Protein AF-A0AAD7R246-F1 (afdb_monomer)

Nearest PDB structures (foldseek):
  5olm-assembly1_B  TM=5.309E-01  e=3.491E-09  Homo sapiens
  7xt2-assembly1_A  TM=4.578E-01  e=5.198E-09  Homo sapiens
  8a58-assembly1_D  TM=8.734E-01  e=3.301E-05  Homo sapiens
  8a58-assembly1_C  TM=8.558E-01  e=3.301E-05  Homo sapiens
  7xt2-assembly1_B  TM=4.002E-01  e=3.029E-08  Homo sapiens

Radius of gyration: 47.91 Å; Cα contacts (8 Å, |Δi|>4): 533; chains: 1; bounding box: 106×88×148 Å

Foldseek 3Di:
DVVVVVVVQQVQAAPQPRGGADQWWAFPVRHIHRPVSQVVVCVVVVAQADPPPRHGGDPDIDGPVVSNVVSVVSVVVVVVVVVVDDPCADPVPRAHFFKAFPVVRGTDHPVVCPDPVCVPTDIDTPVVVVVVVVVVVVVVVVVVVVVVVVVVVVVVVVVVVVVVVVVVVVLVVVLVVVVVVVVVVLVVVLVVVLVVVVVVLVVVLVVVVVVVVVVVVVVVVVVVVLVVVLVVLVPDDPVSNVVCVVVNVVSVPDPDDDDDDDPRDDDDPCVRPPCSVVVSVVVVVVVDDDDQKFWDPVQFDPQWDADSRRPDIDGHDDDDDDDDDDDDDDDDDDDDWGFIWMQGHDPPDDRFTWGQTFDDPDPPDRDRPDDDTDTDDDDPPVVVVQVVNCPVLLDWPKFKFKDLPFKDKDFDWDDDPDTDGDWDDQPPFTWTKIKIFPTKIKMKTWDLSHDPVSVVVNVVVVVCVVVPHDDDPDDDPDDDDDGDDFFDDDPDDPVNQVPDDDPDGDDDGGDTPMDIDMDTDIWMFIHHPPDPDDPVNVSVVSNVLGRDPDVVVSVVVCVVVPPRRHGTGD

Secondary structure (DSSP, 8-state):
-HHHHHHHHHHTB-TTT-SB-SSEEE-TTS-EEEHHHHHHHHHHHSS-B-TTT--B--S---B-HHHHHHHHHHHHHHHHHHTT----B-TTT--B--EEETTTTEEE-HHHHTSGGGTT--EEEHHHHHHHHHHHHHHHHHHHHHHHHHHHHHHHHHHHHHHHHHHHHHHHHHHHHHHHHHHHHHHHHHHHHHHHHHHHHHHHHHHHHHHHHHHHHHHHHHHHHHHHHHHHHHTS-HHHHHHHHHHHHHHH---PPPPP---PPPP-HHHHHTTHHHHHHHHHHHHS---SEEE-GGG--TTEEE-TTSS-EEEPP----PPPPPPPPPS---S------EEE--TTT----B-------BTTB--------------S-HHHHHHHHHHHHHS-EEEEEEE-TT-EEEE-EE-SSS-EE-EEEETTEEEEEEEEEEEEEEEEEE-TT--HHHHHHHHHHHHHHHTT-----------PPPPPPPPPPP---HHHHHTSPTT-PPP-SS---EEEEEEEEEEEEEE-TTSS--HHHHHHHHHHHTT-S-HHHHHHHHHHHSPTT--EE-

pLDDT: mean 72.43, std 19.83, range [24.97, 97.56]

Organism: NCBI:txid143900

Solvent-accessible surface area (backbone atoms only — not comparable to full-atom values): 34362 Å² total; per-residue (Å²): 117,71,77,64,51,57,57,52,50,60,74,44,32,14,88,83,78,72,40,69,41,53,66,22,26,42,46,96,84,72,52,59,32,22,46,69,58,52,52,52,51,28,66,76,67,76,45,57,47,40,94,85,79,58,51,78,56,73,91,80,65,57,70,34,62,69,62,32,52,52,41,52,52,51,54,52,55,53,51,57,50,65,76,72,61,77,82,64,48,28,92,90,72,73,33,62,50,50,29,26,33,69,78,81,72,43,75,32,21,73,70,48,62,77,29,82,91,37,60,91,54,60,67,40,50,36,69,61,52,49,50,55,53,50,51,54,49,54,61,60,42,53,59,52,56,52,49,53,52,52,53,52,54,52,48,52,53,52,55,53,49,53,54,47,52,52,52,50,51,56,51,51,52,51,53,53,51,53,56,53,48,52,54,51,50,50,52,52,50,54,50,51,53,52,53,51,57,50,52,53,49,50,51,57,48,49,52,58,50,50,55,52,50,53,53,51,51,50,53,50,50,56,50,51,52,53,50,51,54,49,56,53,48,72,71,44,60,71,70,62,31,65,71,46,42,73,60,51,54,58,64,67,64,69,82,78,76,81,85,77,87,77,84,75,79,73,79,65,60,58,80,68,57,56,62,41,72,56,54,54,50,56,55,47,53,78,72,54,85,84,67,59,46,38,50,43,74,93,46,47,43,96,54,51,43,68,43,96,84,25,70,49,79,43,78,53,80,87,73,97,68,83,88,79,91,75,81,87,72,82,92,82,81,81,91,89,76,68,49,44,40,35,38,42,62,59,82,92,83,59,98,51,64,45,46,51,64,56,62,74,85,53,103,87,49,89,54,91,65,76,78,70,81,64,79,79,87,77,85,61,66,63,64,64,59,48,51,55,48,49,54,64,52,45,46,74,50,74,49,56,41,49,48,68,92,57,57,46,76,42,80,32,68,41,66,96,87,58,77,41,78,32,66,48,74,41,72,95,39,70,16,46,30,27,36,40,40,55,38,32,40,42,33,39,34,40,45,62,75,44,53,74,67,33,52,51,50,54,50,50,54,52,52,39,60,75,68,70,55,79,83,74,89,68,89,70,80,85,77,79,79,80,80,78,81,78,62,77,83,80,83,76,50,73,67,63,47,75,71,38,56,92,95,53,64,72,85,88,70,68,72,82,42,68,50,75,48,78,46,81,49,80,35,42,38,40,48,33,93,92,42,103,67,56,74,73,58,49,54,57,51,50,59,75,49,20,70,57,92,41,70,68,59,43,53,49,48,53,64,73,74,41,63,94,57,60,45,69,53,115

Sequence (570 aa):
MADRFSLLEEELSCPVCTEIFRDPVVLKCSHSFCKACLQKCWEQKGSRECPVCRRKSSMDIPLNLSLRNTCEAYLKERSQRATAGSEDLCSLHSEKLKLFCLVDQIPVCYVCQTSKQHENHKLRPVQEAAEEYKDKLRTALAPLQKKLKAFNEVKLVCDQTAEHIKSQAQRTERQIKMEFEKLQQFLKGEEAARIAALREEEEQKSQMMKEKIEKMTEEISSLSEQIRAIEQELGAEDVSFLQSYKDTVKRAQCTLQDPEKVSGPLFDVAKHLGNLKYRVWEKMLGTVQYTPVTLDPNTAHPNLSLSEDLTSVKRTARKRSRREPYETRPKGNAPFSFLVRISAFASVKTRSAVRVLLRAVTPADWRAERCEVLVFVREESEVETEEEVDILMSSDIYSATLSTKSISFSRTQSGWLFREDKTERVGSFLADCFAVNGLVLESRKRREHLSEEDILRNKAVMETWSKGGNMAEHSYEPVRRQSLTSPSPNTLSWEEYITAEHGRAPHLGRELLCKESKKNFKATVAMSQDFPLGIESLLNVLEVIAPFKHFNKLREFVQMKLPPGFPVKL

Mean predicted aligned error: 22.4 Å

InterPro domains:
  IPR000315 B-box-type zinc finger [PF00643] (87-126)
  IPR000315 B-box-type zinc finger [PS50119] (85-126)
  IPR000315 B-box-type zinc finger [SM00336] (85-126)
  IPR001841 Zinc finger, RING-type [PS50089] (14-54)
  IPR001841 Zinc finger, RING-type [SM00184] (14-53)
  IPR003879 Butyrophylin-like, SPRY domain [PR01407] (289-306)
  IPR003879 Butyrophylin-like, SPRY domain [PR01407] (306-323)
  IPR006574 SPRY-associated [PF13765] (293-321)
  IPR013083 Zinc finger, RING/FYVE/PHD-type [G3DSA:3.30.40.10] (3-77)
  IPR013320 Concanavalin A-like lectin/glucanase domain superfamily [SSF49899] (289-321)
  IPR017907 Zinc finger, RING-type, conserved site [PS00518] (29-38)
  IPR027370 Zinc finger, RING-type, eukaryotic [PF13445] (14-51)
  IPR043136 B30.2/SPRY domain superfamily [G3DSA:2.60.120.920] (276-345)
  IPR050143 Tripartite motif-containing [PTHR24103] (9-354)
  IPR055285 Ankyrin repeat domain-containing protein 13, C-terminal [PF11904] (379-570)

Structure (mmCIF, N/CA/C/O backbone):
data_AF-A0AAD7R246-F1
#
_entry.id   AF-A0AAD7R246-F1
#
loop_
_atom_site.group_PDB
_atom_site.id
_atom_site.type_symbol
_atom_site.label_atom_id
_atom_site.label_alt_id
_atom_site.label_comp_id
_atom_site.label_asym_id
_atom_site.label_entity_id
_atom_site.label_seq_id
_atom_site.pdbx_PDB_ins_code
_atom_site.Cartn_x
_atom_site.Cartn_y
_atom_site.Cartn_z
_atom_site.occupancy
_atom_site.B_iso_or_equiv
_atom_site.auth_seq_id
_atom_site.auth_comp_id
_atom_site.auth_asym_id
_atom_site.auth_atom_id
_atom_site.pdbx_PDB_model_num
ATOM 1 N N . MET A 1 1 ? 50.036 27.128 -31.396 1.00 44.88 1 MET A N 1
ATOM 2 C CA . MET A 1 1 ? 49.174 28.257 -31.827 1.00 44.88 1 MET A CA 1
ATOM 3 C C . MET A 1 1 ? 47.756 27.814 -32.193 1.00 44.88 1 MET A C 1
ATOM 5 O O . MET A 1 1 ? 46.843 28.513 -31.786 1.00 44.88 1 MET A O 1
ATOM 9 N N . ALA A 1 2 ? 47.547 26.679 -32.879 1.00 45.34 2 ALA A N 1
ATOM 10 C CA . ALA A 1 2 ? 46.202 26.142 -33.162 1.00 45.34 2 ALA A CA 1
ATOM 11 C C . ALA A 1 2 ? 45.383 25.824 -31.889 1.00 45.34 2 ALA A C 1
ATOM 13 O O . ALA A 1 2 ? 44.224 26.203 -31.795 1.00 45.34 2 ALA A O 1
ATOM 14 N N . ASP A 1 3 ? 46.036 25.253 -30.874 1.00 45.81 3 ASP A N 1
ATOM 15 C CA . ASP A 1 3 ? 45.419 24.814 -29.607 1.00 45.81 3 ASP A CA 1
ATOM 16 C C . ASP A 1 3 ? 44.904 25.958 -28.706 1.00 45.81 3 ASP A C 1
ATOM 18 O O . ASP A 1 3 ? 44.054 25.787 -27.843 1.00 45.81 3 ASP A O 1
ATOM 22 N N . ARG A 1 4 ? 45.400 27.181 -28.927 1.00 55.28 4 ARG A N 1
ATOM 23 C CA . ARG A 1 4 ? 44.967 28.375 -28.186 1.00 55.28 4 ARG A CA 1
ATOM 24 C C . ARG A 1 4 ? 43.721 29.018 -28.815 1.00 55.28 4 ARG A C 1
ATOM 26 O O . ARG A 1 4 ? 43.042 29.792 -28.154 1.00 55.28 4 ARG A O 1
ATOM 33 N N . PHE A 1 5 ? 43.434 28.707 -30.084 1.00 57.81 5 PHE A N 1
ATOM 34 C CA . PHE A 1 5 ? 42.300 29.247 -30.844 1.00 57.81 5 PHE A CA 1
ATOM 35 C C . PHE A 1 5 ? 41.028 28.403 -30.699 1.00 57.81 5 PHE A C 1
ATOM 37 O O . PHE A 1 5 ? 39.943 28.977 -30.727 1.00 57.81 5 PHE A O 1
ATOM 44 N N . SER A 1 6 ? 41.156 27.087 -30.499 1.00 62.19 6 SER A N 1
ATOM 45 C CA . SER A 1 6 ? 40.046 26.187 -30.146 1.00 62.19 6 SER A CA 1
ATOM 46 C C . SER A 1 6 ? 39.429 26.552 -28.793 1.00 62.19 6 SER A C 1
ATOM 48 O O . SER A 1 6 ? 38.213 26.655 -28.683 1.00 62.19 6 SER A O 1
ATOM 50 N N . LEU A 1 7 ? 40.264 26.863 -27.796 1.00 66.69 7 LEU A N 1
ATOM 51 C CA . LEU A 1 7 ? 39.813 27.313 -26.471 1.00 66.69 7 LEU A CA 1
ATOM 52 C C . LEU A 1 7 ? 39.044 28.646 -26.530 1.00 66.69 7 LEU A C 1
ATOM 54 O O . LEU A 1 7 ? 38.011 28.803 -25.888 1.00 66.69 7 LEU A O 1
ATOM 58 N N . LEU A 1 8 ? 39.506 29.593 -27.354 1.00 74.50 8 LEU A N 1
ATOM 59 C CA . LEU A 1 8 ? 38.822 30.877 -27.564 1.00 74.50 8 LEU A CA 1
ATOM 60 C C . LEU A 1 8 ? 37.487 30.721 -28.314 1.00 74.50 8 LEU A C 1
ATOM 62 O O . LEU A 1 8 ? 36.560 31.494 -28.083 1.00 74.50 8 LEU A O 1
ATOM 66 N N . GLU A 1 9 ? 37.373 29.743 -29.216 1.00 81.06 9 GLU A N 1
ATOM 67 C CA . GLU A 1 9 ? 36.127 29.459 -29.939 1.00 81.06 9 GLU A CA 1
ATOM 68 C C . GLU A 1 9 ? 35.060 28.878 -28.999 1.00 81.06 9 GLU A C 1
ATOM 70 O O . GLU A 1 9 ? 33.901 29.287 -29.070 1.00 81.06 9 GLU A O 1
ATOM 75 N N . GLU A 1 10 ? 35.450 28.013 -28.058 1.00 80.69 10 GLU A N 1
ATOM 76 C CA . GLU A 1 10 ? 34.558 27.505 -27.007 1.00 80.69 10 GLU A CA 1
ATOM 77 C C . GLU A 1 10 ? 34.070 28.622 -26.068 1.00 80.69 10 GLU A C 1
ATOM 79 O O . GLU A 1 10 ? 32.877 28.696 -25.767 1.00 80.69 10 GLU A O 1
ATOM 84 N N . GLU A 1 11 ? 34.951 29.544 -25.667 1.00 85.00 11 GLU A N 1
ATOM 85 C CA . GLU A 1 11 ? 34.604 30.682 -24.799 1.00 85.00 11 GLU A CA 1
ATOM 86 C C . GLU A 1 11 ? 33.671 31.706 -25.473 1.00 85.00 11 GLU A C 1
ATOM 88 O O . GLU A 1 11 ? 32.875 32.372 -24.803 1.00 85.00 11 GLU A O 1
ATOM 93 N N . LEU A 1 12 ? 33.733 31.825 -26.803 1.00 91.19 12 LEU A N 1
ATOM 94 C CA . LEU A 1 12 ? 32.909 32.744 -27.598 1.00 91.19 12 LEU A CA 1
ATOM 95 C C . LEU A 1 12 ? 31.654 32.083 -28.189 1.00 91.19 12 LEU A C 1
ATOM 97 O O . LEU A 1 12 ? 30.940 32.714 -28.977 1.00 91.19 12 LEU A O 1
ATOM 101 N N . SER A 1 13 ? 31.358 30.841 -27.804 1.00 93.19 13 SER A N 1
ATOM 102 C CA . SER A 1 13 ? 30.236 30.070 -28.338 1.00 93.19 13 SER A CA 1
ATOM 103 C C . SER A 1 13 ? 28.986 30.133 -27.466 1.00 93.19 13 SER A C 1
ATOM 105 O O . SER A 1 13 ? 29.012 30.055 -26.237 1.00 93.19 13 SER A O 1
ATOM 107 N N . CYS A 1 14 ? 27.832 30.221 -28.123 1.00 93.81 14 CYS A N 1
ATOM 108 C CA . CYS A 1 14 ? 26.549 30.184 -27.449 1.00 93.81 14 CYS A CA 1
ATOM 109 C C . CYS A 1 14 ? 26.217 28.763 -26.971 1.00 93.81 14 CYS A C 1
ATOM 111 O O . CYS A 1 14 ? 26.150 27.855 -27.794 1.00 93.81 14 CYS A O 1
ATOM 113 N N . PRO A 1 15 ? 25.850 28.555 -25.694 1.00 91.00 15 PRO A N 1
ATOM 114 C CA . PRO A 1 15 ? 25.549 27.219 -25.162 1.00 91.00 15 PRO A CA 1
ATOM 115 C C . PRO A 1 15 ? 24.251 26.598 -25.709 1.00 91.00 15 PRO A C 1
ATOM 117 O O . PRO A 1 15 ? 23.924 25.465 -25.373 1.00 91.00 15 PRO A O 1
ATOM 120 N N . VAL A 1 16 ? 23.473 27.338 -26.510 1.00 92.19 16 VAL A N 1
ATOM 121 C CA . VAL A 1 16 ? 22.217 26.851 -27.107 1.00 92.19 16 VAL A CA 1
ATOM 122 C C . VAL A 1 16 ? 22.415 26.409 -28.553 1.00 92.19 16 VAL A C 1
ATOM 124 O O . VAL A 1 16 ? 21.939 25.341 -28.922 1.00 92.19 16 VAL A O 1
ATOM 127 N N . CYS A 1 17 ? 23.076 27.223 -29.380 1.00 91.00 17 CYS A N 1
ATOM 128 C CA . CYS A 1 17 ? 23.303 26.894 -30.790 1.00 91.00 17 CYS A CA 1
ATOM 129 C C . CYS A 1 17 ? 24.717 26.403 -31.095 1.00 91.00 17 CYS A C 1
ATOM 131 O O . CYS A 1 17 ? 24.949 26.039 -32.237 1.00 91.00 17 CYS A O 1
ATOM 133 N N . THR A 1 18 ? 25.627 26.426 -30.113 1.00 88.88 18 THR A N 1
ATOM 134 C CA . THR A 1 18 ? 27.045 26.030 -30.223 1.00 88.88 18 THR A CA 1
ATOM 135 C C . THR A 1 18 ? 27.825 26.762 -31.316 1.00 88.88 18 THR A C 1
ATOM 137 O O . THR A 1 18 ? 28.844 26.280 -31.783 1.00 88.88 18 THR A O 1
ATOM 140 N N . GLU A 1 19 ? 27.343 27.943 -31.705 1.00 91.31 19 GLU A N 1
ATOM 141 C CA . GLU A 1 19 ? 27.979 28.841 -32.672 1.00 91.31 19 GLU A CA 1
ATOM 142 C C . GLU A 1 19 ? 28.463 30.103 -31.955 1.00 91.31 19 GLU A C 1
ATOM 144 O O . GLU A 1 19 ? 27.899 30.471 -30.917 1.00 91.31 19 GLU A O 1
ATOM 149 N N . ILE A 1 20 ? 29.425 30.817 -32.552 1.00 92.19 20 ILE A N 1
ATOM 150 C CA . ILE A 1 20 ? 29.867 32.136 -32.077 1.00 92.19 20 ILE A CA 1
ATOM 151 C C . ILE A 1 20 ? 28.660 33.061 -31.858 1.00 92.19 20 ILE A C 1
ATOM 153 O O . ILE A 1 20 ? 27.761 33.140 -32.706 1.00 92.19 20 ILE A O 1
ATOM 157 N N . PHE A 1 21 ? 28.629 33.765 -30.721 1.00 93.56 21 PHE A N 1
ATOM 158 C CA . PHE A 1 21 ? 27.484 34.595 -30.346 1.00 93.56 21 PHE A CA 1
ATOM 159 C C . PHE A 1 21 ? 27.096 35.614 -31.432 1.00 93.56 21 PHE A C 1
ATOM 161 O O . PHE A 1 21 ? 27.916 36.399 -31.903 1.00 93.56 21 PHE A O 1
ATOM 168 N N . ARG A 1 22 ? 25.797 35.672 -31.754 1.00 90.62 22 ARG A N 1
ATOM 169 C CA . ARG A 1 22 ? 25.179 36.740 -32.557 1.00 90.62 22 ARG A CA 1
ATOM 170 C C . ARG A 1 22 ? 24.183 37.505 -31.706 1.00 90.62 22 ARG A C 1
ATOM 172 O O . ARG A 1 22 ? 23.264 36.899 -31.149 1.00 90.62 22 ARG A O 1
ATOM 179 N N . ASP A 1 23 ? 24.390 38.815 -31.605 1.00 92.81 23 ASP A N 1
ATOM 180 C CA . ASP A 1 23 ? 23.652 39.698 -30.697 1.00 92.81 23 ASP A CA 1
ATOM 181 C C . ASP A 1 23 ? 23.485 39.076 -29.298 1.00 92.81 23 ASP A C 1
ATOM 183 O O . ASP A 1 23 ? 22.362 38.767 -28.878 1.00 92.81 23 ASP A O 1
ATOM 187 N N . PRO A 1 24 ? 24.598 38.805 -28.588 1.00 95.12 24 PRO A N 1
ATOM 188 C CA . PRO A 1 24 ? 24.539 38.206 -27.268 1.00 95.12 24 PRO A CA 1
ATOM 189 C C . PRO A 1 24 ? 23.751 39.089 -26.302 1.00 95.12 24 PRO A C 1
ATOM 191 O O . PRO A 1 24 ? 23.959 40.297 -26.230 1.00 95.12 24 PRO A O 1
ATOM 194 N N . VAL A 1 25 ? 22.876 38.474 -25.520 1.00 93.88 25 VAL A N 1
ATOM 195 C CA . VAL A 1 25 ? 22.177 39.073 -24.382 1.00 93.88 25 VAL A CA 1
ATOM 196 C C . VAL A 1 25 ? 22.665 38.414 -23.100 1.00 93.88 25 VAL A C 1
ATOM 198 O O . VAL A 1 25 ? 22.957 37.217 -23.101 1.00 93.88 25 VAL A O 1
ATOM 201 N N . VAL A 1 26 ? 22.748 39.177 -22.009 1.00 93.44 26 VAL A N 1
ATOM 202 C CA . VAL A 1 26 ? 23.221 38.679 -20.708 1.00 93.44 26 VAL A CA 1
ATOM 203 C C . VAL A 1 26 ? 22.093 38.683 -19.684 1.00 93.44 26 VAL A C 1
ATOM 205 O O . VAL A 1 26 ? 21.414 39.686 -19.474 1.00 93.44 26 VAL A O 1
ATOM 208 N N . LEU A 1 27 ? 21.876 37.539 -19.038 1.00 91.06 27 LEU A N 1
ATOM 209 C CA . LEU A 1 27 ? 20.883 37.405 -17.975 1.00 91.06 27 LEU A CA 1
ATOM 210 C C . LEU A 1 27 ? 21.447 37.857 -16.622 1.00 91.06 27 LEU A C 1
ATOM 212 O O . LEU A 1 27 ? 22.654 37.863 -16.410 1.00 91.06 27 LEU A O 1
ATOM 216 N N . LYS A 1 28 ? 20.574 38.112 -15.635 1.00 88.38 28 LYS A N 1
ATOM 217 C CA . LYS A 1 28 ? 20.986 38.429 -14.246 1.00 88.38 28 LYS A CA 1
ATOM 218 C C . LYS A 1 28 ? 21.816 37.330 -13.569 1.00 88.38 28 LYS A C 1
ATOM 220 O O . LYS A 1 28 ? 22.453 37.568 -12.552 1.00 88.38 28 LYS A O 1
ATOM 225 N N . CYS A 1 29 ? 21.774 36.107 -14.092 1.00 91.38 29 CYS A N 1
ATOM 226 C CA . CYS A 1 29 ? 22.646 35.012 -13.670 1.00 91.38 29 CYS A CA 1
ATOM 227 C C . CYS A 1 29 ? 24.001 34.997 -14.398 1.00 91.38 29 CYS A C 1
ATOM 229 O O . CYS A 1 29 ? 24.656 33.961 -14.387 1.00 91.38 29 CYS A O 1
ATOM 231 N N . SER A 1 30 ? 24.356 36.077 -15.095 1.00 90.25 30 SER A N 1
ATOM 232 C CA . SER A 1 30 ? 25.594 36.292 -15.859 1.00 90.25 30 SER A CA 1
ATOM 233 C C . SER A 1 30 ? 25.829 35.374 -17.065 1.00 90.25 30 SER A C 1
ATOM 235 O O . SER A 1 30 ? 26.770 35.585 -17.822 1.00 90.25 30 SER A O 1
ATOM 237 N N . HIS A 1 31 ? 24.957 34.396 -17.312 1.00 93.38 31 HIS A N 1
ATOM 238 C CA . HIS A 1 31 ? 24.983 33.596 -18.536 1.00 93.38 31 HIS A CA 1
ATOM 239 C C . HIS A 1 31 ? 24.554 34.420 -19.756 1.00 93.38 31 HIS A C 1
ATOM 241 O O . HIS A 1 31 ? 23.557 35.152 -19.695 1.00 93.38 31 HIS A O 1
ATOM 247 N N . SER A 1 32 ? 25.287 34.253 -20.859 1.00 94.62 32 SER A N 1
ATOM 248 C CA . SER A 1 32 ? 25.035 34.932 -22.132 1.00 94.62 32 SER A CA 1
ATOM 249 C C . SER A 1 32 ? 24.497 33.972 -23.196 1.00 94.62 32 SER A C 1
ATOM 251 O O . SER A 1 32 ? 24.847 32.793 -23.223 1.00 94.62 32 SER A O 1
ATOM 253 N N . PHE A 1 33 ? 23.633 34.478 -24.078 1.00 95.31 33 PHE A N 1
ATOM 254 C CA . PHE A 1 33 ? 22.966 33.715 -25.143 1.00 95.31 33 PHE A CA 1
ATOM 255 C C . PHE A 1 33 ? 22.790 34.582 -26.385 1.00 95.31 33 PHE A C 1
ATOM 257 O O . PHE A 1 33 ? 22.608 35.786 -26.248 1.00 95.31 33 PHE A O 1
ATOM 264 N N . CYS A 1 34 ? 22.739 34.002 -27.586 1.00 95.50 34 CYS A N 1
ATOM 265 C CA . CYS A 1 34 ? 22.233 34.739 -28.748 1.00 95.50 34 CYS A CA 1
ATOM 266 C C . CYS A 1 34 ? 20.785 35.173 -28.481 1.00 95.50 34 CYS A C 1
ATOM 268 O O . CYS A 1 34 ? 19.976 34.351 -28.034 1.00 95.50 34 CYS A O 1
ATOM 270 N N . LYS A 1 35 ? 20.430 36.422 -28.805 1.00 93.06 35 LYS A N 1
ATOM 271 C CA . LYS A 1 35 ? 19.072 36.958 -28.593 1.00 93.06 35 LYS A CA 1
ATOM 272 C C . LYS A 1 35 ? 17.979 36.030 -29.140 1.00 93.06 35 LYS A C 1
ATOM 274 O O . LYS A 1 35 ? 17.050 35.679 -28.416 1.00 93.06 35 LYS A O 1
ATOM 279 N N . ALA A 1 36 ? 18.144 35.559 -30.377 1.00 93.19 36 ALA A N 1
ATOM 280 C CA . ALA A 1 36 ? 17.201 34.650 -31.030 1.00 93.19 36 ALA A CA 1
ATOM 281 C C . ALA A 1 36 ? 17.114 33.270 -30.347 1.00 93.19 36 ALA A C 1
ATOM 283 O O . ALA A 1 36 ? 16.035 32.689 -30.249 1.00 93.19 36 ALA A O 1
ATOM 284 N N . CYS A 1 37 ? 18.239 32.748 -29.845 1.00 94.44 37 CYS A N 1
ATOM 285 C CA . CYS A 1 37 ? 18.269 31.462 -29.144 1.00 94.44 37 CYS A CA 1
ATOM 286 C C . CYS A 1 37 ? 17.494 31.533 -27.830 1.00 94.44 37 CYS A C 1
ATOM 288 O O . CYS A 1 37 ? 16.686 30.654 -27.537 1.00 94.44 37 CYS A O 1
ATOM 290 N N . LEU A 1 38 ? 17.698 32.604 -27.063 1.00 92.88 38 LEU A N 1
ATOM 291 C CA . LEU A 1 38 ? 16.997 32.801 -25.803 1.00 92.88 38 LEU A CA 1
ATOM 292 C C . LEU A 1 38 ? 15.488 33.007 -26.010 1.00 92.88 38 LEU A C 1
ATOM 294 O O . LEU A 1 38 ? 14.695 32.387 -25.304 1.00 92.88 38 LEU A O 1
ATOM 298 N N . GLN A 1 39 ? 15.095 33.817 -27.000 1.00 90.50 39 GLN A N 1
ATOM 299 C CA . GLN A 1 39 ? 13.686 34.040 -27.351 1.00 90.50 39 GLN A CA 1
ATOM 300 C C . GLN A 1 39 ? 12.984 32.728 -27.714 1.00 90.50 39 GLN A C 1
ATOM 302 O O . GLN A 1 39 ? 11.965 32.392 -27.114 1.00 90.50 39 GLN A O 1
ATOM 307 N N . LYS A 1 40 ? 13.589 31.927 -28.598 1.00 92.31 40 LYS A N 1
ATOM 308 C CA . LYS A 1 40 ? 13.055 30.617 -28.986 1.00 92.31 40 LYS A CA 1
ATOM 309 C C . LYS A 1 40 ? 12.925 29.665 -27.794 1.00 92.31 40 LYS A C 1
ATOM 311 O O . LYS A 1 40 ? 11.917 28.972 -27.672 1.00 92.31 40 LYS A O 1
ATOM 316 N N . CYS A 1 41 ? 13.911 29.633 -26.892 1.00 89.81 41 CYS A N 1
ATOM 317 C CA . CYS A 1 41 ? 13.837 28.815 -25.679 1.00 89.81 41 CYS A CA 1
ATOM 318 C C . CYS A 1 41 ? 12.675 29.226 -24.761 1.00 89.81 41 CYS A C 1
ATOM 320 O O . CYS A 1 41 ? 12.014 28.356 -24.192 1.00 89.81 41 CYS A O 1
ATOM 322 N N . TRP A 1 42 ? 12.418 30.527 -24.613 1.00 92.56 42 TRP A N 1
ATOM 323 C CA . TRP A 1 42 ? 11.311 31.035 -23.799 1.00 92.56 42 TRP A CA 1
ATOM 324 C C . TRP A 1 42 ? 9.944 30.783 -24.429 1.00 92.56 42 TRP A C 1
ATOM 326 O O . TRP A 1 42 ? 9.019 30.390 -23.722 1.00 92.56 42 TRP A O 1
ATOM 336 N N . GLU A 1 43 ? 9.823 30.946 -25.745 1.00 89.00 43 GLU A N 1
ATOM 337 C CA . GLU A 1 43 ? 8.598 30.639 -26.491 1.00 89.00 43 GLU A CA 1
ATOM 338 C C . GLU A 1 43 ? 8.241 29.151 -26.407 1.00 89.00 43 GLU A C 1
ATOM 340 O O . GLU A 1 43 ? 7.086 28.805 -26.173 1.00 89.00 43 GLU A O 1
ATOM 345 N N . GLN A 1 44 ? 9.232 28.263 -26.533 1.00 85.25 44 GLN A N 1
ATOM 346 C CA . GLN A 1 44 ? 9.015 26.815 -26.474 1.00 85.25 44 GLN A CA 1
ATOM 347 C C . GLN A 1 44 ? 8.640 26.313 -25.075 1.00 85.25 44 GLN A C 1
ATOM 349 O O . GLN A 1 44 ? 7.814 25.412 -24.955 1.00 85.25 44 GLN A O 1
ATOM 354 N N . LYS A 1 45 ? 9.251 26.861 -24.017 1.00 84.50 45 LYS A N 1
ATOM 355 C CA . LYS A 1 45 ? 9.002 26.419 -22.634 1.00 84.50 45 LYS A CA 1
ATOM 356 C C . LYS A 1 45 ? 7.829 27.130 -21.961 1.00 84.50 45 LYS A C 1
ATOM 358 O O . LYS A 1 45 ? 7.359 26.662 -20.929 1.00 84.50 45 LYS A O 1
ATOM 363 N N . GLY A 1 46 ? 7.393 28.276 -22.487 1.00 83.62 46 GLY A N 1
ATOM 364 C CA . GLY A 1 46 ? 6.392 29.126 -21.836 1.00 83.62 46 GLY A CA 1
ATOM 365 C C . GLY A 1 46 ? 6.872 29.751 -20.517 1.00 83.62 46 GLY A C 1
ATOM 366 O O . GLY A 1 46 ? 6.068 30.319 -19.780 1.00 83.62 46 GLY A O 1
ATOM 367 N N . SER A 1 47 ? 8.170 29.661 -20.203 1.00 87.06 47 SER A N 1
ATOM 368 C CA . SER A 1 47 ? 8.785 30.209 -18.992 1.00 87.06 47 SER A CA 1
ATOM 369 C C . SER A 1 47 ? 10.049 31.006 -19.327 1.00 87.06 47 SER A C 1
ATOM 371 O O . SER A 1 47 ? 10.826 30.653 -20.216 1.00 87.06 47 SER A O 1
ATOM 373 N N . ARG A 1 48 ? 10.268 32.111 -18.602 1.00 89.06 48 ARG A N 1
ATOM 374 C CA . ARG A 1 48 ? 11.435 32.996 -18.775 1.00 89.06 48 ARG A CA 1
ATOM 375 C C . ARG A 1 48 ? 12.582 32.582 -17.868 1.00 89.06 48 ARG A C 1
ATOM 377 O O . ARG A 1 48 ? 12.976 33.314 -16.963 1.00 89.06 48 ARG A O 1
ATOM 384 N N . GLU A 1 49 ? 13.081 31.376 -18.074 1.00 92.56 49 GLU A N 1
ATOM 385 C CA . GLU A 1 49 ? 14.175 30.811 -17.286 1.00 92.56 49 GLU A CA 1
ATOM 386 C C . GLU A 1 49 ? 15.480 30.804 -18.079 1.00 92.56 49 GLU A C 1
ATOM 388 O O . GLU A 1 49 ? 15.485 30.692 -19.306 1.00 92.56 49 GLU A O 1
ATOM 393 N N . CYS A 1 50 ? 16.604 30.930 -17.373 1.00 92.44 50 CYS A N 1
ATOM 394 C CA . CYS A 1 50 ? 17.923 30.748 -17.964 1.00 92.44 50 CYS A CA 1
ATOM 395 C C . CYS A 1 50 ? 18.076 29.311 -18.505 1.00 92.44 50 CYS A C 1
ATOM 397 O O . CYS A 1 50 ? 17.902 28.366 -17.729 1.00 92.44 50 CYS A O 1
ATOM 399 N N . PRO A 1 51 ? 18.464 29.115 -19.780 1.00 91.38 51 PRO A N 1
ATOM 400 C CA . PRO A 1 51 ? 18.696 27.783 -20.342 1.00 91.38 51 PRO A CA 1
ATOM 401 C C . PRO A 1 51 ? 19.746 26.942 -19.602 1.00 91.38 51 PRO A C 1
ATOM 403 O O . PRO A 1 51 ? 19.647 25.719 -19.625 1.00 91.38 51 PRO A O 1
ATOM 406 N N . VAL A 1 52 ? 20.708 27.579 -18.923 1.00 92.25 52 VAL A N 1
ATOM 407 C CA . VAL A 1 52 ? 21.805 26.896 -18.215 1.00 92.25 52 VAL A CA 1
ATOM 408 C C . VAL A 1 52 ? 21.441 26.614 -16.757 1.00 92.25 52 VAL A C 1
ATOM 410 O O . VAL A 1 52 ? 21.397 25.464 -16.335 1.00 92.25 52 VAL A O 1
ATOM 413 N N . CYS A 1 53 ? 21.128 27.650 -15.974 1.00 92.31 53 CYS A N 1
ATOM 414 C CA . CYS A 1 53 ? 20.952 27.518 -14.522 1.00 92.31 53 CYS A CA 1
ATOM 415 C C . CYS A 1 53 ? 19.494 27.587 -14.040 1.00 92.31 53 CYS A C 1
ATOM 417 O O . CYS A 1 53 ? 19.250 27.583 -12.836 1.00 92.31 53 CYS A O 1
ATOM 419 N N . ARG A 1 54 ? 18.522 27.699 -14.958 1.00 90.44 54 ARG A N 1
ATOM 420 C CA . ARG A 1 54 ? 17.067 27.751 -14.690 1.00 90.44 54 ARG A CA 1
ATOM 421 C C . ARG A 1 54 ? 16.582 28.902 -13.798 1.00 90.44 54 ARG A C 1
ATOM 423 O O . ARG A 1 54 ? 15.406 28.968 -13.456 1.00 90.44 54 ARG A O 1
ATOM 430 N N . ARG A 1 55 ? 17.447 29.861 -13.447 1.00 90.12 55 ARG A N 1
ATOM 431 C CA . ARG A 1 55 ? 17.044 31.066 -12.705 1.00 90.12 55 ARG A CA 1
ATOM 432 C C . ARG A 1 55 ? 16.059 31.891 -13.542 1.00 90.12 55 ARG A C 1
ATOM 434 O O . ARG A 1 55 ? 16.318 32.140 -14.721 1.00 90.12 55 ARG A O 1
ATOM 441 N N . LYS A 1 56 ? 14.948 32.320 -12.933 1.00 88.31 56 LYS A N 1
ATOM 442 C CA . LYS A 1 56 ? 13.948 33.189 -13.576 1.00 88.31 56 LYS A CA 1
ATOM 443 C C . LYS A 1 56 ? 14.564 34.538 -13.950 1.00 88.31 56 LYS A C 1
ATOM 445 O O . LYS A 1 56 ? 15.323 35.119 -13.174 1.00 88.31 56 LYS A O 1
ATOM 450 N N . SER A 1 57 ? 14.215 35.028 -15.133 1.00 82.81 57 SER A N 1
ATOM 451 C CA . SER A 1 57 ? 14.715 36.272 -15.709 1.00 82.81 57 SER A CA 1
ATOM 45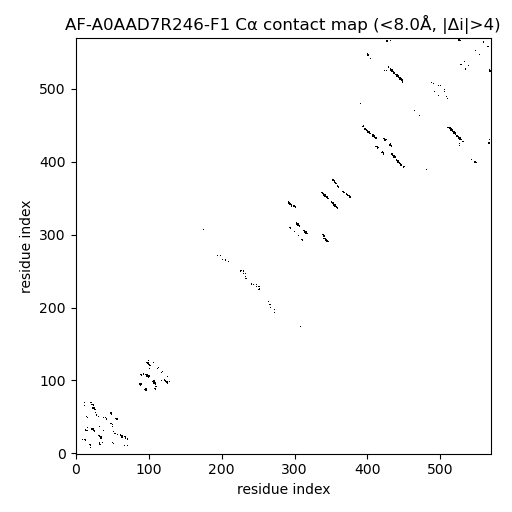2 C C . SER A 1 57 ? 13.606 37.314 -15.863 1.00 82.81 57 SER A C 1
ATOM 454 O O . SER A 1 57 ? 12.430 36.979 -16.011 1.00 82.81 57 SER A O 1
ATOM 456 N N . SER A 1 58 ? 13.994 38.590 -15.844 1.00 75.62 58 SER A N 1
ATOM 457 C CA . SER A 1 58 ? 13.119 39.722 -16.156 1.00 75.62 58 SER A CA 1
ATOM 458 C C . SER A 1 58 ? 12.833 39.836 -17.657 1.00 75.62 58 SER A C 1
ATOM 460 O O . SER A 1 58 ? 13.493 39.199 -18.476 1.00 75.62 58 SER A O 1
ATOM 462 N N . MET A 1 59 ? 11.835 40.662 -17.988 1.00 67.19 59 MET A N 1
ATOM 463 C CA . MET A 1 59 ? 11.435 40.994 -19.360 1.00 67.19 59 MET A CA 1
ATOM 464 C C . MET A 1 59 ? 12.491 41.762 -20.143 1.00 67.19 59 MET A C 1
ATOM 466 O O . MET A 1 59 ? 12.684 41.499 -21.325 1.00 67.19 59 MET A O 1
ATOM 470 N N . ASP A 1 60 ? 13.142 42.710 -19.480 1.00 73.81 60 ASP A N 1
ATOM 471 C CA . ASP A 1 60 ? 14.153 43.546 -20.102 1.00 73.81 60 ASP A CA 1
ATOM 472 C C . ASP A 1 60 ? 15.520 42.870 -19.972 1.00 73.81 60 ASP A C 1
ATOM 474 O O . ASP A 1 60 ? 15.947 42.538 -18.856 1.00 73.81 60 ASP A O 1
ATOM 478 N N . ILE A 1 61 ? 16.154 42.596 -21.114 1.00 81.56 61 ILE A N 1
ATOM 479 C CA . ILE A 1 61 ? 17.469 41.961 -21.187 1.00 81.56 61 ILE A CA 1
ATOM 480 C C . ILE A 1 61 ? 18.363 42.811 -22.086 1.00 81.56 61 ILE A C 1
ATOM 482 O O . ILE A 1 61 ? 18.129 42.871 -23.300 1.00 81.56 61 ILE A O 1
ATOM 486 N N . PRO A 1 62 ? 19.407 43.436 -21.526 1.00 86.00 62 PRO A N 1
ATOM 487 C CA . PRO A 1 62 ? 20.323 44.232 -22.316 1.00 86.00 62 PRO A CA 1
ATOM 488 C C . PRO A 1 62 ? 21.171 43.348 -23.239 1.00 86.00 62 PRO A C 1
ATOM 490 O O . PRO A 1 62 ? 21.536 42.212 -22.912 1.00 86.00 62 PRO A O 1
ATOM 493 N N . LEU A 1 63 ? 21.526 43.906 -24.397 1.00 87.81 63 LEU A N 1
ATOM 494 C CA . LEU A 1 63 ? 22.566 43.348 -25.256 1.00 87.81 63 LEU A CA 1
ATOM 495 C C . LEU A 1 63 ? 23.924 43.462 -24.554 1.00 87.81 63 LEU A C 1
ATOM 497 O O . LEU A 1 63 ? 24.282 44.514 -24.026 1.00 87.81 63 LEU A O 1
ATOM 501 N N . ASN A 1 64 ? 24.709 42.393 -24.598 1.00 89.88 64 ASN A N 1
ATOM 502 C CA . ASN A 1 64 ? 26.094 42.381 -24.157 1.00 89.88 64 ASN A CA 1
ATOM 503 C C . ASN A 1 64 ? 26.990 42.886 -25.298 1.00 89.88 64 ASN A C 1
ATOM 505 O O . ASN A 1 64 ? 27.579 42.111 -26.052 1.00 89.88 64 ASN A O 1
ATOM 509 N N . LEU A 1 65 ? 27.055 44.211 -25.444 1.00 89.31 65 LEU A N 1
ATOM 510 C CA . LEU A 1 65 ? 27.809 44.874 -26.513 1.00 89.31 65 LEU A CA 1
ATOM 511 C C . LEU A 1 65 ? 29.303 44.522 -26.486 1.00 89.31 65 LEU A C 1
ATOM 513 O O . LEU A 1 65 ? 29.911 44.390 -27.542 1.00 89.31 65 LEU A O 1
ATOM 517 N N . SER A 1 66 ? 29.874 44.323 -25.294 1.00 89.94 66 SER A N 1
ATOM 518 C CA . SER A 1 66 ? 31.277 43.922 -25.133 1.00 89.94 66 SER A CA 1
ATOM 519 C C . SER A 1 66 ? 31.534 42.557 -25.773 1.00 89.94 66 SER A C 1
ATOM 521 O O . SER A 1 66 ? 32.369 42.441 -26.667 1.00 89.94 66 SER A O 1
ATOM 523 N N . LEU A 1 67 ? 30.727 41.549 -25.416 1.00 91.12 67 LEU A N 1
ATOM 524 C CA . LEU A 1 67 ? 30.835 40.205 -25.988 1.00 91.12 67 LEU A CA 1
ATOM 525 C C . LEU A 1 67 ? 30.571 40.199 -27.499 1.00 91.12 67 LEU A C 1
ATOM 527 O O . LEU A 1 67 ? 31.242 39.478 -28.235 1.00 91.12 67 LEU A O 1
ATOM 531 N N . ARG A 1 68 ? 29.633 41.028 -27.977 1.00 90.25 68 ARG A N 1
ATOM 532 C CA . ARG A 1 68 ? 29.374 41.184 -29.414 1.00 90.25 68 ARG A CA 1
ATOM 533 C C . ARG A 1 68 ? 30.611 41.697 -30.153 1.00 90.25 68 ARG A C 1
ATOM 535 O O . ARG A 1 68 ? 31.015 41.085 -31.136 1.00 90.25 68 ARG A O 1
ATOM 542 N N . ASN A 1 69 ? 31.234 42.761 -29.651 1.00 90.62 69 ASN A N 1
ATOM 543 C CA . ASN A 1 69 ? 32.422 43.349 -30.267 1.00 90.62 69 ASN A CA 1
ATOM 544 C C . ASN A 1 69 ? 33.598 42.356 -30.288 1.00 90.62 69 ASN A C 1
ATOM 546 O O . ASN A 1 69 ? 34.311 42.273 -31.285 1.00 90.62 69 ASN A O 1
ATOM 550 N N . THR A 1 70 ? 33.780 41.563 -29.224 1.00 90.38 70 THR A N 1
ATOM 551 C CA . THR A 1 70 ? 34.805 40.506 -29.176 1.00 90.38 70 THR A CA 1
ATOM 552 C C . THR A 1 70 ? 34.551 39.415 -30.219 1.00 90.38 70 THR A C 1
ATOM 554 O O . THR A 1 70 ? 35.474 39.023 -30.932 1.00 90.38 70 THR A O 1
ATOM 557 N N . CYS A 1 71 ? 33.301 38.962 -30.360 1.00 90.56 71 CYS A N 1
ATOM 558 C CA . CYS A 1 71 ? 32.922 37.969 -31.367 1.00 90.56 71 CYS A CA 1
ATOM 559 C C . CYS A 1 71 ? 33.129 38.498 -32.796 1.00 90.56 71 CYS A C 1
ATOM 561 O O . CYS A 1 71 ? 33.670 37.795 -33.647 1.00 90.56 71 CYS A O 1
ATOM 563 N N . GLU A 1 72 ? 32.751 39.750 -33.061 1.00 88.44 72 GLU A N 1
ATOM 564 C CA . GLU A 1 72 ? 32.947 40.395 -34.365 1.00 88.44 72 GLU A CA 1
ATOM 565 C C . GLU A 1 72 ? 34.434 40.567 -34.711 1.00 88.44 72 GLU A C 1
ATOM 567 O O . GLU A 1 72 ? 34.837 40.296 -35.845 1.00 88.44 72 GLU A O 1
ATOM 572 N N . ALA A 1 73 ? 35.268 40.958 -33.742 1.00 87.00 73 ALA A N 1
ATOM 573 C CA . ALA A 1 73 ? 36.712 41.082 -33.934 1.00 87.00 73 ALA A CA 1
ATOM 574 C C . ALA A 1 73 ? 37.359 39.726 -34.265 1.00 87.00 73 ALA A C 1
ATOM 576 O O . ALA A 1 73 ? 38.124 39.627 -35.225 1.00 87.00 73 ALA A O 1
ATOM 577 N N . TYR A 1 74 ? 36.980 38.672 -33.535 1.00 86.50 74 TYR A N 1
ATOM 578 C CA . TYR A 1 74 ? 37.434 37.302 -33.782 1.00 86.50 74 TYR A CA 1
ATOM 579 C C . TYR A 1 74 ? 37.044 36.804 -35.183 1.00 86.50 74 TYR A C 1
ATOM 581 O O . TYR A 1 74 ? 37.876 36.271 -35.921 1.00 86.50 74 TYR A O 1
ATOM 589 N N . LEU A 1 75 ? 35.793 37.027 -35.599 1.00 84.25 75 LEU A N 1
ATOM 590 C CA . LEU A 1 75 ? 35.312 36.639 -36.929 1.00 84.25 75 LEU A CA 1
ATOM 591 C C . LEU A 1 75 ? 36.035 37.395 -38.055 1.00 84.25 75 LEU A C 1
ATOM 593 O O . LEU A 1 75 ? 36.299 36.818 -39.112 1.00 84.25 75 LEU A O 1
ATOM 597 N N . LYS A 1 76 ? 36.388 38.665 -37.829 1.00 80.69 76 LYS A N 1
ATOM 598 C CA . LYS A 1 76 ? 37.151 39.486 -38.779 1.00 80.69 76 LYS A CA 1
ATOM 599 C C . LYS A 1 76 ? 38.606 39.028 -38.906 1.00 80.69 76 LYS A C 1
ATOM 601 O O . LYS A 1 76 ? 39.139 38.986 -40.009 1.00 80.69 76 LYS A O 1
ATOM 606 N N . GLU A 1 77 ? 39.239 38.635 -37.806 1.00 77.25 77 GLU A N 1
ATOM 607 C CA . GLU A 1 77 ? 40.592 38.073 -37.833 1.00 77.25 77 GLU A CA 1
ATOM 608 C C . GLU A 1 77 ? 40.619 36.697 -38.526 1.00 77.25 77 GLU A C 1
ATOM 610 O O . GLU A 1 77 ? 41.510 36.400 -39.326 1.00 77.25 77 GLU A O 1
ATOM 615 N N . ARG A 1 78 ? 39.593 35.869 -38.282 1.00 73.69 78 ARG A N 1
ATOM 616 C CA . ARG A 1 78 ? 39.401 34.574 -38.951 1.00 73.69 78 ARG A CA 1
ATOM 617 C C . ARG A 1 78 ? 39.221 34.728 -40.463 1.00 73.69 78 ARG A C 1
ATOM 619 O O . ARG A 1 78 ? 39.808 33.956 -41.220 1.00 73.69 78 ARG A O 1
ATOM 626 N N . SER A 1 79 ? 38.445 35.716 -40.915 1.00 63.94 79 SER A N 1
ATOM 627 C CA . SER A 1 79 ? 38.223 35.953 -42.347 1.00 63.94 79 SER A CA 1
ATOM 628 C C . SER A 1 79 ? 39.463 36.506 -43.055 1.00 63.94 79 SER A C 1
ATOM 630 O O . SER A 1 79 ? 39.769 36.063 -44.158 1.00 63.94 79 SER A O 1
ATOM 632 N N . GLN A 1 80 ? 40.237 37.376 -42.398 1.00 59.75 80 GLN A N 1
ATOM 633 C CA . GLN A 1 80 ? 41.512 37.885 -42.923 1.00 59.75 80 GLN A CA 1
ATOM 634 C C . GLN A 1 80 ? 42.563 36.778 -43.109 1.00 59.75 80 GLN A C 1
ATOM 636 O O . GLN A 1 80 ? 43.340 36.816 -44.064 1.00 59.75 80 GLN A O 1
ATOM 641 N N . ARG A 1 81 ? 42.559 35.752 -42.247 1.00 58.22 81 ARG A N 1
ATOM 642 C CA . ARG A 1 81 ? 43.437 34.577 -42.381 1.00 58.22 81 ARG A CA 1
ATOM 643 C C . ARG A 1 81 ? 42.995 33.618 -43.491 1.00 58.22 81 ARG A C 1
ATOM 645 O O . ARG A 1 81 ? 43.846 33.013 -44.134 1.00 58.22 81 ARG A O 1
ATOM 652 N N . ALA A 1 82 ? 41.690 33.515 -43.754 1.00 53.22 82 ALA A N 1
ATOM 653 C CA . ALA A 1 82 ? 41.150 32.699 -44.845 1.00 53.22 82 ALA A CA 1
ATOM 654 C C . ALA A 1 82 ? 41.504 33.256 -46.239 1.00 53.22 82 ALA A C 1
ATOM 656 O O . ALA A 1 82 ? 41.663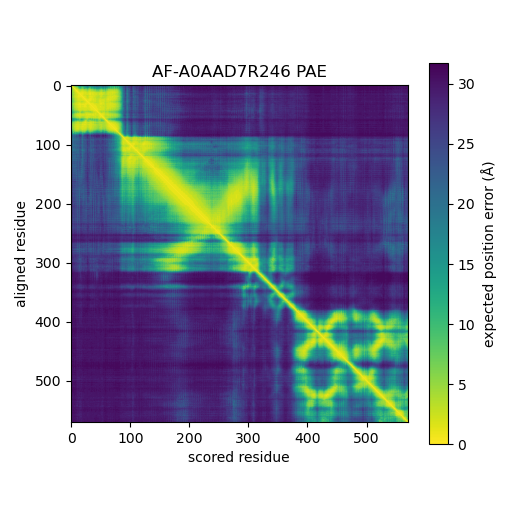 32.486 -47.179 1.00 53.22 82 ALA A O 1
ATOM 657 N N . THR A 1 83 ? 41.685 34.575 -46.371 1.00 49.47 83 THR A N 1
ATOM 658 C CA . THR A 1 83 ? 42.128 35.223 -47.621 1.00 49.47 83 THR A CA 1
ATOM 659 C C . THR A 1 83 ? 43.644 35.189 -47.857 1.00 49.47 83 THR A C 1
ATOM 661 O O . THR A 1 83 ? 44.083 35.528 -48.949 1.00 49.47 83 THR A O 1
ATOM 664 N N . ALA A 1 84 ? 44.444 34.772 -46.868 1.00 49.84 84 ALA A N 1
ATOM 665 C CA . ALA A 1 84 ? 45.910 34.709 -46.948 1.00 49.84 84 ALA A CA 1
ATOM 666 C C . ALA A 1 84 ? 46.474 33.267 -46.921 1.00 49.84 84 ALA A C 1
ATOM 668 O O . ALA A 1 84 ? 47.673 33.079 -46.720 1.00 49.84 84 ALA A O 1
ATOM 669 N N . GLY A 1 85 ? 45.629 32.240 -47.088 1.00 47.97 85 GLY A N 1
ATOM 670 C CA . GLY A 1 85 ? 46.009 30.829 -46.957 1.00 47.97 85 GLY A CA 1
ATOM 671 C C . GLY A 1 85 ? 46.151 30.073 -48.286 1.00 47.97 85 GLY A C 1
ATOM 672 O O . GLY A 1 85 ? 45.179 29.956 -49.022 1.00 47.97 85 GLY A O 1
ATOM 673 N N . SER A 1 86 ? 47.332 29.472 -48.489 1.00 53.44 86 SER A N 1
ATOM 674 C CA . SER A 1 86 ? 47.658 28.361 -49.410 1.00 53.44 86 SER A CA 1
ATOM 675 C C . SER A 1 86 ? 47.656 28.657 -50.917 1.00 53.44 86 SER A C 1
ATOM 677 O O . SER A 1 86 ? 46.662 28.447 -51.607 1.00 53.44 86 SER A O 1
ATOM 679 N N . GLU A 1 87 ? 48.816 29.008 -51.483 1.00 57.56 87 GLU A N 1
ATOM 680 C CA . GLU A 1 87 ? 49.116 28.454 -52.808 1.00 57.56 87 GLU A CA 1
ATOM 681 C C . GLU A 1 87 ? 49.342 26.945 -52.612 1.00 57.56 87 GLU A C 1
ATOM 683 O O . GLU A 1 87 ? 50.209 26.555 -51.831 1.00 57.56 87 GLU A O 1
ATOM 688 N N . ASP A 1 88 ? 48.541 26.099 -53.267 1.00 72.81 88 ASP A N 1
ATOM 689 C CA . ASP A 1 88 ? 48.629 24.635 -53.170 1.00 72.81 88 ASP A CA 1
ATOM 690 C C . ASP A 1 88 ? 49.932 24.127 -53.818 1.00 72.81 88 ASP A C 1
ATOM 692 O O . ASP A 1 88 ? 49.948 23.683 -54.971 1.00 72.81 88 ASP A O 1
ATOM 696 N N . LEU A 1 89 ? 51.051 24.256 -53.104 1.00 81.38 89 LEU A N 1
ATOM 697 C CA . LEU A 1 89 ? 52.393 23.922 -53.576 1.00 81.38 89 LEU A CA 1
ATOM 698 C C . LEU A 1 89 ? 52.838 22.543 -53.079 1.00 81.38 89 LEU A C 1
ATOM 700 O O . LEU A 1 89 ? 52.547 22.112 -51.965 1.00 81.38 89 LEU A O 1
ATOM 704 N N . CYS A 1 90 ? 53.588 21.846 -53.922 1.00 81.25 90 CYS A N 1
ATOM 705 C CA . CYS A 1 90 ? 54.243 20.594 -53.598 1.00 81.25 90 CYS A CA 1
ATOM 706 C C . CYS A 1 90 ? 55.364 20.844 -52.591 1.00 81.25 90 CYS A C 1
ATOM 708 O O . CYS A 1 90 ? 56.254 21.649 -52.845 1.00 81.25 90 CYS A O 1
ATOM 710 N N . SER A 1 91 ? 55.375 20.098 -51.489 1.00 81.44 91 SER A N 1
ATOM 711 C CA . SER A 1 91 ? 56.386 20.225 -50.432 1.00 81.44 91 SER A CA 1
ATOM 712 C C . SER A 1 91 ? 57.817 19.913 -50.884 1.00 81.44 91 SER A C 1
ATOM 714 O O . SER A 1 91 ? 58.760 20.387 -50.260 1.00 81.44 91 SER A O 1
ATOM 716 N N . LEU A 1 92 ? 57.989 19.122 -51.948 1.00 82.12 92 LEU A N 1
ATOM 717 C CA . LEU A 1 92 ? 59.303 18.705 -52.454 1.00 82.12 92 LEU A CA 1
ATOM 718 C C . LEU A 1 92 ? 59.867 19.644 -53.524 1.00 82.12 92 LEU A C 1
ATOM 720 O O . LEU A 1 92 ? 61.079 19.765 -53.657 1.00 82.12 92 LEU A O 1
ATOM 724 N N . HIS A 1 93 ? 58.993 20.286 -54.298 1.00 81.94 93 HIS A N 1
ATOM 725 C CA . HIS A 1 93 ? 59.389 21.030 -55.498 1.00 81.94 93 HIS A CA 1
ATOM 726 C C . HIS A 1 93 ? 58.937 22.490 -55.476 1.00 81.94 93 HIS A C 1
ATOM 728 O O . HIS A 1 93 ? 59.257 23.229 -56.397 1.00 81.94 93 HIS A O 1
ATOM 734 N N . SER A 1 94 ? 58.164 22.898 -54.465 1.00 80.31 94 SER A N 1
ATOM 735 C CA . SER A 1 94 ? 57.544 24.226 -54.357 1.00 80.31 94 SER A CA 1
ATOM 736 C C . SER A 1 94 ? 56.716 24.621 -55.590 1.00 80.31 94 SER A C 1
ATOM 738 O O . SER A 1 94 ? 56.501 25.797 -55.855 1.00 80.31 94 SER A O 1
ATOM 740 N N . GLU A 1 95 ? 56.229 23.620 -56.330 1.00 81.88 95 GLU A N 1
ATOM 741 C CA . GLU A 1 95 ? 55.475 23.761 -57.577 1.00 81.88 95 GLU A CA 1
ATOM 742 C C . GLU A 1 95 ? 53.989 23.486 -57.371 1.00 81.88 95 GLU A C 1
ATOM 744 O O . GLU A 1 95 ? 53.618 22.656 -56.539 1.00 81.88 95 GLU A O 1
ATOM 749 N N . LYS A 1 96 ? 53.122 24.113 -58.172 1.00 85.31 96 LYS A N 1
ATOM 750 C CA . LYS A 1 96 ? 51.665 23.970 -58.012 1.00 85.31 96 LYS A CA 1
ATOM 751 C C . LYS A 1 96 ? 51.219 22.511 -58.175 1.00 85.31 96 LYS A C 1
ATOM 753 O O . LYS A 1 96 ? 51.524 21.851 -59.171 1.00 85.31 96 LYS A O 1
ATOM 758 N N . LEU A 1 97 ? 50.445 22.023 -57.210 1.00 88.56 97 LEU A N 1
ATOM 759 C CA . LEU A 1 97 ? 49.815 20.706 -57.233 1.00 88.56 97 LEU A CA 1
ATOM 760 C C . LEU A 1 97 ? 48.696 20.708 -58.280 1.00 88.56 97 LEU A C 1
ATOM 762 O O . LEU A 1 97 ? 47.672 21.375 -58.128 1.00 88.56 97 LEU A O 1
ATOM 766 N N . LYS A 1 98 ? 48.913 19.995 -59.386 1.00 88.56 98 LYS A N 1
ATOM 767 C CA . LYS A 1 98 ? 47.985 19.949 -60.531 1.00 88.56 98 LYS A CA 1
ATOM 768 C C . LYS A 1 98 ? 47.549 18.535 -60.897 1.00 88.56 98 LYS A C 1
ATOM 770 O O . LYS A 1 98 ? 46.537 18.385 -61.578 1.00 88.56 98 LYS A O 1
ATOM 775 N N . LEU A 1 99 ? 48.253 17.514 -60.408 1.00 90.88 99 LEU A N 1
ATOM 776 C CA . LEU A 1 99 ? 47.961 16.105 -60.654 1.00 90.88 99 LEU A CA 1
ATOM 777 C C . LEU A 1 99 ? 47.637 15.375 -59.342 1.00 90.88 99 LEU A C 1
ATOM 779 O O . LEU A 1 99 ? 48.017 15.816 -58.265 1.00 90.88 99 LEU A O 1
ATOM 783 N N . PHE A 1 100 ? 46.922 14.262 -59.422 1.00 93.81 100 PHE A N 1
ATOM 784 C CA . PHE A 1 100 ? 46.588 13.386 -58.305 1.00 93.81 100 PHE A CA 1
ATOM 785 C C . PHE A 1 100 ? 46.994 11.960 -58.656 1.00 93.81 100 PHE A C 1
ATOM 787 O O . PHE A 1 100 ? 46.588 11.430 -59.696 1.00 93.81 100 PHE A O 1
ATOM 794 N N . CYS A 1 101 ? 47.801 11.346 -57.797 1.00 91.56 101 CYS A N 1
ATOM 795 C CA . CYS A 1 101 ? 48.211 9.960 -57.941 1.00 91.56 101 CYS A CA 1
ATOM 796 C C . CYS A 1 101 ? 47.116 9.038 -57.404 1.00 91.56 101 CYS A C 1
ATOM 798 O O . CYS A 1 101 ? 46.802 9.070 -56.218 1.00 91.56 101 CYS A O 1
ATOM 800 N N . LEU A 1 102 ? 46.531 8.198 -58.263 1.00 90.25 102 LEU A N 1
ATOM 801 C CA . LEU A 1 102 ? 45.442 7.296 -57.863 1.00 90.25 102 LEU A CA 1
ATOM 802 C C . LEU A 1 102 ? 45.915 6.108 -57.021 1.00 90.25 102 LEU A C 1
ATOM 804 O O . LEU A 1 102 ? 45.105 5.521 -56.308 1.00 90.25 102 LEU A O 1
ATOM 808 N N . VAL A 1 103 ? 47.194 5.743 -57.138 1.00 90.06 103 VAL A N 1
ATOM 809 C CA . VAL A 1 103 ? 47.799 4.633 -56.389 1.00 90.06 103 VAL A CA 1
ATOM 810 C C . VAL A 1 103 ? 48.087 5.084 -54.960 1.00 90.06 103 VAL A C 1
ATOM 812 O O . VAL A 1 103 ? 47.571 4.498 -54.013 1.00 90.06 103 VAL A O 1
ATOM 815 N N . ASP A 1 104 ? 48.826 6.186 -54.821 1.00 88.06 104 ASP A N 1
ATOM 816 C CA . ASP A 1 104 ? 49.261 6.720 -53.523 1.00 88.06 104 ASP A CA 1
ATOM 817 C C . ASP A 1 104 ? 48.200 7.602 -52.842 1.00 88.06 104 ASP A C 1
ATOM 819 O O . ASP A 1 104 ? 48.341 7.954 -51.677 1.00 88.06 104 ASP A O 1
ATOM 823 N N . GLN A 1 105 ? 47.140 7.976 -53.567 1.00 89.75 105 GLN A N 1
ATOM 824 C CA . GLN A 1 105 ? 46.044 8.849 -53.121 1.00 89.75 105 GLN A CA 1
ATOM 825 C C . GLN A 1 105 ? 46.490 10.228 -52.603 1.00 89.75 105 GLN A C 1
ATOM 827 O O . GLN A 1 105 ? 45.891 10.784 -51.682 1.00 89.75 105 GLN A O 1
ATOM 832 N N . ILE A 1 106 ? 47.512 10.809 -53.235 1.00 88.19 106 ILE A N 1
ATOM 833 C CA . ILE A 1 106 ? 48.047 12.134 -52.892 1.00 88.19 106 ILE A CA 1
ATOM 834 C C . ILE A 1 106 ? 48.083 13.074 -54.108 1.00 88.1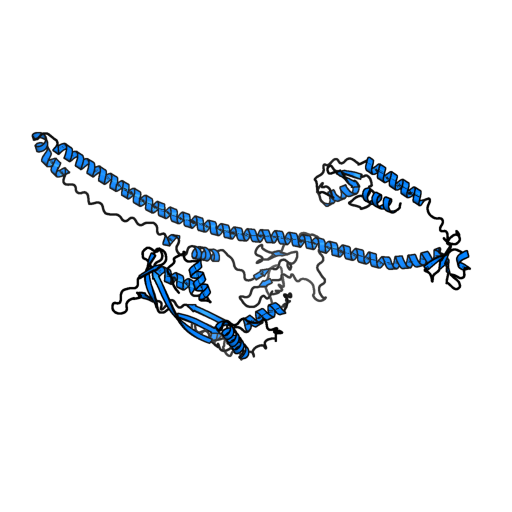9 106 ILE A C 1
ATOM 836 O O . ILE A 1 106 ? 48.278 12.618 -55.241 1.00 88.19 106 ILE A O 1
ATOM 840 N N . PRO A 1 107 ? 47.913 14.395 -53.907 1.00 89.94 107 PRO A N 1
ATOM 841 C CA . PRO A 1 107 ? 48.174 15.382 -54.945 1.00 89.94 107 PRO A CA 1
ATOM 842 C C . PRO A 1 107 ? 49.684 15.526 -55.182 1.00 89.94 107 PRO A C 1
ATOM 844 O O . PRO A 1 107 ? 50.481 15.508 -54.247 1.00 89.94 107 PRO A O 1
ATOM 847 N N . VAL A 1 108 ? 50.076 15.707 -56.439 1.00 90.50 108 VAL A N 1
ATOM 848 C CA . VAL A 1 108 ? 51.466 15.827 -56.890 1.00 90.50 108 VAL A CA 1
ATOM 849 C C . VAL A 1 108 ? 51.611 16.960 -57.927 1.00 90.50 108 VAL A C 1
ATOM 851 O O . VAL A 1 108 ? 50.642 17.350 -58.590 1.00 90.50 108 VAL A O 1
ATOM 854 N N . CYS A 1 109 ? 52.809 17.543 -58.064 1.00 89.38 109 CYS A N 1
ATOM 855 C CA . CYS A 1 109 ? 53.107 18.533 -59.114 1.00 89.38 109 CYS A CA 1
ATOM 856 C C . CYS A 1 109 ? 53.608 17.855 -60.406 1.00 89.38 109 CYS A C 1
ATOM 858 O O . CYS A 1 109 ? 53.827 16.644 -60.437 1.00 89.38 109 CYS A O 1
ATOM 860 N N . TYR A 1 110 ? 53.839 18.626 -61.473 1.00 86.69 110 TYR A N 1
ATOM 861 C CA . TYR A 1 110 ? 54.368 18.086 -62.736 1.00 86.69 110 TYR A CA 1
ATOM 862 C C . TYR A 1 110 ? 55.786 17.509 -62.615 1.00 86.69 110 TYR A C 1
ATOM 864 O O . TYR A 1 110 ? 56.116 16.564 -63.319 1.00 86.69 110 TYR A O 1
ATOM 872 N N . VAL A 1 111 ? 56.610 18.009 -61.689 1.00 87.25 111 VAL A N 1
ATOM 873 C CA . VAL A 1 111 ? 57.961 17.462 -61.460 1.00 87.25 111 VAL A CA 1
ATOM 874 C C . VAL A 1 111 ? 57.889 16.066 -60.828 1.00 87.25 111 VAL A C 1
ATOM 876 O O . VAL A 1 111 ? 58.637 15.164 -61.202 1.00 87.25 111 VAL A O 1
ATOM 879 N N . CYS A 1 112 ? 56.925 15.842 -59.927 1.00 87.00 112 CYS A N 1
ATOM 880 C CA . CYS A 1 112 ? 56.663 14.525 -59.343 1.00 87.00 112 CYS A CA 1
ATOM 881 C C . CYS A 1 112 ? 56.244 13.481 -60.391 1.00 87.00 112 CYS A C 1
ATOM 883 O O . CYS A 1 112 ? 56.548 12.308 -60.203 1.00 87.00 112 CYS A O 1
ATOM 885 N N . GLN A 1 113 ? 55.579 13.880 -61.483 1.00 85.00 113 GLN A N 1
ATOM 886 C CA . GLN A 1 113 ? 55.166 12.959 -62.554 1.00 85.00 113 GLN A CA 1
ATOM 887 C C . GLN A 1 113 ? 56.362 12.281 -63.231 1.00 85.00 113 GLN A C 1
ATOM 889 O O . GLN A 1 113 ? 56.266 11.124 -63.624 1.00 85.00 113 GLN A O 1
ATOM 894 N N . THR A 1 114 ? 57.480 12.995 -63.363 1.00 83.06 114 THR A N 1
ATOM 895 C CA . THR A 1 114 ? 58.721 12.479 -63.959 1.00 83.06 114 THR A CA 1
ATOM 896 C C . THR A 1 114 ? 59.676 11.867 -62.931 1.00 83.06 114 THR A C 1
ATOM 898 O O . THR A 1 114 ? 60.765 11.425 -63.287 1.00 83.06 114 THR A O 1
ATOM 901 N N . SER A 1 115 ? 59.303 11.862 -61.648 1.00 85.94 115 SER A N 1
ATOM 902 C CA . SER A 1 115 ? 60.107 11.262 -60.583 1.00 85.94 115 SER A CA 1
ATOM 903 C C . SER A 1 115 ? 59.993 9.740 -60.604 1.00 85.94 115 SER A C 1
ATOM 905 O O . SER A 1 115 ? 58.909 9.195 -60.811 1.00 85.94 115 SER A O 1
ATOM 907 N N . LYS A 1 116 ? 61.088 9.055 -60.248 1.00 85.12 116 LYS A N 1
ATOM 908 C CA . LYS A 1 116 ? 61.101 7.602 -59.995 1.00 85.12 116 LYS A CA 1
ATOM 909 C C . LYS A 1 116 ? 60.043 7.167 -58.972 1.00 85.12 116 LYS A C 1
ATOM 911 O O . LYS A 1 116 ? 59.583 6.036 -59.007 1.00 85.12 116 LYS A O 1
ATOM 916 N N . GLN A 1 117 ? 59.646 8.061 -58.062 1.00 83.06 117 GLN A N 1
ATOM 917 C CA . GLN A 1 117 ? 58.671 7.769 -57.007 1.00 83.06 117 GLN A CA 1
ATOM 918 C C . GLN A 1 117 ? 57.252 7.497 -57.533 1.00 83.06 117 GLN A C 1
ATOM 920 O O . GLN A 1 117 ? 56.502 6.771 -56.890 1.00 83.06 117 GLN A O 1
ATOM 925 N N . HIS A 1 118 ? 56.885 8.061 -58.685 1.00 85.56 118 HIS A N 1
ATOM 926 C CA . HIS A 1 118 ? 55.577 7.846 -59.314 1.00 85.56 118 HIS A CA 1
ATOM 927 C C . HIS A 1 118 ? 55.719 7.225 -60.710 1.00 85.56 118 HIS A C 1
ATOM 929 O O . HIS A 1 118 ? 54.817 7.333 -61.545 1.00 85.56 118 HIS A O 1
ATOM 935 N N . GLU A 1 119 ? 56.851 6.566 -60.967 1.00 83.06 119 GLU A N 1
ATOM 936 C CA . GLU A 1 119 ? 57.116 5.867 -62.217 1.00 83.06 119 GLU A CA 1
ATOM 937 C C . GLU A 1 119 ? 56.063 4.762 -62.407 1.00 83.06 119 GLU A C 1
ATOM 939 O O . GLU A 1 119 ? 55.898 3.882 -61.566 1.00 83.06 119 GLU A O 1
ATOM 944 N N . ASN A 1 120 ? 55.307 4.837 -63.506 1.00 83.75 120 ASN A N 1
ATOM 945 C CA . ASN A 1 120 ? 54.163 3.970 -63.831 1.00 83.75 120 ASN A CA 1
ATOM 946 C C . ASN A 1 120 ? 52.887 4.152 -62.980 1.00 83.75 120 ASN A C 1
ATOM 948 O O . ASN A 1 120 ? 51.923 3.407 -63.172 1.00 83.75 120 ASN A O 1
ATOM 952 N N . HIS A 1 121 ? 52.808 5.137 -62.079 1.00 92.00 121 HIS A N 1
ATOM 953 C CA . HIS A 1 121 ? 51.561 5.414 -61.358 1.00 92.00 121 HIS A CA 1
ATOM 954 C C . HIS A 1 121 ? 50.547 6.137 -62.255 1.00 92.00 121 HIS A C 1
ATOM 956 O O . HIS A 1 121 ? 50.880 7.044 -63.019 1.00 92.00 121 HIS A O 1
ATOM 962 N N . LYS A 1 122 ? 49.264 5.768 -62.145 1.00 91.12 122 LYS A N 1
ATOM 963 C CA . LYS A 1 122 ? 48.193 6.441 -62.891 1.00 91.12 122 LYS A CA 1
ATOM 964 C C . LYS A 1 122 ? 47.881 7.795 -62.252 1.00 91.12 122 LYS A C 1
ATOM 966 O O . LYS A 1 122 ? 47.347 7.852 -61.141 1.00 91.12 122 LYS A O 1
ATOM 971 N N . LEU A 1 123 ? 48.175 8.870 -62.980 1.00 92.31 123 LEU A N 1
ATOM 972 C CA . LEU A 1 123 ? 47.910 10.249 -62.567 1.00 92.31 123 LEU A CA 1
ATOM 973 C C . LEU A 1 123 ? 46.685 10.818 -63.292 1.00 92.31 123 LEU A C 1
ATOM 975 O O . LEU A 1 123 ? 46.427 10.484 -64.448 1.00 92.31 123 LEU A O 1
ATOM 979 N N . ARG A 1 124 ? 45.936 11.696 -62.619 1.00 91.12 124 ARG A N 1
ATOM 980 C CA . ARG A 1 124 ? 44.835 12.479 -63.209 1.00 91.12 124 ARG A CA 1
ATOM 981 C C . ARG A 1 124 ? 44.909 13.945 -62.792 1.00 91.12 124 ARG A C 1
ATOM 983 O O . ARG A 1 124 ? 45.475 14.213 -61.736 1.00 91.12 124 ARG A O 1
ATOM 990 N N . PRO A 1 125 ? 44.340 14.893 -63.557 1.00 93.50 125 PRO A N 1
ATOM 991 C CA . PRO A 1 125 ? 44.188 16.268 -63.093 1.00 93.50 125 PRO A CA 1
ATOM 992 C C . PRO A 1 125 ? 43.475 16.314 -61.738 1.00 93.50 125 PRO A C 1
ATOM 994 O O . PRO A 1 125 ? 42.493 15.598 -61.520 1.00 93.50 125 PRO A O 1
ATOM 997 N N . VAL A 1 126 ? 43.959 17.161 -60.825 1.00 90.38 126 VAL A N 1
ATOM 998 C CA . VAL A 1 126 ? 43.403 17.273 -59.463 1.00 90.38 126 VAL A CA 1
ATOM 999 C C . VAL A 1 126 ? 41.911 17.587 -59.501 1.00 90.38 126 VAL A C 1
ATOM 1001 O O . VAL A 1 126 ? 41.164 17.026 -58.710 1.00 90.38 126 VAL A O 1
ATOM 1004 N N . GLN A 1 127 ? 41.460 18.433 -60.429 1.00 87.31 127 GLN A N 1
ATOM 1005 C CA . GLN A 1 127 ? 40.051 18.805 -60.559 1.00 87.31 127 GLN A CA 1
ATOM 1006 C C . GLN A 1 127 ? 39.163 17.597 -60.886 1.00 87.31 127 GLN A C 1
ATOM 1008 O O . GLN A 1 127 ? 38.126 17.421 -60.253 1.00 87.31 127 GLN A O 1
ATOM 1013 N N . GLU A 1 128 ? 39.584 16.746 -61.824 1.00 91.69 128 GLU A N 1
ATOM 1014 C CA . GLU A 1 128 ? 38.825 15.556 -62.229 1.00 91.69 128 GLU A CA 1
ATOM 1015 C C . GLU A 1 128 ? 38.782 14.508 -61.115 1.00 91.69 128 GLU A C 1
ATOM 1017 O O . GLU A 1 128 ? 37.718 13.979 -60.794 1.00 91.69 128 GLU A O 1
ATOM 1022 N N . ALA A 1 129 ? 39.933 14.231 -60.491 1.00 90.44 129 ALA A N 1
ATOM 1023 C CA . ALA A 1 129 ? 40.001 13.304 -59.367 1.00 90.44 129 ALA A CA 1
ATOM 1024 C C . ALA A 1 129 ? 39.164 13.817 -58.185 1.00 90.44 129 ALA A C 1
ATOM 1026 O O . ALA A 1 129 ? 38.389 13.060 -57.602 1.00 90.44 129 ALA A O 1
ATOM 1027 N N . ALA A 1 130 ? 39.275 15.106 -57.855 1.00 90.25 130 ALA A N 1
ATOM 1028 C CA . ALA A 1 130 ? 38.514 15.718 -56.776 1.00 90.25 130 ALA A CA 1
ATOM 1029 C C . ALA A 1 130 ? 37.006 15.630 -57.018 1.00 90.25 130 ALA A C 1
ATOM 1031 O O . ALA A 1 130 ? 36.283 15.333 -56.071 1.00 90.25 130 ALA A O 1
ATOM 1032 N N . GLU A 1 131 ? 36.523 15.859 -58.243 1.00 92.88 131 GLU A N 1
ATOM 1033 C CA . GLU A 1 131 ? 35.089 15.748 -58.526 1.00 92.88 131 GLU A CA 1
ATOM 1034 C C . GLU A 1 131 ? 34.600 14.298 -58.400 1.00 92.88 131 GLU A C 1
ATOM 1036 O O . GLU A 1 131 ? 33.614 14.053 -57.709 1.00 92.88 131 GLU A O 1
ATOM 1041 N N . GLU A 1 132 ? 35.350 13.316 -58.917 1.00 90.62 132 GLU A N 1
ATOM 1042 C CA . GLU A 1 132 ? 34.998 11.896 -58.762 1.00 90.62 132 GLU A CA 1
ATOM 1043 C C . GLU A 1 132 ? 34.946 11.466 -57.284 1.00 90.62 132 GLU A C 1
ATOM 1045 O O . GLU A 1 132 ? 33.997 10.805 -56.851 1.00 90.62 132 GLU A O 1
ATOM 1050 N N . TYR A 1 133 ? 35.954 11.822 -56.480 1.00 90.38 133 TYR A N 1
ATOM 1051 C CA . TYR A 1 133 ? 35.968 11.465 -55.058 1.00 90.38 133 TYR A CA 1
ATOM 1052 C C . TYR A 1 133 ? 34.919 12.245 -54.255 1.00 90.38 133 TYR A C 1
ATOM 1054 O O . TYR A 1 133 ? 34.321 11.676 -53.339 1.00 90.38 133 TYR A O 1
ATOM 1062 N N . LYS A 1 134 ? 34.624 13.502 -54.615 1.00 91.06 134 LYS A N 1
ATOM 1063 C CA . LYS A 1 134 ? 33.492 14.250 -54.045 1.00 91.06 134 LYS A CA 1
ATOM 1064 C C . LYS A 1 134 ? 32.171 13.558 -54.350 1.00 91.06 134 LYS A C 1
ATOM 1066 O O . LYS A 1 134 ? 31.361 13.431 -53.439 1.00 91.06 134 LYS A O 1
ATOM 1071 N N . ASP A 1 135 ? 31.960 13.060 -55.563 1.00 93.12 135 ASP A N 1
ATOM 1072 C CA . ASP A 1 135 ? 30.740 12.330 -55.921 1.00 93.12 135 ASP A CA 1
ATOM 1073 C C . ASP A 1 135 ? 30.617 10.994 -55.186 1.00 93.12 135 ASP A C 1
ATOM 1075 O O . ASP A 1 135 ? 29.542 10.669 -54.667 1.00 93.12 135 ASP A O 1
ATOM 1079 N N . LYS A 1 136 ? 31.724 10.255 -55.030 1.00 92.31 136 LYS A N 1
ATOM 1080 C CA . LYS A 1 136 ? 31.765 9.056 -54.174 1.00 92.31 136 LYS A CA 1
ATOM 1081 C C . LYS A 1 136 ? 31.376 9.386 -52.731 1.00 92.31 136 LYS A C 1
ATOM 1083 O O . LYS A 1 136 ? 30.550 8.686 -52.144 1.00 92.31 136 LYS A O 1
ATOM 1088 N N . LEU A 1 137 ? 31.905 10.476 -52.171 1.00 93.12 137 LEU A N 1
ATOM 1089 C CA . LEU A 1 137 ? 31.579 10.921 -50.813 1.00 93.12 137 LEU A CA 1
ATOM 1090 C C . LEU A 1 137 ? 30.139 11.436 -50.685 1.00 93.12 137 LEU A C 1
ATOM 1092 O O . LEU A 1 137 ? 29.465 11.092 -49.717 1.00 93.12 137 LEU A O 1
ATOM 1096 N N . ARG A 1 138 ? 29.624 12.199 -51.658 1.00 92.88 138 ARG A N 1
ATOM 1097 C CA . ARG A 1 138 ? 28.217 12.642 -51.702 1.00 92.88 138 ARG A CA 1
ATOM 1098 C C . ARG A 1 138 ? 27.269 11.442 -51.729 1.00 92.88 138 ARG A C 1
ATOM 1100 O O . ARG A 1 138 ? 26.282 11.423 -50.994 1.00 92.88 138 ARG A O 1
ATOM 1107 N N . THR A 1 139 ? 27.608 10.416 -52.509 1.00 93.56 139 THR A N 1
ATOM 1108 C CA . THR A 1 139 ? 26.850 9.159 -52.573 1.00 93.56 139 THR A CA 1
ATOM 1109 C C . THR A 1 139 ? 26.872 8.424 -51.230 1.00 93.56 139 THR A C 1
ATOM 1111 O O . THR A 1 139 ? 25.828 7.973 -50.761 1.00 93.56 139 THR A O 1
ATOM 1114 N N . ALA A 1 140 ? 28.028 8.360 -50.559 1.00 93.00 140 ALA A N 1
ATOM 1115 C CA . ALA A 1 140 ? 28.157 7.755 -49.230 1.00 93.00 140 ALA A CA 1
ATOM 1116 C C . ALA A 1 140 ? 27.471 8.570 -48.111 1.00 93.00 140 ALA A C 1
ATOM 1118 O O . ALA A 1 140 ? 27.023 8.004 -47.112 1.00 93.00 140 ALA A O 1
ATOM 1119 N N . LEU A 1 141 ? 27.340 9.889 -48.280 1.00 95.19 141 LEU A N 1
ATOM 1120 C CA . LEU A 1 141 ? 26.720 10.792 -47.309 1.00 95.19 141 LEU A CA 1
ATOM 1121 C C . LEU A 1 141 ? 25.194 10.628 -47.237 1.00 95.19 141 LEU A C 1
ATOM 1123 O O . LEU A 1 141 ? 24.617 10.710 -46.150 1.00 95.19 141 LEU A O 1
ATOM 1127 N N . ALA A 1 142 ? 24.527 10.367 -48.365 1.00 90.25 142 ALA A N 1
ATOM 1128 C CA . ALA A 1 142 ? 23.066 10.278 -48.416 1.00 90.25 142 ALA A CA 1
ATOM 1129 C C . ALA A 1 142 ? 22.472 9.185 -47.484 1.00 90.25 142 ALA A C 1
ATOM 1131 O O . ALA A 1 142 ? 21.542 9.490 -46.725 1.00 90.25 142 ALA A O 1
ATOM 1132 N N . PRO A 1 143 ? 23.007 7.945 -47.427 1.00 94.75 143 PRO A N 1
ATOM 1133 C CA . PRO A 1 143 ? 22.594 6.944 -46.440 1.00 94.75 143 PRO A CA 1
ATOM 1134 C C . PRO A 1 143 ? 22.802 7.381 -44.985 1.00 94.75 143 PRO A C 1
ATOM 1136 O O . PRO A 1 143 ? 21.956 7.091 -44.136 1.00 94.75 143 PRO A O 1
ATOM 1139 N N . LEU A 1 144 ? 23.896 8.093 -44.684 1.00 93.94 144 LEU A N 1
ATOM 1140 C CA . LEU A 1 144 ? 24.189 8.582 -43.333 1.00 93.94 144 LEU A CA 1
ATOM 1141 C C . LEU A 1 144 ? 23.180 9.648 -42.895 1.00 93.94 144 LEU A C 1
ATOM 1143 O O . LEU A 1 144 ? 22.649 9.574 -41.789 1.00 93.94 144 LEU A O 1
ATOM 1147 N N . GLN A 1 145 ? 22.827 10.579 -43.784 1.00 93.94 145 GLN A N 1
ATOM 1148 C CA . GLN A 1 145 ? 21.782 11.574 -43.524 1.00 93.94 145 GLN A CA 1
ATOM 1149 C C . GLN A 1 145 ? 20.404 10.928 -43.318 1.00 93.94 145 GLN A C 1
ATOM 1151 O O . GLN A 1 145 ? 19.636 11.364 -42.458 1.00 93.94 145 GLN A O 1
ATOM 1156 N N . LYS A 1 146 ? 20.084 9.863 -44.068 1.00 94.62 146 LYS A N 1
ATOM 1157 C CA . LYS A 1 146 ? 18.848 9.088 -43.868 1.00 94.62 146 LYS A CA 1
ATOM 1158 C C . LYS A 1 146 ? 18.836 8.385 -42.507 1.00 94.62 146 LYS A C 1
ATOM 1160 O O . LYS A 1 146 ? 17.826 8.456 -41.810 1.00 94.62 146 LYS A O 1
ATOM 1165 N N . LYS A 1 147 ? 19.950 7.759 -42.105 1.00 94.50 147 LYS A N 1
ATOM 1166 C CA . LYS A 1 147 ? 20.094 7.160 -40.767 1.00 94.50 147 LYS A CA 1
ATOM 1167 C C . LYS A 1 147 ? 19.935 8.212 -39.672 1.00 94.50 147 LYS A C 1
ATOM 1169 O O . LYS A 1 147 ? 19.165 7.982 -38.751 1.00 94.50 147 LYS A O 1
ATOM 1174 N N . LEU A 1 148 ? 20.573 9.378 -39.798 1.00 93.81 148 LEU A N 1
ATOM 1175 C CA . LEU A 1 148 ? 20.451 10.469 -38.825 1.00 93.81 148 LEU A CA 1
ATOM 1176 C C . LEU A 1 148 ? 18.987 10.888 -38.604 1.00 93.81 148 LEU A C 1
ATOM 1178 O O . LEU A 1 148 ? 18.564 11.058 -37.464 1.00 93.81 148 LEU A O 1
ATOM 1182 N N . LYS A 1 149 ? 18.194 11.012 -39.679 1.00 94.44 149 LYS A N 1
ATOM 1183 C CA . LYS A 1 149 ? 16.753 11.299 -39.569 1.00 94.44 149 LYS A CA 1
ATOM 1184 C C . LYS A 1 149 ? 16.006 10.196 -38.814 1.00 94.44 149 LYS A C 1
ATOM 1186 O O . LYS A 1 149 ? 15.282 10.512 -37.878 1.00 94.44 149 LYS A O 1
ATOM 1191 N N . ALA A 1 150 ? 16.245 8.928 -39.154 1.00 94.69 150 ALA A N 1
ATOM 1192 C CA . ALA A 1 150 ? 15.621 7.794 -38.469 1.00 94.69 150 ALA A CA 1
ATOM 1193 C C . ALA A 1 150 ? 15.986 7.737 -36.972 1.00 94.69 150 ALA A C 1
ATOM 1195 O O . ALA A 1 150 ? 15.112 7.543 -36.131 1.00 94.69 150 ALA A O 1
ATOM 1196 N N . PHE A 1 151 ? 17.254 7.974 -36.617 1.00 91.12 151 PHE A N 1
ATOM 1197 C CA . PHE A 1 151 ? 17.685 8.045 -35.216 1.00 91.12 151 PHE A CA 1
ATOM 1198 C C . PHE A 1 151 ? 17.011 9.197 -34.461 1.00 91.12 151 PHE A C 1
ATOM 1200 O O . PHE A 1 151 ? 16.605 9.011 -33.317 1.00 91.12 151 PHE A O 1
ATOM 1207 N N . ASN A 1 152 ? 16.839 10.363 -35.091 1.00 91.81 152 ASN A N 1
ATOM 1208 C CA . ASN A 1 152 ? 16.134 11.490 -34.475 1.00 91.81 152 ASN A CA 1
ATOM 1209 C C . ASN A 1 152 ? 14.635 11.214 -34.269 1.00 91.81 152 ASN A C 1
ATOM 1211 O O . ASN A 1 152 ? 14.082 11.621 -33.248 1.00 91.81 152 ASN A O 1
ATOM 1215 N N . GLU A 1 153 ? 13.981 10.511 -35.197 1.00 92.75 153 GLU A N 1
ATOM 1216 C CA . GLU A 1 153 ? 12.583 10.081 -35.050 1.00 92.75 153 GLU A CA 1
ATOM 1217 C C . GLU A 1 153 ? 12.420 9.102 -33.881 1.00 92.75 153 GLU A C 1
ATOM 1219 O O . GLU A 1 153 ? 11.567 9.312 -33.019 1.00 92.75 153 GLU A O 1
ATOM 1224 N N . VAL A 1 154 ? 13.284 8.084 -33.797 1.00 92.38 154 VAL A N 1
ATOM 1225 C CA . VAL A 1 154 ? 13.279 7.122 -32.682 1.00 92.38 154 VAL A CA 1
ATOM 1226 C C . VAL A 1 154 ? 13.581 7.819 -31.357 1.00 92.38 154 VAL A C 1
ATOM 1228 O O . VAL A 1 154 ? 12.887 7.582 -30.373 1.00 92.38 154 VAL A O 1
ATOM 1231 N N . LYS A 1 155 ? 14.560 8.732 -31.325 1.00 88.50 155 LYS A N 1
ATOM 1232 C CA . LYS A 1 155 ? 14.887 9.509 -30.124 1.00 88.50 155 LYS A CA 1
ATOM 1233 C C . LYS A 1 155 ? 13.674 10.281 -29.603 1.00 88.50 155 LYS A C 1
ATOM 1235 O O . LYS A 1 155 ? 13.422 10.254 -28.405 1.00 88.50 155 LYS A O 1
ATOM 1240 N N . LEU A 1 156 ? 12.914 10.934 -30.486 1.00 92.00 156 LEU A N 1
ATOM 1241 C CA . LEU A 1 156 ? 11.712 11.670 -30.091 1.00 92.00 156 LEU A CA 1
ATOM 1242 C C . LEU A 1 156 ? 10.667 10.749 -29.443 1.00 92.00 156 LEU A C 1
ATOM 1244 O O . LEU A 1 156 ? 10.076 11.121 -28.432 1.00 92.00 156 LEU A O 1
ATOM 1248 N N . VAL A 1 157 ? 10.466 9.549 -29.996 1.00 89.06 157 VAL A N 1
ATOM 1249 C CA . VAL A 1 157 ? 9.557 8.542 -29.422 1.00 89.06 157 VAL A CA 1
ATOM 1250 C C . VAL A 1 157 ? 10.057 8.067 -28.055 1.00 89.06 157 VAL A C 1
ATOM 1252 O O . VAL A 1 157 ? 9.266 7.971 -27.116 1.00 89.06 157 VAL A O 1
ATOM 1255 N N . CYS A 1 158 ? 11.360 7.821 -27.903 1.00 82.56 158 CYS A N 1
ATOM 1256 C CA . CYS A 1 158 ? 11.956 7.450 -26.618 1.00 82.56 158 CYS A CA 1
ATOM 1257 C C . CYS A 1 158 ? 11.781 8.554 -25.564 1.00 82.56 158 CYS A C 1
ATOM 1259 O O . CYS A 1 158 ? 11.375 8.259 -24.440 1.00 82.56 158 CYS A O 1
ATOM 1261 N N . ASP A 1 159 ? 12.032 9.816 -25.929 1.00 85.75 159 ASP A N 1
ATOM 1262 C CA . ASP A 1 159 ? 11.871 10.971 -25.037 1.00 85.75 159 ASP A CA 1
ATOM 1263 C C . ASP A 1 159 ? 10.407 11.091 -24.560 1.00 85.75 159 ASP A C 1
ATOM 1265 O O . ASP A 1 159 ? 10.147 11.203 -23.361 1.00 85.75 159 ASP A O 1
ATOM 1269 N N . GLN A 1 160 ? 9.437 10.966 -25.476 1.00 85.06 160 GLN A N 1
ATOM 1270 C CA . GLN A 1 160 ? 8.001 10.962 -25.151 1.00 85.06 160 GLN A CA 1
ATOM 1271 C C . GLN A 1 160 ? 7.607 9.785 -24.250 1.00 85.06 160 GLN A C 1
ATOM 1273 O O . GLN A 1 160 ? 6.848 9.948 -23.293 1.00 85.06 160 GLN A O 1
ATOM 1278 N N . THR A 1 161 ? 8.149 8.597 -24.524 1.00 80.69 161 THR A N 1
ATOM 1279 C CA . THR A 1 161 ? 7.893 7.392 -23.724 1.00 80.69 161 THR A CA 1
ATOM 1280 C C . THR A 1 161 ? 8.415 7.564 -22.297 1.00 80.69 161 THR A C 1
ATOM 1282 O O . THR A 1 161 ? 7.715 7.233 -21.341 1.00 80.69 161 THR A O 1
ATOM 1285 N N . ALA A 1 162 ? 9.604 8.148 -22.121 1.00 81.19 162 ALA A N 1
ATOM 1286 C CA . ALA A 1 162 ? 10.170 8.423 -20.803 1.00 81.19 162 ALA A CA 1
ATOM 1287 C C . ALA A 1 162 ? 9.313 9.416 -19.992 1.00 81.19 162 ALA A C 1
ATOM 1289 O O . ALA A 1 162 ? 9.071 9.207 -18.798 1.00 81.19 162 ALA A O 1
ATOM 1290 N N . GLU A 1 163 ? 8.801 10.471 -20.633 1.00 86.00 163 GLU A N 1
ATOM 1291 C CA . GLU A 1 163 ? 7.864 11.413 -20.005 1.00 86.00 163 GLU A CA 1
ATOM 1292 C C . GLU A 1 163 ? 6.541 10.740 -19.609 1.00 86.00 163 GLU A C 1
ATOM 1294 O O . GLU A 1 163 ? 6.006 11.004 -18.521 1.00 86.00 163 GLU A O 1
ATOM 1299 N N . HIS A 1 164 ? 6.032 9.838 -20.453 1.00 82.31 164 HIS A N 1
ATOM 1300 C CA . HIS A 1 164 ? 4.825 9.069 -20.164 1.00 82.31 164 HIS A CA 1
ATOM 1301 C C . HIS A 1 164 ? 5.019 8.138 -18.964 1.00 82.31 164 HIS A C 1
ATOM 1303 O O . HIS A 1 164 ? 4.220 8.193 -18.030 1.00 82.31 164 HIS A O 1
ATOM 1309 N N . ILE A 1 165 ? 6.113 7.365 -18.930 1.00 78.50 165 ILE A N 1
ATOM 1310 C CA . ILE A 1 165 ? 6.467 6.479 -17.806 1.00 78.50 165 ILE A CA 1
ATOM 1311 C C . ILE A 1 165 ? 6.500 7.271 -16.498 1.00 78.50 165 ILE A C 1
ATOM 1313 O O . ILE A 1 165 ? 5.893 6.873 -15.502 1.00 78.50 165 ILE A O 1
ATOM 1317 N N . LYS A 1 166 ? 7.156 8.437 -16.502 1.00 86.94 166 LYS A N 1
ATOM 1318 C CA . LYS A 1 166 ? 7.226 9.309 -15.325 1.00 86.94 166 LYS A CA 1
ATOM 1319 C C . LYS A 1 166 ? 5.839 9.773 -14.874 1.00 86.94 166 LYS A C 1
ATOM 1321 O O . LYS A 1 166 ? 5.530 9.741 -13.683 1.00 86.94 166 LYS A O 1
ATOM 1326 N N . SER A 1 167 ? 5.001 10.197 -15.815 1.00 85.62 167 SER A N 1
ATOM 1327 C CA . SER A 1 167 ? 3.646 10.678 -15.524 1.00 85.62 167 SER A CA 1
ATOM 1328 C C . SER A 1 167 ? 2.742 9.559 -14.993 1.00 85.62 167 SER A C 1
ATOM 1330 O O . SER A 1 167 ? 1.986 9.765 -14.040 1.00 85.62 167 SER A O 1
ATOM 1332 N N . GLN A 1 168 ? 2.849 8.363 -15.575 1.00 82.50 168 GLN A N 1
ATOM 1333 C CA . GLN A 1 168 ? 2.119 7.167 -15.166 1.00 82.50 168 GLN A CA 1
ATOM 1334 C C . GLN A 1 168 ? 2.529 6.712 -13.762 1.00 82.50 168 GLN A C 1
ATOM 1336 O O . GLN A 1 168 ? 1.653 6.441 -12.939 1.00 82.50 168 GLN A O 1
ATOM 1341 N N . ALA A 1 169 ? 3.828 6.711 -13.448 1.00 83.31 169 ALA A N 1
ATOM 1342 C CA . ALA A 1 169 ? 4.330 6.390 -12.113 1.00 83.31 169 ALA A CA 1
ATOM 1343 C C . ALA A 1 169 ? 3.767 7.350 -11.054 1.00 83.31 169 ALA A C 1
ATOM 1345 O O . ALA A 1 169 ? 3.186 6.909 -10.066 1.00 83.31 169 ALA A O 1
ATOM 1346 N N . GLN A 1 170 ? 3.835 8.662 -11.301 1.00 90.31 170 GLN A N 1
ATOM 1347 C CA . GLN A 1 170 ? 3.301 9.666 -10.373 1.00 90.31 170 GLN A CA 1
ATOM 1348 C C . GLN A 1 170 ? 1.787 9.551 -10.174 1.00 90.31 170 GLN A C 1
ATOM 1350 O O . GLN A 1 170 ? 1.283 9.763 -9.072 1.00 90.31 170 GLN A O 1
ATOM 1355 N N . ARG A 1 171 ? 1.033 9.245 -11.236 1.00 87.38 171 ARG A N 1
ATOM 1356 C CA . ARG A 1 171 ? -0.413 9.022 -11.126 1.00 87.38 171 ARG A CA 1
ATOM 1357 C C . ARG A 1 171 ? -0.717 7.783 -10.285 1.00 87.38 171 ARG A C 1
ATOM 1359 O O . ARG A 1 171 ? -1.555 7.868 -9.394 1.00 87.38 171 ARG A O 1
ATOM 1366 N N . THR A 1 172 ? -0.018 6.683 -10.551 1.00 83.62 172 THR A N 1
ATOM 1367 C CA . THR A 1 172 ? -0.181 5.414 -9.827 1.00 83.62 172 THR A CA 1
ATOM 1368 C C . THR A 1 172 ? 0.156 5.590 -8.348 1.00 83.62 172 THR A C 1
ATOM 1370 O O . THR A 1 172 ? -0.609 5.170 -7.488 1.00 83.62 172 THR A O 1
ATOM 1373 N N . GLU A 1 173 ? 1.242 6.302 -8.036 1.00 89.81 173 GLU A N 1
ATOM 1374 C CA . GLU A 1 173 ? 1.623 6.627 -6.659 1.00 89.81 173 GLU A CA 1
ATOM 1375 C C . GLU A 1 173 ? 0.513 7.391 -5.920 1.00 89.81 173 GLU A C 1
ATOM 1377 O O . GLU A 1 173 ? 0.178 7.053 -4.785 1.00 89.81 173 GLU A O 1
ATOM 1382 N N . ARG A 1 174 ? -0.097 8.400 -6.561 1.00 91.50 174 ARG A N 1
ATOM 1383 C CA . ARG A 1 174 ? -1.223 9.142 -5.967 1.00 91.50 174 ARG A CA 1
ATOM 1384 C C . ARG A 1 174 ? -2.429 8.243 -5.708 1.00 91.50 174 ARG A C 1
ATOM 1386 O O . ARG A 1 174 ? -3.022 8.348 -4.642 1.00 91.50 174 ARG A O 1
ATOM 1393 N N . GLN A 1 175 ? -2.768 7.359 -6.646 1.00 86.75 175 GLN A N 1
ATOM 1394 C CA . GLN A 1 175 ? -3.887 6.427 -6.480 1.00 86.75 175 GLN A CA 1
ATOM 1395 C C . GLN A 1 175 ? -3.641 5.450 -5.326 1.00 86.75 175 GLN A C 1
ATOM 1397 O O . GLN A 1 175 ? -4.520 5.277 -4.490 1.00 86.75 175 GLN A O 1
ATOM 1402 N N . ILE A 1 176 ? -2.428 4.895 -5.214 1.00 83.44 176 ILE A N 1
ATOM 1403 C CA . ILE A 1 176 ? -2.047 4.047 -4.076 1.00 83.44 176 ILE A CA 1
ATOM 1404 C C . ILE A 1 176 ? -2.248 4.811 -2.762 1.00 83.44 176 ILE A C 1
ATOM 1406 O O . ILE A 1 176 ? -2.903 4.304 -1.856 1.00 83.44 176 ILE A O 1
ATOM 1410 N N . LYS A 1 177 ? -1.747 6.050 -2.659 1.00 90.69 177 LYS A N 1
ATOM 1411 C CA . LYS A 1 177 ? -1.914 6.867 -1.445 1.00 90.69 177 LYS A CA 1
ATOM 1412 C C . LYS A 1 177 ? -3.386 7.098 -1.096 1.00 90.69 177 LYS A C 1
ATOM 1414 O O . LYS A 1 177 ? -3.756 6.904 0.057 1.00 90.69 177 LYS A O 1
ATOM 1419 N N . MET A 1 178 ? -4.221 7.431 -2.080 1.00 89.25 178 MET A N 1
ATOM 1420 C CA . MET A 1 178 ? -5.659 7.636 -1.873 1.00 89.25 178 MET A CA 1
ATOM 1421 C C . MET A 1 178 ? -6.371 6.375 -1.359 1.00 89.25 178 MET A C 1
ATOM 1423 O O . MET A 1 178 ? -7.206 6.475 -0.463 1.00 89.25 178 MET A O 1
ATOM 1427 N N . GLU A 1 179 ? -6.044 5.185 -1.875 1.00 83.88 179 GLU A N 1
ATOM 1428 C CA . GLU A 1 179 ? -6.638 3.935 -1.372 1.00 83.88 179 GLU A CA 1
ATOM 1429 C C . GLU A 1 179 ? -6.229 3.647 0.081 1.00 83.88 179 GLU A C 1
ATOM 1431 O O . GLU A 1 179 ? -7.066 3.278 0.908 1.00 83.88 179 GLU A O 1
ATOM 1436 N N . PHE A 1 180 ? -4.966 3.893 0.442 1.00 86.44 180 PHE A N 1
ATOM 1437 C CA . PHE A 1 180 ? -4.518 3.764 1.832 1.00 86.44 180 PHE A CA 1
ATOM 1438 C C . PHE A 1 180 ? -5.156 4.806 2.760 1.00 86.44 180 PHE A C 1
ATOM 1440 O O . PHE A 1 180 ? -5.483 4.482 3.902 1.00 86.44 180 PHE A O 1
ATOM 1447 N N . GLU A 1 181 ? -5.383 6.034 2.290 1.00 91.94 181 GLU A N 1
ATOM 1448 C CA . GLU A 1 181 ? -6.092 7.065 3.056 1.00 91.94 181 GLU A CA 1
ATOM 1449 C C . GLU A 1 181 ? -7.530 6.647 3.383 1.00 91.94 181 GLU A C 1
ATOM 1451 O O . GLU A 1 181 ? -7.965 6.835 4.520 1.00 91.94 181 GLU A O 1
ATOM 1456 N N . LYS A 1 182 ? -8.249 6.012 2.446 1.00 88.38 182 LYS A N 1
ATOM 1457 C CA . LYS A 1 182 ? -9.597 5.469 2.706 1.00 88.38 182 LYS A CA 1
ATOM 1458 C C . LYS A 1 182 ? -9.580 4.431 3.831 1.00 88.38 182 LYS A C 1
ATOM 1460 O O . LYS A 1 182 ? -10.410 4.493 4.738 1.00 88.38 182 LYS A O 1
ATOM 1465 N N . LEU A 1 183 ? -8.610 3.512 3.818 1.00 88.69 183 LEU A N 1
ATOM 1466 C CA . LEU A 1 183 ? -8.447 2.513 4.882 1.00 88.69 183 LEU A CA 1
ATOM 1467 C C . LEU A 1 183 ? -8.123 3.168 6.231 1.00 88.69 183 LEU A C 1
ATOM 1469 O O . LEU A 1 183 ? -8.696 2.805 7.256 1.00 88.69 183 LEU A O 1
ATOM 1473 N N . GLN A 1 184 ? -7.242 4.169 6.246 1.00 91.38 184 GLN A N 1
ATOM 1474 C CA . GLN A 1 184 ? -6.918 4.913 7.464 1.00 91.38 184 GLN A CA 1
ATOM 1475 C C . GLN A 1 184 ? -8.127 5.674 8.019 1.00 91.38 184 GLN A C 1
ATOM 1477 O O . GLN A 1 184 ? -8.333 5.688 9.231 1.00 91.38 184 GLN A O 1
ATOM 1482 N N . GLN A 1 185 ? -8.930 6.302 7.157 1.00 93.50 185 GLN A N 1
ATOM 1483 C CA . GLN A 1 185 ? -10.163 6.984 7.555 1.00 93.50 185 GLN A CA 1
ATOM 1484 C C . GLN A 1 185 ? -11.174 6.006 8.155 1.00 93.50 185 GLN A C 1
ATOM 1486 O O . GLN A 1 185 ? -11.744 6.300 9.203 1.00 93.50 185 GLN A O 1
ATOM 1491 N N . PHE A 1 186 ? -11.341 4.829 7.545 1.00 93.19 186 PHE A N 1
ATOM 1492 C CA . PHE A 1 186 ? -12.177 3.763 8.093 1.00 93.19 186 PHE A CA 1
ATOM 1493 C C . PHE A 1 186 ? -11.729 3.363 9.507 1.00 93.19 186 PHE A C 1
ATOM 1495 O O . PHE A 1 186 ? -12.542 3.344 10.428 1.00 93.19 186 PHE A O 1
ATOM 1502 N N . LEU A 1 187 ? -10.428 3.111 9.702 1.00 93.50 187 LEU A N 1
ATOM 1503 C CA . LEU A 1 187 ? -9.884 2.724 11.008 1.00 93.50 187 LEU A CA 1
ATOM 1504 C C . LEU A 1 187 ? -10.089 3.812 12.069 1.00 93.50 187 LEU A C 1
ATOM 1506 O O . LEU A 1 187 ? -10.515 3.499 13.178 1.00 93.50 187 LEU A O 1
ATOM 1510 N N . LYS A 1 188 ? -9.851 5.084 11.722 1.00 95.81 188 LYS A N 1
ATOM 1511 C CA . LYS A 1 188 ? -10.120 6.224 12.615 1.00 95.81 188 LYS A CA 1
ATOM 1512 C C . LYS A 1 188 ? -11.602 6.330 12.978 1.00 95.81 188 LYS A C 1
ATOM 1514 O O . LYS A 1 188 ? -11.930 6.646 14.118 1.00 95.81 188 LYS A O 1
ATOM 1519 N N . GLY A 1 189 ? -12.494 6.062 12.024 1.00 95.44 189 GLY A N 1
ATOM 1520 C CA . GLY A 1 189 ? -13.938 6.038 12.255 1.00 95.44 189 GLY A CA 1
ATOM 1521 C C . GLY A 1 189 ? -14.356 4.935 13.229 1.00 95.44 189 GLY A C 1
ATOM 1522 O O . GLY A 1 189 ? -15.084 5.206 14.181 1.00 95.44 189 GLY A O 1
ATOM 1523 N N . GLU A 1 190 ? -13.858 3.711 13.038 1.00 94.50 190 GLU A N 1
ATOM 1524 C CA . GLU A 1 190 ? -14.137 2.586 13.943 1.00 94.50 190 GLU A CA 1
ATOM 1525 C C . GLU A 1 190 ? -13.554 2.802 15.348 1.00 94.50 190 GLU A C 1
ATOM 1527 O O . GLU A 1 190 ? -14.210 2.475 16.339 1.00 94.50 190 GLU A O 1
ATOM 1532 N N . GLU A 1 191 ? -12.359 3.392 15.453 1.00 95.00 191 GLU A N 1
ATOM 1533 C CA . GLU A 1 191 ? -11.768 3.799 16.732 1.00 95.00 191 GLU A CA 1
ATOM 1534 C C . GLU A 1 191 ? -12.655 4.828 17.445 1.00 95.00 191 GLU A C 1
ATOM 1536 O O . GLU A 1 191 ? -13.062 4.602 18.586 1.00 95.00 191 GLU A O 1
ATOM 1541 N N . ALA A 1 192 ? -13.025 5.918 16.765 1.00 97.56 192 ALA A N 1
ATOM 1542 C CA . ALA A 1 192 ? -13.867 6.968 17.333 1.00 97.56 192 ALA A CA 1
ATOM 1543 C C . ALA A 1 192 ? -15.237 6.435 17.780 1.00 97.56 192 ALA A C 1
ATOM 1545 O O . ALA A 1 192 ? -15.684 6.739 18.885 1.00 97.56 192 ALA A O 1
ATOM 1546 N N . ALA A 1 193 ? -15.877 5.589 16.967 1.00 95.81 193 ALA A N 1
ATOM 1547 C CA . ALA A 1 193 ? -17.152 4.962 17.309 1.00 95.81 193 ALA A CA 1
ATOM 1548 C C . ALA A 1 193 ? -17.037 4.060 18.548 1.00 95.81 193 ALA A C 1
ATOM 1550 O O . ALA A 1 193 ? -17.923 4.061 19.405 1.00 95.81 193 ALA A O 1
ATOM 1551 N N . ARG A 1 194 ? -15.935 3.306 18.676 1.00 94.31 194 ARG A N 1
ATOM 1552 C CA . ARG A 1 194 ? -15.696 2.450 19.844 1.00 94.31 194 ARG A CA 1
ATOM 1553 C C . ARG A 1 194 ? -15.476 3.268 21.115 1.00 94.31 194 ARG A C 1
ATOM 1555 O O . ARG A 1 194 ? -16.037 2.922 22.150 1.00 94.31 194 ARG A O 1
ATOM 1562 N N . ILE A 1 195 ? -14.695 4.344 21.034 1.00 95.75 195 ILE A N 1
ATOM 1563 C CA . ILE A 1 195 ? -14.473 5.254 22.163 1.00 95.75 195 ILE A CA 1
ATOM 1564 C C . ILE A 1 195 ? -15.778 5.950 22.563 1.00 95.75 195 ILE A C 1
ATOM 1566 O O . ILE A 1 195 ? -16.072 6.027 23.751 1.00 95.75 195 ILE A O 1
ATOM 1570 N N . ALA A 1 196 ? -16.593 6.393 21.603 1.00 97.44 196 ALA A N 1
ATOM 1571 C CA . ALA A 1 196 ? -17.891 7.001 21.889 1.00 97.44 196 ALA A CA 1
ATOM 1572 C C . ALA A 1 196 ? -18.830 6.037 22.634 1.00 97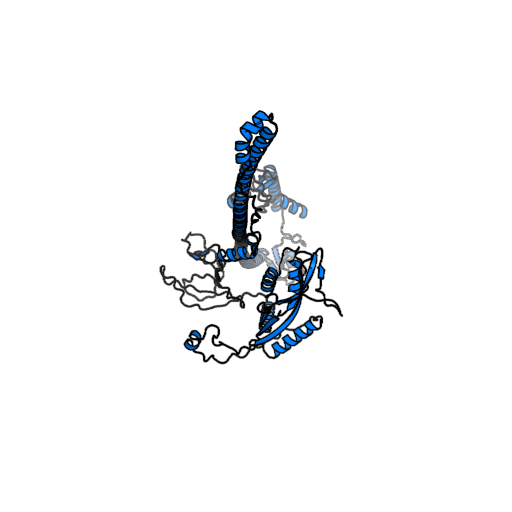.44 196 ALA A C 1
ATOM 1574 O O . ALA A 1 196 ? -19.417 6.415 23.642 1.00 97.44 196 ALA A O 1
ATOM 1575 N N . ALA A 1 197 ? -18.910 4.773 22.204 1.00 94.81 197 ALA A N 1
ATOM 1576 C CA . ALA A 1 197 ? -19.715 3.758 22.887 1.00 94.81 197 ALA A CA 1
ATOM 1577 C C . ALA A 1 197 ? -19.238 3.474 24.325 1.00 94.81 197 ALA A C 1
ATOM 1579 O O . ALA A 1 197 ? -20.056 3.181 25.194 1.00 94.81 197 ALA A O 1
ATOM 1580 N N . LEU A 1 198 ? -17.927 3.553 24.580 1.00 95.19 198 LEU A N 1
ATOM 1581 C CA . LEU A 1 198 ? -17.367 3.448 25.930 1.00 95.19 198 LEU A CA 1
ATOM 1582 C C . LEU A 1 198 ? -17.751 4.657 26.795 1.00 95.19 198 LEU A C 1
ATOM 1584 O O . LEU A 1 198 ? -18.161 4.469 27.935 1.00 95.19 198 LEU A O 1
ATOM 1588 N N . ARG A 1 199 ? -17.643 5.879 26.254 1.00 95.75 199 ARG A N 1
ATOM 1589 C CA . ARG A 1 199 ? -18.004 7.119 26.964 1.00 95.75 199 ARG A CA 1
ATOM 1590 C C . ARG A 1 199 ? -19.485 7.184 27.319 1.00 95.75 199 ARG A C 1
ATOM 1592 O O . ARG A 1 199 ? -19.821 7.605 28.415 1.00 95.75 199 ARG A O 1
ATOM 1599 N N . GLU A 1 200 ? -20.352 6.720 26.427 1.00 95.62 200 GLU A N 1
ATOM 1600 C CA . GLU A 1 200 ? -21.788 6.625 26.699 1.00 95.62 200 GLU A CA 1
ATOM 1601 C C . GLU A 1 200 ? -22.077 5.675 27.875 1.00 95.62 200 GLU A C 1
ATOM 1603 O O . GLU A 1 200 ? -22.865 5.990 28.761 1.00 95.62 200 GLU A O 1
ATOM 1608 N N . GLU A 1 201 ? -21.408 4.519 27.924 1.00 93.19 201 GLU A N 1
ATOM 1609 C CA . GLU A 1 201 ? -21.572 3.578 29.036 1.00 93.19 201 GLU A CA 1
ATOM 1610 C C . GLU A 1 201 ? -21.015 4.138 30.353 1.00 93.19 201 GLU A C 1
ATOM 1612 O O . GLU A 1 201 ? -21.645 3.978 31.398 1.00 93.19 201 GLU A O 1
ATOM 1617 N N . GLU A 1 202 ? -19.866 4.816 30.309 1.00 93.25 202 GLU A N 1
ATOM 1618 C CA . GLU A 1 202 ? -19.298 5.537 31.453 1.00 93.25 202 GLU A CA 1
ATOM 1619 C C . GLU A 1 202 ? -20.291 6.567 32.009 1.00 93.25 202 GLU A C 1
ATOM 1621 O O . GLU A 1 202 ? -20.577 6.542 33.206 1.00 93.25 202 GLU A O 1
ATOM 1626 N N . GLU A 1 203 ? -20.856 7.418 31.148 1.00 95.00 203 GLU A N 1
ATOM 1627 C CA . GLU A 1 203 ? -21.810 8.461 31.538 1.00 95.00 203 GLU A CA 1
ATOM 1628 C C . GLU A 1 203 ? -23.063 7.857 32.179 1.00 95.00 203 GLU A C 1
ATOM 1630 O O . GLU A 1 203 ? -23.446 8.236 33.285 1.00 95.00 203 GLU A O 1
ATOM 1635 N N . GLN A 1 204 ? -23.656 6.838 31.548 1.00 92.19 204 GLN A N 1
ATOM 1636 C CA . GLN A 1 204 ? -24.843 6.157 32.072 1.00 92.19 204 GLN A CA 1
ATOM 1637 C C . GLN A 1 204 ? -24.601 5.537 33.457 1.00 92.19 204 GLN A C 1
ATOM 1639 O O . GLN A 1 204 ? -25.447 5.638 34.349 1.00 92.19 204 GLN A O 1
ATOM 1644 N N . LYS A 1 205 ? -23.450 4.880 33.662 1.00 90.06 205 LYS A N 1
ATOM 1645 C CA . LYS A 1 205 ? -23.101 4.272 34.959 1.00 90.06 205 LYS A CA 1
ATOM 1646 C C . LYS A 1 205 ? -22.766 5.329 36.013 1.00 90.06 205 LYS A C 1
ATOM 1648 O O . LYS A 1 205 ? -23.156 5.165 37.169 1.00 90.06 205 LYS A O 1
ATOM 1653 N N . SER A 1 206 ? -22.079 6.401 35.620 1.00 91.31 206 SER A N 1
ATOM 1654 C CA . SER A 1 206 ? -21.733 7.530 36.489 1.00 91.31 206 SER A CA 1
ATOM 1655 C C . SER A 1 206 ? -22.986 8.254 36.986 1.00 91.31 206 SER A C 1
ATOM 1657 O O . SER A 1 206 ? -23.157 8.435 38.193 1.00 91.31 206 SER A O 1
ATOM 1659 N N . GLN A 1 207 ? -23.916 8.568 36.080 1.00 92.69 207 GLN A N 1
ATOM 1660 C CA . GLN A 1 207 ? -25.171 9.243 36.405 1.00 92.69 207 GLN A CA 1
ATOM 1661 C C . GLN A 1 207 ? -26.044 8.409 37.353 1.00 92.69 207 GLN A C 1
ATOM 1663 O O . GLN A 1 207 ? -26.524 8.929 38.359 1.00 92.69 207 GLN A O 1
ATOM 1668 N N . MET A 1 208 ? -26.162 7.096 37.118 1.00 90.50 208 MET A N 1
ATOM 1669 C CA . MET A 1 208 ? -26.854 6.189 38.046 1.00 90.50 208 MET A CA 1
ATOM 1670 C C . MET A 1 208 ? -26.251 6.246 39.459 1.00 90.50 208 MET A C 1
ATOM 1672 O O . MET A 1 208 ? -26.974 6.204 40.456 1.00 90.50 208 MET A O 1
ATOM 1676 N N . MET A 1 209 ? -24.921 6.297 39.563 1.00 90.12 209 MET A N 1
ATOM 1677 C CA . MET A 1 209 ? -24.254 6.350 40.861 1.00 90.12 209 MET A CA 1
ATOM 1678 C C . MET A 1 209 ? -24.463 7.702 41.546 1.00 90.12 209 MET A C 1
ATOM 1680 O O . MET A 1 209 ? -24.681 7.741 42.755 1.00 90.12 209 MET A O 1
ATOM 1684 N N . LYS A 1 210 ? -24.457 8.795 40.777 1.00 92.50 210 LYS A N 1
ATOM 1685 C CA . LYS A 1 210 ? -24.739 10.144 41.270 1.00 92.50 210 LYS A CA 1
ATOM 1686 C C . LYS A 1 210 ? -26.132 10.241 41.897 1.00 92.50 210 LYS A C 1
ATOM 1688 O O . LYS A 1 210 ? -26.237 10.671 43.040 1.00 92.50 210 LYS A O 1
ATOM 1693 N N . GLU A 1 211 ? -27.166 9.751 41.215 1.00 91.44 211 GLU A N 1
ATOM 1694 C CA . GLU A 1 211 ? -28.547 9.735 41.732 1.00 91.44 211 GLU A CA 1
ATOM 1695 C C . GLU A 1 211 ? -28.671 8.922 43.030 1.00 91.44 211 GLU A C 1
ATOM 1697 O O . GLU A 1 211 ? -29.354 9.325 43.972 1.00 91.44 211 GLU A O 1
ATOM 1702 N N . LYS A 1 212 ? -27.962 7.787 43.124 1.00 89.00 212 LYS A N 1
ATOM 1703 C CA . LYS A 1 212 ? -27.917 6.990 44.361 1.00 89.00 212 LYS A CA 1
ATOM 1704 C C . LYS A 1 212 ? -27.241 7.735 45.510 1.00 89.00 212 LYS A C 1
ATOM 1706 O O . LYS A 1 212 ? -27.715 7.645 46.641 1.00 89.00 212 LYS A O 1
ATOM 1711 N N . ILE A 1 213 ? -26.143 8.442 45.236 1.00 91.25 213 ILE A N 1
ATOM 1712 C CA . ILE A 1 213 ? -25.430 9.247 46.238 1.00 91.25 213 ILE A CA 1
ATOM 1713 C C . ILE A 1 213 ? -26.311 10.402 46.721 1.00 91.25 213 ILE A C 1
ATOM 1715 O O . ILE A 1 213 ? -26.380 10.636 47.925 1.00 91.25 213 ILE A O 1
ATOM 1719 N N . GLU A 1 214 ? -27.000 11.098 45.815 1.00 93.50 214 GLU A N 1
ATOM 1720 C CA . GLU A 1 214 ? -27.920 12.190 46.157 1.00 93.50 214 GLU A CA 1
ATOM 1721 C C . GLU A 1 214 ? -29.042 11.692 47.075 1.00 93.50 214 GLU A C 1
ATOM 1723 O O . GLU A 1 214 ? -29.210 12.227 48.171 1.00 93.50 214 GLU A O 1
ATOM 1728 N N . LYS A 1 215 ? -29.700 10.582 46.715 1.00 91.25 215 LYS A N 1
ATOM 1729 C CA . LYS A 1 215 ? -30.737 9.967 47.554 1.00 91.25 215 LYS A CA 1
ATOM 1730 C C . LYS A 1 215 ? -30.219 9.587 48.947 1.00 91.25 215 LYS A C 1
ATOM 1732 O O . LYS A 1 215 ? -30.847 9.906 49.952 1.00 91.25 215 LYS A O 1
ATOM 1737 N N . MET A 1 216 ? -29.056 8.934 49.022 1.00 89.56 216 MET A N 1
ATOM 1738 C CA . MET A 1 216 ? -28.443 8.595 50.312 1.00 89.56 216 MET A CA 1
ATOM 1739 C C . MET A 1 216 ? -28.087 9.847 51.124 1.00 89.56 216 MET A C 1
ATOM 1741 O O . MET A 1 216 ? -28.220 9.844 52.342 1.00 89.56 216 MET A O 1
ATOM 1745 N N . THR A 1 217 ? -27.660 10.930 50.473 1.00 93.62 217 THR A N 1
ATOM 1746 C CA . THR A 1 217 ? -27.317 12.194 51.144 1.00 93.62 217 THR A CA 1
ATOM 1747 C C . THR A 1 217 ? -28.552 12.857 51.765 1.00 93.62 217 THR A C 1
ATOM 1749 O O . THR A 1 217 ? -28.471 13.383 52.880 1.00 93.62 217 THR A O 1
ATOM 1752 N N . GLU A 1 218 ? -29.698 12.802 51.081 1.00 92.25 218 GLU A N 1
ATOM 1753 C CA . GLU A 1 218 ? -30.991 13.262 51.603 1.00 92.25 218 GLU A CA 1
ATOM 1754 C C . GLU A 1 218 ? -31.446 12.423 52.805 1.00 92.25 218 GLU A C 1
ATOM 1756 O O . GLU A 1 218 ? -31.798 12.982 53.848 1.00 92.25 218 GLU A O 1
ATOM 1761 N N . GLU A 1 219 ? -31.372 11.091 52.699 1.00 90.56 219 GLU A N 1
ATOM 1762 C CA . GLU A 1 219 ? -31.705 10.166 53.792 1.00 90.56 219 GLU A CA 1
ATOM 1763 C C . GLU A 1 219 ? -30.795 10.399 55.019 1.00 90.56 219 GLU A C 1
ATOM 1765 O O . GLU A 1 219 ? -31.292 10.509 56.143 1.00 90.56 219 GLU A O 1
ATOM 1770 N N . ILE A 1 220 ? -29.480 10.578 54.815 1.00 92.12 220 ILE A N 1
ATOM 1771 C CA . ILE A 1 220 ? -28.508 10.894 55.881 1.00 92.12 220 ILE A CA 1
ATOM 1772 C C . ILE A 1 220 ? -28.841 12.226 56.555 1.00 92.12 220 ILE A C 1
ATOM 1774 O O . ILE A 1 220 ? -28.791 12.324 57.783 1.00 92.12 220 ILE A O 1
ATOM 1778 N N . SER A 1 221 ? -29.175 13.254 55.776 1.00 94.06 221 SER A N 1
ATOM 1779 C CA . SER A 1 221 ? -29.506 14.581 56.301 1.00 94.06 221 SER A CA 1
ATOM 1780 C C . SER A 1 221 ? -30.799 14.540 57.120 1.00 94.06 221 SER A C 1
ATOM 1782 O O . SER A 1 221 ? -30.812 15.024 58.251 1.00 94.06 221 SER A O 1
ATOM 1784 N N . SER A 1 222 ? -31.848 13.873 56.621 1.00 91.25 222 SER A N 1
ATOM 1785 C CA . SER A 1 222 ? -33.107 13.680 57.356 1.00 91.25 222 SER A CA 1
ATOM 1786 C C . SER A 1 222 ? -32.902 12.935 58.678 1.00 91.25 222 SER A C 1
ATOM 1788 O O . SER A 1 222 ? -33.427 13.348 59.716 1.00 91.25 222 SER A O 1
ATOM 1790 N N . LEU A 1 223 ? -32.108 11.860 58.667 1.00 91.44 223 LEU A N 1
ATOM 1791 C CA . LEU A 1 223 ? -31.808 11.097 59.877 1.00 91.44 223 LEU A CA 1
ATOM 1792 C C . LEU A 1 223 ? -30.979 11.926 60.871 1.00 91.44 223 LEU A C 1
ATOM 1794 O O . LEU A 1 223 ? -31.263 11.922 62.067 1.00 91.44 223 LEU A O 1
ATOM 1798 N N . SER A 1 224 ? -30.003 12.691 60.377 1.00 92.88 224 SER A N 1
ATOM 1799 C CA . SER A 1 224 ? -29.155 13.562 61.201 1.00 92.88 224 SER A CA 1
ATOM 1800 C C . SER A 1 224 ? -29.963 14.666 61.893 1.00 92.88 224 SER A C 1
ATOM 1802 O O . SER A 1 224 ? -29.717 14.974 63.058 1.00 92.88 224 SER A O 1
ATOM 1804 N N . GLU A 1 225 ? -30.956 15.249 61.214 1.00 91.69 225 GLU A N 1
ATOM 1805 C CA . GLU A 1 225 ? -31.856 16.240 61.815 1.00 91.69 225 GLU A CA 1
ATOM 1806 C C . GLU A 1 225 ? -32.756 15.638 62.895 1.00 91.69 225 GLU A C 1
ATOM 1808 O O . GLU A 1 225 ? -32.942 16.260 63.943 1.00 91.69 225 GLU A O 1
ATOM 1813 N N . GLN A 1 226 ? -33.275 14.425 62.672 1.00 90.19 226 GLN A N 1
ATOM 1814 C CA . GLN A 1 226 ? -34.063 13.704 63.675 1.00 90.19 226 GLN A CA 1
ATOM 1815 C C . GLN A 1 226 ? -33.231 13.397 64.923 1.00 90.19 226 GLN A C 1
ATOM 1817 O O . GLN A 1 226 ? -33.686 13.679 66.032 1.00 90.19 226 GLN A O 1
ATOM 1822 N N . ILE A 1 227 ? -32.006 12.887 64.746 1.00 91.19 227 ILE A N 1
ATOM 1823 C CA . ILE A 1 227 ? -31.069 12.621 65.848 1.00 91.19 227 ILE A CA 1
ATOM 1824 C C . ILE A 1 227 ? -30.804 13.908 66.629 1.00 91.19 227 ILE A C 1
ATOM 1826 O O . ILE A 1 227 ? -31.033 13.940 67.834 1.00 91.19 227 ILE A O 1
ATOM 1830 N N . ARG A 1 228 ? -30.430 14.997 65.943 1.00 93.25 228 ARG A N 1
ATOM 1831 C CA . ARG A 1 228 ? -30.150 16.292 66.580 1.00 93.25 228 ARG A CA 1
ATOM 1832 C C . ARG A 1 228 ? -31.344 16.823 67.377 1.00 93.25 228 ARG A C 1
ATOM 1834 O O . ARG A 1 228 ? -31.166 17.366 68.463 1.00 93.25 228 ARG A O 1
ATOM 1841 N N . ALA A 1 229 ? -32.561 16.686 66.848 1.00 90.38 229 ALA A N 1
ATOM 1842 C CA . ALA A 1 229 ? -33.770 17.131 67.538 1.00 90.38 229 ALA A CA 1
ATOM 1843 C C . ALA A 1 229 ? -34.041 16.313 68.814 1.00 90.38 229 ALA A C 1
ATOM 1845 O O . ALA A 1 229 ? -34.456 16.877 69.824 1.00 90.38 229 ALA A O 1
ATOM 1846 N N . ILE A 1 230 ? -33.781 15.002 68.782 1.00 90.94 230 ILE A N 1
ATOM 1847 C CA . ILE A 1 230 ? -33.905 14.126 69.956 1.00 90.94 230 ILE A CA 1
ATOM 1848 C C . ILE A 1 230 ? -32.813 14.445 70.986 1.00 90.94 230 ILE A C 1
ATOM 1850 O O . ILE A 1 230 ? -33.113 14.570 72.169 1.00 90.94 230 ILE A O 1
ATOM 1854 N N . GLU A 1 231 ? -31.563 14.627 70.553 1.00 91.50 231 GLU A N 1
ATOM 1855 C CA . GLU A 1 231 ? -30.445 15.024 71.421 1.00 91.50 231 GLU A CA 1
ATOM 1856 C C . GLU A 1 231 ? -30.707 16.364 72.124 1.00 91.50 231 GLU A C 1
ATOM 1858 O O . GLU A 1 231 ? -30.405 16.509 73.308 1.00 91.50 231 GLU A O 1
ATOM 1863 N N . GLN A 1 232 ? -31.318 17.329 71.430 1.00 90.94 232 GLN A N 1
ATOM 1864 C CA . GLN A 1 232 ? -31.698 18.613 72.021 1.00 90.94 232 GLN A CA 1
ATOM 1865 C C . GLN A 1 232 ? -32.796 18.463 73.085 1.00 90.94 232 GLN A C 1
ATOM 1867 O O . GLN A 1 232 ? -32.712 19.093 74.137 1.00 90.94 232 GLN A O 1
ATOM 1872 N N . GLU A 1 233 ? -33.810 17.627 72.838 1.00 89.12 233 GLU A N 1
ATOM 1873 C CA . GLU A 1 233 ? -34.875 17.350 73.813 1.00 89.12 233 GLU A CA 1
ATOM 1874 C C . GLU A 1 233 ? -34.347 16.589 75.039 1.00 89.12 233 GLU A C 1
ATOM 1876 O O . GLU A 1 233 ? -34.777 16.869 76.155 1.00 89.12 233 GLU A O 1
ATOM 1881 N N . LEU A 1 234 ? -33.366 15.696 74.861 1.00 89.88 234 LEU A N 1
ATOM 1882 C CA . LEU A 1 234 ? -32.669 15.015 75.961 1.00 89.88 234 LEU A CA 1
ATOM 1883 C C . LEU A 1 234 ? -31.877 15.975 76.866 1.00 89.88 234 LEU A C 1
ATOM 1885 O O . LEU A 1 234 ? -31.637 15.648 78.024 1.00 89.88 234 LEU A O 1
ATOM 1889 N N . GLY A 1 235 ? -31.464 17.137 76.352 1.00 89.06 235 GLY A N 1
ATOM 1890 C CA . GLY A 1 235 ? -30.762 18.178 77.110 1.00 89.06 235 GLY A CA 1
ATOM 1891 C C . GLY A 1 235 ? -31.668 19.226 77.769 1.00 89.06 235 GLY A C 1
ATOM 1892 O O . GLY A 1 235 ? -31.149 20.179 78.350 1.00 89.06 235 GLY A O 1
ATOM 1893 N N . ALA A 1 236 ? -32.995 19.107 77.650 1.00 91.25 236 ALA A N 1
ATOM 1894 C CA . ALA A 1 236 ? -33.948 20.047 78.243 1.00 91.25 236 ALA A CA 1
ATOM 1895 C C . ALA A 1 236 ? -34.126 19.829 79.760 1.00 91.25 236 ALA A C 1
ATOM 1897 O O . ALA A 1 236 ? -33.850 18.753 80.283 1.00 91.25 236 ALA A O 1
ATOM 1898 N N . GLU A 1 237 ? -34.630 20.841 80.476 1.00 92.25 237 GLU A N 1
ATOM 1899 C CA . GLU A 1 237 ? -34.971 20.713 81.903 1.00 92.25 237 GLU A CA 1
ATOM 1900 C C . GLU A 1 237 ? -36.066 19.656 82.145 1.00 92.25 237 GLU A C 1
ATOM 1902 O O . GLU A 1 237 ? -37.000 19.527 81.348 1.00 92.25 237 GLU A O 1
ATOM 1907 N N . ASP A 1 238 ? -35.996 18.956 83.285 1.00 91.38 238 ASP A N 1
ATOM 1908 C CA . ASP A 1 238 ? -36.783 17.750 83.598 1.00 91.38 238 ASP A CA 1
ATOM 1909 C C . ASP A 1 238 ? -38.289 17.875 83.316 1.00 91.38 238 ASP A C 1
ATOM 1911 O O . ASP A 1 238 ? -38.900 16.986 82.720 1.00 91.38 238 ASP A O 1
ATOM 1915 N N . VAL A 1 239 ? -38.914 18.984 83.725 1.00 91.06 239 VAL A N 1
ATOM 1916 C CA . VAL A 1 239 ? -40.360 19.192 83.534 1.00 91.06 239 VAL A CA 1
ATOM 1917 C C . VAL A 1 239 ? -40.704 19.361 82.050 1.00 91.06 239 VAL A C 1
ATOM 1919 O O . VAL A 1 239 ? -41.688 18.786 81.584 1.00 91.06 239 VAL A O 1
ATOM 1922 N N . SER A 1 240 ? -39.886 20.108 81.304 1.00 89.44 240 SER A N 1
ATOM 1923 C CA . SER A 1 240 ? -40.063 20.350 79.866 1.00 89.44 240 SER A CA 1
ATOM 1924 C C . SER A 1 240 ? -39.854 19.066 79.058 1.00 89.44 240 SER A C 1
ATOM 1926 O O . SER A 1 240 ? -40.664 18.751 78.187 1.00 89.44 240 SER A O 1
ATOM 1928 N N . PHE A 1 241 ? -38.831 18.278 79.405 1.00 92.38 241 PHE A N 1
ATOM 1929 C CA . PHE A 1 241 ? -38.578 16.960 78.820 1.00 92.38 241 PHE A CA 1
ATOM 1930 C C . PHE A 1 241 ? -39.756 15.999 79.036 1.00 92.38 241 PHE A C 1
ATOM 1932 O O . PHE A 1 241 ? -40.230 15.366 78.092 1.00 92.38 241 PHE A O 1
ATOM 1939 N N . LEU A 1 242 ? -40.285 15.909 80.263 1.00 90.81 242 LEU A N 1
ATOM 1940 C CA . LEU A 1 242 ? -41.411 15.020 80.570 1.00 90.81 242 LEU A CA 1
ATOM 1941 C C . LEU A 1 242 ? -42.703 15.426 79.844 1.00 90.81 242 LEU A C 1
ATOM 1943 O O . LEU A 1 242 ? -43.510 14.555 79.508 1.00 90.81 242 LEU A O 1
ATOM 1947 N N . GLN A 1 243 ? -42.897 16.721 79.575 1.00 88.19 243 GLN A N 1
ATOM 1948 C CA . GLN A 1 243 ? -44.027 17.211 78.782 1.00 88.19 243 GLN A CA 1
ATOM 1949 C C . GLN A 1 243 ? -43.921 16.809 77.302 1.00 88.19 243 GLN A C 1
ATOM 1951 O O . GLN A 1 243 ? -44.937 16.428 76.719 1.00 88.19 243 GLN A O 1
ATOM 1956 N N . SER A 1 244 ? -42.723 16.835 76.703 1.00 89.50 244 SER A N 1
ATOM 1957 C CA . SER A 1 244 ? -42.508 16.468 75.292 1.00 89.50 244 SER A CA 1
ATOM 1958 C C . SER A 1 244 ? -42.208 14.982 75.057 1.00 89.50 244 SER A C 1
ATOM 1960 O O . SER A 1 244 ? -42.299 14.519 73.922 1.00 89.50 244 SER A O 1
ATOM 1962 N N . TYR A 1 245 ? -41.914 14.210 76.109 1.00 89.00 245 TYR A N 1
ATOM 1963 C CA . TYR A 1 245 ? -41.435 12.822 76.042 1.00 89.00 245 TYR A CA 1
ATOM 1964 C C . TYR A 1 245 ? -42.233 11.914 75.093 1.00 89.00 245 TYR A C 1
ATOM 1966 O O . TYR A 1 245 ? -41.659 11.155 74.310 1.00 89.00 245 TYR A O 1
ATOM 1974 N N . LYS A 1 246 ? -43.571 11.989 75.123 1.00 88.69 246 LYS A N 1
ATOM 1975 C CA . LYS A 1 246 ? -44.425 11.163 74.249 1.00 88.69 246 LYS A CA 1
ATOM 1976 C C . LYS A 1 246 ? -44.215 11.465 72.765 1.00 88.69 246 LYS A C 1
ATOM 1978 O O . LYS A 1 246 ? -44.305 10.548 71.948 1.00 88.69 246 LYS A O 1
ATOM 1983 N N . ASP A 1 247 ? -43.952 12.719 72.421 1.00 87.50 247 ASP A N 1
ATOM 1984 C CA . ASP A 1 247 ? -43.716 13.140 71.043 1.00 87.50 247 ASP A CA 1
ATOM 1985 C C . ASP A 1 247 ? -42.268 12.853 70.617 1.00 87.50 247 ASP A C 1
ATOM 1987 O O . ASP A 1 247 ? -42.050 12.433 69.480 1.00 87.50 247 ASP A O 1
ATOM 1991 N N . THR A 1 248 ? -41.300 12.946 71.538 1.00 86.56 248 THR A N 1
ATOM 1992 C CA . THR A 1 248 ? -39.909 12.499 71.335 1.00 86.56 248 THR A CA 1
ATOM 1993 C C . THR A 1 248 ? -39.839 11.009 71.003 1.00 86.56 248 THR A C 1
ATOM 1995 O O . THR A 1 248 ? -39.190 10.619 70.036 1.00 86.56 248 THR A O 1
ATOM 1998 N N . VAL A 1 249 ? -40.554 10.161 71.755 1.00 88.44 249 VAL A N 1
ATOM 1999 C CA . VAL A 1 249 ? -40.586 8.704 71.528 1.00 88.44 249 VAL A CA 1
ATOM 2000 C C . VAL A 1 249 ? -41.171 8.362 70.157 1.00 88.44 249 VAL A C 1
ATOM 2002 O O . VAL A 1 249 ? -40.628 7.508 69.461 1.00 88.44 249 VAL A O 1
ATOM 2005 N N . LYS A 1 250 ? -42.241 9.047 69.731 1.00 86.00 250 LYS A N 1
ATOM 2006 C CA . LYS A 1 250 ? -42.793 8.871 68.376 1.00 86.00 250 LYS A CA 1
ATOM 2007 C C . LYS A 1 250 ? -41.795 9.284 67.297 1.00 86.00 250 LYS A C 1
ATOM 2009 O O . LYS A 1 250 ? -41.712 8.622 66.272 1.00 86.00 250 LYS A O 1
ATOM 2014 N N . ARG A 1 251 ? -41.032 10.357 67.525 1.00 82.69 251 ARG A N 1
ATOM 2015 C CA . ARG A 1 251 ? -39.991 10.827 66.598 1.00 82.69 251 ARG A CA 1
ATOM 2016 C C . ARG A 1 251 ? -38.802 9.864 66.530 1.00 82.69 251 ARG A C 1
ATOM 2018 O O . ARG A 1 251 ? -38.231 9.682 65.465 1.00 82.69 251 ARG A O 1
ATOM 2025 N N . ALA A 1 252 ? -38.470 9.218 67.647 1.00 82.62 252 ALA A N 1
ATOM 2026 C CA . ALA A 1 252 ? -37.412 8.213 67.737 1.00 82.62 252 ALA A CA 1
ATOM 2027 C C . ALA A 1 252 ? -37.779 6.872 67.075 1.00 82.62 252 ALA A C 1
ATOM 2029 O O . ALA A 1 252 ? -36.891 6.090 66.740 1.00 82.62 252 ALA A O 1
ATOM 2030 N N . GLN A 1 253 ? -39.069 6.598 66.856 1.00 82.44 253 GLN A N 1
ATOM 2031 C CA . GLN A 1 253 ? -39.540 5.450 66.076 1.00 82.44 253 GLN A CA 1
ATOM 2032 C C . GLN A 1 253 ? -39.340 5.712 64.576 1.00 82.44 253 GLN A C 1
ATOM 2034 O O . GLN A 1 253 ? -40.287 5.904 63.815 1.00 82.44 253 GLN A O 1
ATOM 2039 N N . CYS A 1 254 ? -38.077 5.746 64.151 1.00 67.06 254 CYS A N 1
ATOM 2040 C CA . CYS A 1 254 ? -37.718 5.914 62.752 1.00 67.06 254 CYS A CA 1
ATOM 2041 C C . CYS A 1 254 ? -38.086 4.652 61.952 1.00 67.06 254 CYS A C 1
ATOM 2043 O O . CYS A 1 254 ? -37.863 3.530 62.403 1.00 67.06 254 CYS A O 1
ATOM 2045 N N . THR A 1 255 ? -38.657 4.835 60.761 1.00 69.38 255 THR A N 1
ATOM 2046 C CA . THR A 1 255 ? -39.080 3.751 59.847 1.00 69.38 255 THR A CA 1
ATOM 2047 C C . THR A 1 255 ? -38.202 3.649 58.598 1.00 69.38 255 THR A C 1
ATOM 2049 O O . THR A 1 255 ? -38.528 2.902 57.675 1.00 69.38 255 THR A O 1
ATOM 2052 N N . LEU A 1 256 ? -37.095 4.400 58.553 1.00 72.12 256 LEU A N 1
ATOM 2053 C CA . LEU A 1 256 ? -36.135 4.340 57.453 1.00 72.12 256 LEU A CA 1
ATOM 2054 C C . LEU A 1 256 ? -35.529 2.934 57.362 1.00 72.12 256 LEU A C 1
ATOM 2056 O O . LEU A 1 256 ? -35.166 2.336 58.373 1.00 72.12 256 LEU A O 1
ATOM 2060 N N . GLN A 1 257 ? -35.457 2.405 56.141 1.00 75.00 257 GLN A N 1
ATOM 2061 C CA . GLN A 1 257 ? -34.823 1.116 55.876 1.00 75.00 257 GLN A CA 1
ATOM 2062 C C . GLN A 1 257 ? -33.302 1.243 55.964 1.00 75.00 257 GLN A C 1
ATOM 2064 O O . GLN A 1 257 ? -32.744 2.294 55.645 1.00 75.00 257 GLN A O 1
ATOM 2069 N N . ASP A 1 258 ? -32.637 0.158 56.363 1.00 78.44 258 ASP A N 1
ATOM 2070 C CA . ASP A 1 258 ? -31.178 0.107 56.370 1.00 78.44 258 ASP A CA 1
ATOM 2071 C C . ASP A 1 258 ? -30.615 0.322 54.952 1.00 78.44 258 ASP A C 1
ATOM 2073 O O . ASP A 1 258 ? -31.173 -0.208 53.983 1.00 78.44 258 ASP A O 1
ATOM 2077 N N . PRO A 1 259 ? -29.490 1.049 54.798 1.00 77.44 259 PRO A N 1
ATOM 2078 C CA . PRO A 1 259 ? -28.885 1.259 53.491 1.00 77.44 259 PRO A CA 1
ATOM 2079 C C . PRO A 1 259 ? -28.415 -0.068 52.884 1.00 77.44 259 PRO A C 1
ATOM 2081 O O . PRO A 1 259 ? -27.590 -0.781 53.464 1.00 77.44 259 PRO A O 1
ATOM 2084 N N . GLU A 1 260 ? -28.876 -0.386 51.675 1.00 76.00 260 GLU A N 1
ATOM 2085 C CA . GLU A 1 260 ? -28.354 -1.535 50.937 1.00 76.00 260 GLU A CA 1
ATOM 2086 C C . GLU A 1 260 ? -26.911 -1.288 50.475 1.00 76.00 260 GLU A C 1
ATOM 2088 O O . GLU A 1 260 ? -26.577 -0.254 49.889 1.00 76.00 260 GLU A O 1
ATOM 2093 N N . LYS A 1 261 ? -26.039 -2.287 50.664 1.00 70.31 261 LYS A N 1
ATOM 2094 C CA . LYS A 1 261 ? -24.709 -2.291 50.043 1.00 70.31 261 LYS A CA 1
ATOM 2095 C C . LYS A 1 261 ? -24.854 -2.501 48.540 1.00 70.31 261 LYS A C 1
ATOM 2097 O O . LYS A 1 261 ? -25.031 -3.620 48.068 1.00 70.31 261 LYS A O 1
ATOM 2102 N N . VAL A 1 262 ? -24.733 -1.420 47.782 1.00 63.72 262 VAL A N 1
ATOM 2103 C CA . VAL A 1 262 ? -24.802 -1.467 46.322 1.00 63.72 262 VAL A CA 1
ATOM 2104 C C . VAL A 1 262 ? -23.425 -1.793 45.735 1.00 63.72 262 VAL A C 1
ATOM 2106 O O . VAL A 1 262 ? -22.522 -0.959 45.748 1.00 63.72 262 VAL A O 1
ATOM 2109 N N . SER A 1 263 ? -23.273 -2.971 45.128 1.00 60.88 263 SER A N 1
ATOM 2110 C CA . SER A 1 263 ? -22.225 -3.201 44.125 1.00 60.88 263 SER A CA 1
ATOM 2111 C C . SER A 1 263 ? -22.711 -2.657 42.780 1.00 60.88 263 SER A C 1
ATOM 2113 O O . SER A 1 263 ? -23.473 -3.309 42.069 1.00 60.88 263 SER A O 1
ATOM 2115 N N . GLY A 1 264 ? -22.328 -1.423 42.446 1.00 63.97 264 GLY A N 1
ATOM 2116 C CA . GLY A 1 264 ? -22.623 -0.843 41.135 1.00 63.97 264 GLY A CA 1
ATOM 2117 C C . GLY A 1 264 ? -21.840 -1.579 40.040 1.00 63.97 264 GLY A C 1
ATOM 2118 O O . GLY A 1 264 ? -20.632 -1.761 40.201 1.00 63.97 264 GLY A O 1
ATOM 2119 N N . PRO A 1 265 ? -22.474 -2.026 38.940 1.00 66.81 265 PRO A N 1
ATOM 2120 C CA . PRO A 1 265 ? -21.752 -2.703 37.872 1.00 66.81 265 PRO A CA 1
ATOM 2121 C C . PRO A 1 265 ? -20.776 -1.724 37.210 1.00 66.81 265 PRO A C 1
ATOM 2123 O O . PRO A 1 265 ? -21.199 -0.705 36.659 1.00 66.81 265 PRO A O 1
ATOM 2126 N N . LEU A 1 266 ? -19.483 -2.052 37.252 1.00 80.19 266 LEU A N 1
ATOM 2127 C CA . LEU A 1 266 ? -18.462 -1.408 36.424 1.00 80.19 266 LEU A CA 1
ATOM 2128 C C . LEU A 1 266 ? -18.819 -1.577 34.938 1.00 80.19 266 LEU A C 1
ATOM 2130 O O . LEU A 1 266 ? -19.594 -2.466 34.572 1.00 80.19 266 LEU A O 1
ATOM 2134 N N . PHE A 1 267 ? -18.266 -0.726 34.075 1.00 79.19 267 PHE A N 1
ATOM 2135 C CA . PHE A 1 267 ? -18.467 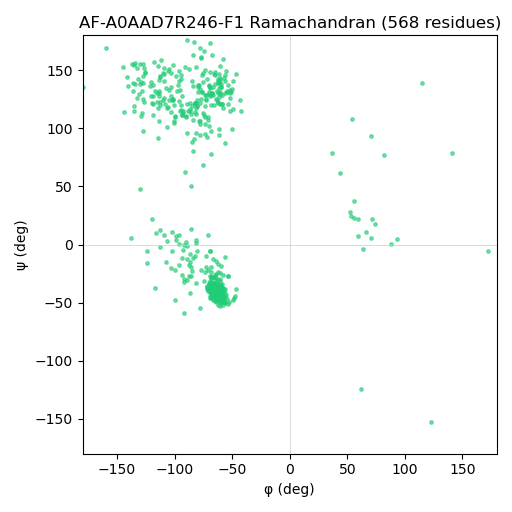-0.876 32.635 1.00 79.19 267 PHE A CA 1
ATOM 2136 C C . PHE A 1 267 ? -17.824 -2.174 32.121 1.00 79.19 267 PHE A C 1
ATOM 2138 O O . PHE A 1 267 ? -16.783 -2.622 32.612 1.00 79.19 267 PHE A O 1
ATOM 2145 N N . ASP A 1 268 ? -18.452 -2.786 31.119 1.00 82.12 268 ASP A N 1
ATOM 2146 C CA . ASP A 1 268 ? -18.034 -4.078 30.578 1.00 82.12 268 ASP A CA 1
ATOM 2147 C C . ASP A 1 268 ? -16.818 -3.917 29.650 1.00 82.12 268 ASP A C 1
ATOM 2149 O O . ASP A 1 268 ? -16.924 -3.657 28.449 1.00 82.12 268 ASP A O 1
ATOM 2153 N N . VAL A 1 269 ? -15.619 -4.087 30.210 1.00 83.75 269 VAL A N 1
ATOM 2154 C CA . VAL A 1 269 ? -14.355 -4.000 29.461 1.00 83.75 269 VAL A CA 1
ATOM 2155 C C . VAL A 1 269 ? -14.305 -5.013 28.308 1.00 83.75 269 VAL A C 1
ATOM 2157 O O . VAL A 1 269 ? -13.802 -4.697 27.223 1.00 83.75 269 VAL A O 1
ATOM 2160 N N . ALA A 1 270 ? -14.841 -6.223 28.505 1.00 79.50 270 ALA A N 1
ATOM 2161 C CA . ALA A 1 270 ? -14.812 -7.289 27.506 1.00 79.50 270 ALA A CA 1
ATOM 2162 C C . ALA A 1 270 ? -15.720 -6.970 26.310 1.00 79.50 270 ALA A C 1
ATOM 2164 O O . ALA A 1 270 ? -15.350 -7.245 25.167 1.00 79.50 270 ALA A O 1
ATOM 2165 N N . LYS A 1 271 ? -16.856 -6.306 26.527 1.00 82.31 271 LYS A N 1
ATOM 2166 C CA . LYS A 1 271 ? -17.715 -5.781 25.452 1.00 82.31 271 LYS A CA 1
ATOM 2167 C C . LYS A 1 271 ? -16.979 -4.797 24.536 1.00 82.31 271 LYS A C 1
ATOM 2169 O O . LYS A 1 271 ? -17.209 -4.806 23.319 1.00 82.31 271 LYS A O 1
ATOM 2174 N N . HIS A 1 272 ? -16.081 -3.977 25.087 1.00 86.94 272 HIS A N 1
ATOM 2175 C CA . HIS A 1 272 ? -15.345 -2.955 24.331 1.00 86.94 272 HIS A CA 1
ATOM 2176 C C . HIS A 1 272 ? -14.063 -3.476 23.674 1.00 86.94 272 HIS A C 1
ATOM 2178 O O . HIS A 1 272 ? -13.803 -3.147 22.515 1.00 86.94 272 HIS A O 1
ATOM 2184 N N . LEU A 1 273 ? -13.285 -4.309 24.370 1.00 84.44 273 LEU A N 1
ATOM 2185 C CA . LEU A 1 273 ? -11.984 -4.801 23.891 1.00 84.44 273 LEU A CA 1
ATOM 2186 C C . LEU A 1 273 ? -12.026 -6.214 23.293 1.00 84.44 273 LEU A C 1
ATOM 2188 O O . LEU A 1 273 ? -11.154 -6.575 22.496 1.00 84.44 273 LEU A O 1
ATOM 2192 N N . GLY A 1 274 ? -13.036 -7.012 23.640 1.00 77.69 274 GLY A N 1
ATOM 2193 C CA . GLY A 1 274 ? -13.185 -8.396 23.203 1.00 77.69 274 GLY A CA 1
ATOM 2194 C C . GLY A 1 274 ? -13.222 -8.510 21.683 1.00 77.69 274 GLY A C 1
ATOM 2195 O O . GLY A 1 274 ? -14.115 -7.974 21.017 1.00 77.69 274 GLY A O 1
ATOM 2196 N N . ASN A 1 275 ? -12.226 -9.209 21.132 1.00 80.75 275 ASN A N 1
ATOM 2197 C CA . ASN A 1 275 ? -12.043 -9.426 19.695 1.00 80.75 275 ASN A CA 1
ATOM 2198 C C . ASN A 1 275 ? -12.066 -8.138 18.851 1.00 80.75 275 ASN A C 1
ATOM 2200 O O . ASN A 1 275 ? -12.401 -8.186 17.668 1.00 80.75 275 ASN A O 1
ATOM 2204 N N . LEU A 1 276 ? -11.683 -6.988 19.425 1.00 79.38 276 LEU A N 1
ATOM 2205 C CA . LEU A 1 276 ? -11.758 -5.684 18.755 1.00 79.38 276 LEU A CA 1
ATOM 2206 C C . LEU A 1 276 ? -11.070 -5.695 17.383 1.00 79.38 276 LEU A C 1
ATOM 2208 O O . LEU A 1 276 ? -11.672 -5.318 16.383 1.00 79.38 276 LEU A O 1
ATOM 2212 N N . LYS A 1 277 ? -9.833 -6.202 17.320 1.00 77.00 277 LYS A N 1
ATOM 2213 C CA . LYS A 1 277 ? -9.055 -6.274 16.071 1.00 77.00 277 LYS A CA 1
ATOM 2214 C C . LYS A 1 277 ? -9.747 -7.122 15.001 1.00 77.00 277 LYS A C 1
ATOM 2216 O O . LYS A 1 277 ? -9.770 -6.725 13.842 1.00 77.00 277 LYS A O 1
ATOM 2221 N N . TYR A 1 278 ? -10.317 -8.263 15.395 1.00 77.75 278 TYR A N 1
ATOM 2222 C CA . TYR A 1 278 ? -11.032 -9.155 14.482 1.00 77.75 278 TYR A CA 1
ATOM 2223 C C . TYR A 1 278 ? -12.311 -8.496 13.958 1.00 77.75 278 TYR A C 1
ATOM 2225 O O . TYR A 1 278 ? -12.514 -8.450 12.753 1.00 77.75 278 TYR A O 1
ATOM 2233 N N . ARG A 1 279 ? -13.129 -7.907 14.840 1.00 82.06 279 ARG A N 1
ATOM 2234 C CA . ARG A 1 279 ? -14.385 -7.237 14.461 1.00 82.06 279 ARG A CA 1
ATOM 2235 C C . ARG A 1 279 ? -14.153 -6.053 13.519 1.00 82.06 279 ARG A C 1
ATOM 2237 O O . ARG A 1 279 ? -14.907 -5.868 12.571 1.00 82.06 279 ARG A O 1
ATOM 2244 N N . VAL A 1 280 ? -13.104 -5.262 13.762 1.00 85.19 280 VAL A N 1
ATOM 2245 C CA . VAL A 1 280 ? -12.720 -4.154 12.869 1.00 85.19 280 VAL A CA 1
ATOM 2246 C C . VAL A 1 280 ? -12.275 -4.687 11.506 1.00 85.19 280 VAL A C 1
ATOM 2248 O O . VAL A 1 280 ? -12.701 -4.163 10.481 1.00 85.19 280 VAL A O 1
ATOM 2251 N N . TRP A 1 281 ? -11.465 -5.750 11.475 1.00 86.06 281 TRP A N 1
ATOM 2252 C CA . TRP A 1 281 ? -11.054 -6.399 10.226 1.00 86.06 281 TRP A CA 1
ATOM 2253 C C . TRP A 1 281 ? -12.238 -7.003 9.453 1.00 86.06 281 TRP A C 1
ATOM 2255 O O . TRP A 1 281 ? -12.337 -6.818 8.243 1.00 86.06 281 TRP A O 1
ATOM 2265 N N . GLU A 1 282 ? -13.165 -7.667 10.140 1.00 86.31 282 GLU A N 1
ATOM 2266 C CA . GLU A 1 282 ? -14.365 -8.260 9.545 1.00 86.31 282 GLU A CA 1
ATOM 2267 C C . GLU A 1 282 ? -15.273 -7.192 8.924 1.00 86.31 282 GLU A C 1
ATOM 2269 O O . GLU A 1 282 ? -15.707 -7.331 7.784 1.00 86.31 282 GLU A O 1
ATOM 2274 N N . LYS A 1 283 ? -15.486 -6.064 9.612 1.00 87.06 283 LYS A N 1
ATOM 2275 C CA . LYS A 1 283 ? -16.182 -4.912 9.022 1.00 87.06 283 LYS A CA 1
ATOM 2276 C C . LYS A 1 283 ? -15.432 -4.328 7.827 1.00 87.06 283 LYS A C 1
ATOM 2278 O O . LYS A 1 283 ? -16.057 -3.948 6.842 1.00 87.06 283 LYS A O 1
ATOM 2283 N N . MET A 1 284 ? -14.102 -4.267 7.898 1.00 85.38 284 MET A N 1
ATOM 2284 C CA . MET A 1 284 ? -13.270 -3.770 6.802 1.00 85.38 284 MET A CA 1
ATOM 2285 C C . MET A 1 284 ? -13.444 -4.617 5.534 1.00 85.38 284 MET A C 1
ATOM 2287 O O . MET A 1 284 ? -13.474 -4.054 4.443 1.00 85.38 284 MET A O 1
ATOM 2291 N N . LEU A 1 285 ? -13.632 -5.938 5.658 1.00 79.50 285 LEU A N 1
ATOM 2292 C CA . LEU A 1 285 ? -13.940 -6.809 4.514 1.00 79.50 285 LEU A CA 1
ATOM 2293 C C . LEU A 1 285 ? -15.231 -6.406 3.791 1.00 79.50 285 LEU A C 1
ATOM 2295 O O . LEU A 1 285 ? -15.287 -6.512 2.572 1.00 79.50 285 LEU A O 1
ATOM 2299 N N . GLY A 1 286 ? -16.245 -5.916 4.511 1.00 77.19 286 GLY A N 1
ATOM 2300 C CA . GLY A 1 286 ? -17.484 -5.422 3.901 1.00 77.19 286 GLY A CA 1
ATOM 2301 C C . GLY A 1 286 ? -17.302 -4.136 3.085 1.00 77.19 286 GLY A C 1
ATOM 2302 O O . GLY A 1 286 ? -18.086 -3.865 2.179 1.00 77.19 286 GLY A O 1
ATOM 2303 N N . THR A 1 287 ? -16.261 -3.355 3.380 1.00 74.94 287 THR A N 1
ATOM 2304 C CA . THR A 1 287 ? -15.963 -2.077 2.712 1.00 74.94 287 THR A CA 1
ATOM 2305 C C . THR A 1 287 ? -14.996 -2.244 1.534 1.00 74.94 287 THR A C 1
ATOM 2307 O O . THR A 1 287 ? -15.001 -1.435 0.606 1.00 74.94 287 THR A O 1
ATOM 2310 N N . VAL A 1 288 ? -14.150 -3.278 1.557 1.00 73.38 288 VAL A N 1
ATOM 2311 C CA . VAL A 1 288 ? -13.144 -3.539 0.519 1.00 73.38 288 VAL A CA 1
ATOM 2312 C C . VAL A 1 288 ? -13.746 -4.401 -0.590 1.00 73.38 288 VAL A C 1
ATOM 2314 O O . VAL A 1 288 ? -14.072 -5.567 -0.387 1.00 73.38 288 VAL A O 1
ATOM 2317 N N . GLN A 1 289 ? -13.854 -3.845 -1.798 1.00 65.25 289 GLN A N 1
ATOM 2318 C CA . GLN A 1 289 ? -14.305 -4.597 -2.968 1.00 65.25 289 GLN A CA 1
ATOM 2319 C C . GLN A 1 289 ? -13.155 -5.422 -3.549 1.00 65.25 289 GLN A C 1
ATOM 2321 O O . GLN A 1 289 ? -12.148 -4.880 -4.004 1.00 65.25 289 GLN A O 1
ATOM 2326 N N . TYR A 1 290 ? -13.318 -6.744 -3.571 1.00 69.19 290 TYR A N 1
ATOM 2327 C CA . TYR A 1 290 ? -12.437 -7.626 -4.327 1.00 69.19 290 TYR A CA 1
ATOM 2328 C C . TYR A 1 290 ? -13.025 -7.866 -5.715 1.00 69.19 290 TYR A C 1
ATOM 2330 O O . TYR A 1 290 ? -14.075 -8.495 -5.852 1.00 69.19 290 TYR A O 1
ATOM 2338 N N . THR A 1 291 ? -12.321 -7.399 -6.746 1.00 61.22 291 THR A N 1
ATOM 2339 C CA . THR A 1 291 ? -12.676 -7.697 -8.134 1.00 61.22 291 THR A CA 1
ATOM 2340 C C . THR A 1 291 ? -11.642 -8.667 -8.697 1.00 61.22 291 THR A C 1
ATOM 2342 O O . THR A 1 291 ? -10.460 -8.324 -8.745 1.00 61.22 291 THR A O 1
ATOM 2345 N N . PRO A 1 292 ? -12.040 -9.869 -9.153 1.00 54.38 292 PRO A N 1
ATOM 2346 C CA . PRO A 1 292 ? -11.098 -10.860 -9.679 1.00 54.38 292 PRO A CA 1
ATOM 2347 C C . PRO A 1 292 ? -10.487 -10.439 -11.022 1.00 54.38 292 PRO A C 1
ATOM 2349 O O . PRO A 1 292 ? -9.627 -11.132 -11.557 1.00 54.38 292 PRO A O 1
ATOM 2352 N N . VAL A 1 293 ? -10.949 -9.325 -11.593 1.00 58.56 293 VAL A N 1
ATOM 2353 C CA . VAL A 1 293 ? -10.607 -8.854 -12.926 1.00 58.56 293 VAL A CA 1
ATOM 2354 C C . VAL A 1 293 ? -10.197 -7.385 -12.878 1.00 58.56 293 VAL A C 1
ATOM 2356 O O . VAL A 1 293 ? -10.942 -6.551 -12.370 1.00 58.56 293 VAL A O 1
ATOM 2359 N N . THR A 1 294 ? -9.046 -7.069 -13.469 1.00 65.88 294 THR A N 1
ATOM 2360 C CA . THR A 1 294 ? -8.565 -5.700 -13.683 1.00 65.88 294 THR A CA 1
ATOM 2361 C C . THR A 1 294 ? -8.210 -5.467 -15.151 1.00 65.88 294 THR A C 1
ATOM 2363 O O . THR A 1 294 ? -7.874 -6.389 -15.895 1.00 65.88 294 THR A O 1
ATOM 2366 N N . LEU A 1 295 ? -8.324 -4.225 -15.607 1.00 66.38 295 LEU A N 1
ATOM 2367 C CA . LEU A 1 295 ? -8.076 -3.805 -16.984 1.00 66.38 295 LEU A CA 1
ATOM 2368 C C . LEU A 1 295 ? -6.669 -3.216 -17.098 1.00 66.38 295 LEU A C 1
ATOM 2370 O O . LEU A 1 295 ? -6.295 -2.363 -16.297 1.00 66.38 295 LEU A O 1
ATOM 2374 N N . ASP A 1 296 ? -5.898 -3.640 -18.102 1.00 70.94 296 ASP A N 1
ATOM 2375 C CA . ASP A 1 296 ? -4.531 -3.148 -18.320 1.00 70.94 296 ASP A CA 1
ATOM 2376 C C . ASP A 1 296 ? -4.542 -1.797 -19.065 1.00 70.94 296 ASP A C 1
ATOM 2378 O O . ASP A 1 296 ? -4.865 -1.761 -20.265 1.00 70.94 296 ASP A O 1
ATOM 2382 N N . PRO A 1 297 ? -4.141 -0.686 -18.411 1.00 71.06 297 PRO A N 1
ATOM 2383 C CA . PRO A 1 297 ? -4.120 0.639 -19.026 1.00 71.06 297 PRO A CA 1
ATOM 2384 C C . PRO A 1 297 ? -3.210 0.729 -20.249 1.00 71.06 297 PRO A C 1
ATOM 2386 O O . PRO A 1 297 ? -3.515 1.484 -21.169 1.00 71.06 297 PRO A O 1
ATOM 2389 N N . ASN A 1 298 ? -2.139 -0.068 -20.304 1.00 72.69 298 ASN A N 1
ATOM 2390 C CA . ASN A 1 298 ? -1.165 -0.030 -21.401 1.00 72.69 298 ASN A CA 1
ATOM 2391 C C . ASN A 1 298 ? -1.721 -0.628 -22.699 1.00 72.69 298 ASN A C 1
ATOM 2393 O O . ASN A 1 298 ? -1.107 -0.533 -23.758 1.00 72.69 298 ASN A O 1
ATOM 2397 N N . THR A 1 299 ? -2.888 -1.267 -22.621 1.00 68.25 299 THR A N 1
ATOM 2398 C CA . THR A 1 299 ? -3.554 -1.894 -23.766 1.00 68.25 299 THR A CA 1
ATOM 2399 C C . THR A 1 299 ? -4.853 -1.201 -24.147 1.00 68.25 299 THR A C 1
ATOM 2401 O O . THR A 1 299 ? -5.498 -1.611 -25.112 1.00 68.25 299 THR A O 1
ATOM 2404 N N . ALA A 1 300 ? -5.250 -0.164 -23.405 1.00 63.22 300 ALA A N 1
ATOM 2405 C CA . ALA A 1 300 ? -6.483 0.556 -23.652 1.00 63.22 300 ALA A CA 1
ATOM 2406 C C . ALA A 1 300 ? -6.387 1.368 -24.952 1.00 63.22 300 ALA A C 1
ATOM 2408 O O . ALA A 1 300 ? -5.460 2.146 -25.168 1.00 63.22 300 ALA A O 1
ATOM 2409 N N . HIS A 1 301 ? -7.383 1.217 -25.827 1.00 67.00 301 HIS A N 1
ATOM 2410 C CA . HIS A 1 301 ? -7.479 2.047 -27.026 1.00 67.00 301 HIS A CA 1
ATOM 2411 C C . HIS A 1 301 ? -7.612 3.541 -26.646 1.00 67.00 301 HIS A C 1
ATOM 2413 O O . HIS A 1 301 ? -8.395 3.850 -25.750 1.00 67.00 301 HIS A O 1
ATOM 2419 N N . PRO A 1 302 ? -7.015 4.499 -27.387 1.00 65.31 302 PRO A N 1
ATOM 2420 C CA . PRO A 1 302 ? -7.052 5.942 -27.067 1.00 65.31 302 PRO A CA 1
ATOM 2421 C C . PRO A 1 302 ? -8.435 6.608 -26.904 1.00 65.31 302 PRO A C 1
ATOM 2423 O O . PRO A 1 302 ? -8.531 7.746 -26.459 1.00 65.31 302 PRO A O 1
ATOM 2426 N N . ASN A 1 303 ? -9.516 5.917 -27.277 1.00 69.75 303 ASN A N 1
ATOM 2427 C CA . ASN A 1 303 ? -10.898 6.409 -27.156 1.00 69.75 303 ASN A CA 1
ATOM 2428 C C . ASN A 1 303 ? -11.624 5.780 -25.955 1.00 69.75 303 ASN A C 1
ATOM 2430 O O . ASN A 1 303 ? -12.851 5.851 -25.859 1.00 69.75 303 ASN A O 1
ATOM 2434 N N . LEU A 1 304 ? -10.884 5.091 -25.092 1.00 68.94 304 LEU A N 1
ATOM 2435 C CA . LEU A 1 304 ? -11.377 4.421 -23.905 1.00 68.94 304 LEU A CA 1
ATOM 2436 C C . LEU A 1 304 ? -10.699 5.047 -22.686 1.00 68.94 304 LEU A C 1
ATOM 2438 O O . LEU A 1 304 ? -9.501 5.313 -22.690 1.00 68.94 304 LEU A O 1
ATOM 2442 N N . SER A 1 305 ? -11.480 5.289 -21.643 1.00 71.31 305 SER A N 1
ATOM 2443 C CA . SER A 1 305 ? -11.005 5.689 -20.322 1.00 71.31 305 SER A CA 1
ATOM 2444 C C . SER A 1 305 ? -11.345 4.590 -19.328 1.00 71.31 305 SER A C 1
ATOM 2446 O O . SER A 1 305 ? -12.498 4.154 -19.281 1.00 71.31 305 SER A O 1
ATOM 2448 N N . LEU A 1 306 ? -10.367 4.174 -18.532 1.00 72.75 306 LEU A N 1
ATOM 2449 C CA . LEU A 1 306 ? -10.563 3.214 -17.449 1.00 72.75 306 LEU A CA 1
ATOM 2450 C C . LEU A 1 306 ? -10.977 3.934 -16.157 1.00 72.75 306 LEU A C 1
ATOM 2452 O O . LEU A 1 306 ? -10.628 5.103 -15.961 1.00 72.75 306 LEU A O 1
ATOM 2456 N N . SER A 1 307 ? -11.734 3.249 -15.300 1.00 75.62 307 SER A N 1
ATOM 2457 C CA . SER A 1 307 ? -11.994 3.683 -13.925 1.00 75.62 307 SER A CA 1
ATOM 2458 C C . SER A 1 307 ? -10.720 3.635 -13.079 1.00 75.62 307 SER A C 1
ATOM 2460 O O . SER A 1 307 ? -9.726 3.019 -13.462 1.00 75.62 307 SER A O 1
ATOM 2462 N N . GLU A 1 308 ? -10.725 4.320 -11.935 1.00 75.25 308 GLU A N 1
ATOM 2463 C CA . GLU A 1 308 ? -9.537 4.433 -11.077 1.00 75.25 308 GLU A CA 1
ATOM 2464 C C . GLU A 1 308 ? -9.098 3.098 -10.473 1.00 75.25 308 GLU A C 1
ATOM 2466 O O . GLU A 1 308 ? -7.902 2.855 -10.355 1.00 75.25 308 GLU A O 1
ATOM 2471 N N . ASP A 1 309 ? -10.062 2.235 -10.166 1.00 73.00 309 ASP A N 1
ATOM 2472 C CA . ASP A 1 309 ? -9.893 0.870 -9.660 1.00 73.00 309 ASP A CA 1
ATOM 2473 C C . ASP A 1 309 ? -9.601 -0.158 -10.770 1.00 73.00 309 ASP A C 1
ATOM 2475 O O . ASP A 1 309 ? -9.450 -1.346 -10.496 1.00 73.00 309 ASP A O 1
ATOM 2479 N N . LEU A 1 310 ? -9.516 0.291 -12.029 1.00 76.31 310 LEU A N 1
ATOM 2480 C CA . LEU A 1 310 ? -9.260 -0.534 -13.210 1.00 76.31 310 LEU A CA 1
ATOM 2481 C C . LEU A 1 310 ? -10.300 -1.641 -13.446 1.00 76.31 310 LEU A C 1
ATOM 2483 O O . LEU A 1 310 ? -10.006 -2.605 -14.146 1.00 76.31 310 LEU A O 1
ATOM 2487 N N . THR A 1 311 ? -11.515 -1.524 -12.913 1.00 70.44 311 THR A N 1
ATOM 2488 C CA . THR A 1 311 ? -12.570 -2.543 -13.082 1.00 70.44 311 THR A CA 1
ATOM 2489 C C . THR A 1 311 ? -13.541 -2.222 -14.219 1.00 70.44 311 THR A C 1
ATOM 2491 O O . THR A 1 311 ? -14.246 -3.103 -14.707 1.00 70.44 311 THR A O 1
ATOM 2494 N N . SER A 1 312 ? -13.583 -0.966 -14.673 1.00 66.31 312 SER A N 1
ATOM 2495 C CA . SER A 1 312 ? -14.582 -0.460 -15.616 1.00 66.31 312 SER A CA 1
ATOM 2496 C C . SER A 1 312 ? -13.955 0.340 -16.758 1.00 66.31 312 SER A C 1
ATOM 2498 O O . SER A 1 312 ? -12.928 0.999 -16.602 1.00 66.31 312 SER A O 1
ATOM 2500 N N . VAL A 1 313 ? -14.614 0.341 -17.920 1.00 70.00 313 VAL A N 1
ATOM 2501 C CA . VAL A 1 313 ? -14.201 1.101 -19.109 1.00 70.00 313 VAL A CA 1
ATOM 2502 C C . VAL A 1 313 ? -15.348 1.959 -19.633 1.00 70.00 313 VAL A C 1
ATOM 2504 O O . VAL A 1 313 ? -16.498 1.533 -19.683 1.00 70.00 313 VAL A O 1
ATOM 2507 N N . LYS A 1 314 ? -15.036 3.188 -20.047 1.00 70.81 314 LYS A N 1
ATOM 2508 C CA . LYS A 1 314 ? -15.978 4.123 -20.673 1.00 70.81 314 LYS A CA 1
ATOM 2509 C C . LYS A 1 314 ? -15.412 4.627 -21.993 1.00 70.81 314 LYS A C 1
ATOM 2511 O O . LYS A 1 314 ? -14.209 4.839 -22.117 1.00 70.81 314 LYS A O 1
ATOM 2516 N N . ARG A 1 315 ? -16.274 4.849 -22.987 1.00 63.91 315 ARG A N 1
ATOM 2517 C CA . ARG A 1 315 ? -15.872 5.461 -24.261 1.00 63.91 315 ARG A CA 1
ATOM 2518 C C . ARG A 1 315 ? -15.795 6.976 -24.099 1.00 63.91 315 ARG A C 1
ATOM 2520 O O . ARG A 1 315 ? -16.786 7.603 -23.733 1.00 63.91 315 ARG A O 1
ATOM 2527 N N . THR A 1 316 ? -14.655 7.570 -24.418 1.00 66.69 316 THR A N 1
ATOM 2528 C CA . THR A 1 316 ? -14.497 9.026 -24.418 1.00 66.69 316 THR A CA 1
ATOM 2529 C C . THR A 1 316 ? -14.998 9.610 -25.742 1.00 66.69 316 THR A C 1
ATOM 2531 O O . THR A 1 316 ? -14.754 9.071 -26.825 1.00 66.69 316 THR A O 1
ATOM 2534 N N . ALA A 1 317 ? -15.751 10.712 -25.679 1.00 52.56 317 ALA A N 1
ATOM 2535 C CA . ALA A 1 317 ? -16.143 11.452 -26.876 1.00 52.56 317 ALA A CA 1
ATOM 2536 C C . ALA A 1 317 ? -14.890 12.088 -27.506 1.00 52.56 317 ALA A C 1
ATOM 2538 O O . ALA A 1 317 ? -14.098 12.719 -26.806 1.00 52.56 317 ALA A O 1
ATOM 2539 N N . ARG A 1 318 ? -14.697 11.896 -28.820 1.00 44.59 318 ARG A N 1
ATOM 2540 C CA . ARG A 1 318 ? -13.525 12.361 -29.588 1.00 44.59 318 ARG A CA 1
ATOM 2541 C C . ARG A 1 318 ? -13.117 13.793 -29.205 1.00 44.59 318 ARG A C 1
ATOM 2543 O O . ARG A 1 318 ? -13.800 14.743 -29.576 1.00 44.59 318 ARG A O 1
ATOM 2550 N N . LYS A 1 319 ? -11.925 13.963 -28.628 1.00 39.41 319 LYS A N 1
ATOM 2551 C CA . LYS A 1 319 ? -11.111 15.161 -28.878 1.00 39.41 319 LYS A CA 1
ATOM 2552 C C . LYS A 1 319 ? -10.141 14.820 -30.007 1.00 39.41 319 LYS A C 1
ATOM 2554 O O . LYS A 1 319 ? -9.376 13.869 -29.905 1.00 39.41 319 LYS A O 1
ATOM 2559 N N . ARG A 1 320 ? -10.212 15.565 -31.116 1.00 34.75 320 ARG A N 1
ATOM 2560 C CA . ARG A 1 320 ? -9.206 15.540 -32.190 1.00 34.75 320 ARG A CA 1
ATOM 2561 C C . ARG A 1 320 ? -7.864 15.983 -31.588 1.00 34.75 320 ARG A C 1
ATOM 2563 O O . ARG A 1 320 ? -7.596 17.176 -31.531 1.00 34.75 320 ARG A O 1
ATOM 2570 N N . SER A 1 321 ? -7.022 15.055 -31.149 1.00 33.97 321 SER A N 1
ATOM 2571 C CA . SER A 1 321 ? -5.590 15.309 -30.971 1.00 33.97 321 SER A CA 1
ATOM 2572 C C . SER A 1 321 ? -4.770 14.212 -31.657 1.00 33.97 321 SER A C 1
ATOM 2574 O O . SER A 1 321 ? -5.287 13.151 -32.007 1.00 33.97 321 SER A O 1
ATOM 2576 N N . ARG A 1 322 ? -3.537 14.586 -32.011 1.00 33.34 322 ARG A N 1
ATOM 2577 C CA . ARG A 1 322 ? -2.626 13.948 -32.973 1.00 33.34 322 ARG A CA 1
ATOM 2578 C C . ARG A 1 322 ? -2.463 12.436 -32.779 1.00 33.34 322 ARG A C 1
ATOM 2580 O O . ARG A 1 322 ? -2.338 11.950 -31.667 1.00 33.34 322 ARG A O 1
ATOM 2587 N N . ARG A 1 323 ? -2.392 11.735 -33.915 1.00 31.66 323 ARG A N 1
ATOM 2588 C CA . ARG A 1 323 ? -2.027 10.319 -34.034 1.00 31.66 323 ARG A CA 1
ATOM 2589 C C . ARG A 1 323 ? -0.622 10.088 -33.456 1.00 31.66 323 ARG A C 1
ATOM 2591 O O . ARG A 1 323 ? 0.327 10.672 -33.973 1.00 31.66 323 ARG A O 1
ATOM 2598 N N . GLU A 1 324 ? -0.509 9.227 -32.452 1.00 30.31 324 GLU A N 1
ATOM 2599 C CA . GLU A 1 324 ? 0.744 8.570 -32.057 1.00 30.31 324 GLU A CA 1
ATOM 2600 C C . GLU A 1 324 ? 0.951 7.304 -32.914 1.00 30.31 324 GLU A C 1
ATOM 2602 O O . GLU A 1 324 ? -0.032 6.615 -33.218 1.00 30.31 324 GLU A O 1
ATOM 2607 N N . PRO A 1 325 ? 2.182 6.985 -33.351 1.00 34.25 325 PRO A N 1
ATOM 2608 C CA . PRO A 1 325 ? 2.466 5.748 -34.066 1.00 34.25 325 PRO A CA 1
ATOM 2609 C C . PRO A 1 325 ? 2.763 4.616 -33.071 1.00 34.25 325 PRO A C 1
ATOM 2611 O O . PRO A 1 325 ? 3.752 4.669 -32.349 1.00 34.25 325 PRO A O 1
ATOM 2614 N N . TYR A 1 326 ? 1.918 3.581 -33.051 1.00 31.66 326 TYR A N 1
ATOM 2615 C CA . TYR A 1 326 ? 2.224 2.312 -32.387 1.00 31.66 326 TYR A CA 1
ATOM 2616 C C . TYR A 1 326 ? 2.891 1.334 -33.362 1.00 31.66 326 TYR A C 1
ATOM 2618 O O . TYR A 1 326 ? 2.675 1.390 -34.576 1.00 31.66 326 TYR A O 1
ATOM 2626 N N . GLU A 1 327 ? 3.686 0.438 -32.784 1.00 32.62 327 GLU A N 1
ATOM 2627 C CA . GLU A 1 327 ? 4.468 -0.621 -33.417 1.00 32.62 327 GLU A CA 1
ATOM 2628 C C . GLU A 1 327 ? 3.702 -1.448 -34.464 1.00 32.62 327 GLU A C 1
ATOM 2630 O O . GLU A 1 327 ? 2.506 -1.736 -34.369 1.00 32.62 327 GLU A O 1
ATOM 2635 N N . THR A 1 328 ? 4.450 -1.869 -35.478 1.00 32.38 328 THR A N 1
ATOM 2636 C CA . THR A 1 328 ? 4.046 -2.753 -36.571 1.00 32.38 328 THR A CA 1
ATOM 2637 C C . THR A 1 328 ? 3.346 -4.027 -36.082 1.00 32.38 328 THR A C 1
ATOM 2639 O O . THR A 1 328 ? 3.964 -4.883 -35.454 1.00 32.38 328 THR A O 1
ATOM 2642 N N . ARG A 1 329 ? 2.065 -4.195 -36.445 1.00 32.28 329 ARG A N 1
ATOM 2643 C CA . ARG A 1 329 ? 1.353 -5.487 -36.395 1.00 32.28 329 ARG A CA 1
ATOM 2644 C C . ARG A 1 329 ? 1.800 -6.406 -37.547 1.00 32.28 329 ARG A C 1
ATOM 2646 O O . ARG A 1 329 ? 2.023 -5.899 -38.651 1.00 32.28 329 ARG A O 1
ATOM 2653 N N . PRO A 1 330 ? 1.818 -7.742 -37.364 1.00 29.39 330 PRO A N 1
ATOM 2654 C CA . PRO A 1 330 ? 1.852 -8.687 -38.478 1.00 29.39 330 PRO A CA 1
ATOM 2655 C C . PRO A 1 330 ? 0.611 -8.489 -39.358 1.00 29.39 330 PRO A C 1
ATOM 2657 O O . PRO A 1 330 ? -0.495 -8.269 -38.859 1.00 29.39 330 PRO A O 1
ATOM 2660 N N . LYS A 1 331 ? 0.802 -8.523 -40.678 1.00 31.22 331 LYS A N 1
ATOM 2661 C CA . LYS A 1 331 ? -0.267 -8.346 -41.667 1.00 31.22 331 LYS A CA 1
ATOM 2662 C C . LYS A 1 331 ? -1.311 -9.456 -41.529 1.00 31.22 331 LYS A C 1
ATOM 2664 O O . LYS A 1 331 ? -0.992 -10.623 -41.708 1.00 31.22 331 LYS A O 1
ATOM 2669 N N . GLY A 1 332 ? -2.555 -9.049 -41.296 1.00 30.58 332 GLY A N 1
ATOM 2670 C CA . GLY A 1 332 ? -3.731 -9.912 -41.343 1.00 30.58 332 GLY A CA 1
ATOM 2671 C C . GLY A 1 332 ? -4.713 -9.578 -40.230 1.00 30.58 332 GLY A C 1
ATOM 2672 O O . GLY A 1 332 ? -4.690 -10.234 -39.201 1.00 30.58 332 GLY A O 1
ATOM 2673 N N . ASN A 1 333 ? -5.512 -8.518 -40.398 1.00 28.62 333 ASN A N 1
ATOM 2674 C CA . ASN A 1 333 ? -6.924 -8.472 -39.989 1.00 28.62 333 ASN A CA 1
ATOM 2675 C C . ASN A 1 333 ? -7.558 -7.113 -40.334 1.00 28.62 333 ASN A C 1
ATOM 2677 O O . ASN A 1 333 ? -6.957 -6.053 -40.157 1.00 28.62 333 ASN A O 1
ATOM 2681 N N . ALA A 1 334 ? -8.772 -7.195 -40.882 1.00 25.83 334 ALA A N 1
ATOM 2682 C CA . ALA A 1 334 ? -9.612 -6.121 -41.409 1.00 25.83 334 ALA A CA 1
ATOM 2683 C C . ALA A 1 334 ? -10.157 -5.173 -40.298 1.00 25.83 334 ALA A C 1
ATOM 2685 O O . ALA A 1 334 ? -9.909 -5.411 -39.114 1.00 25.83 334 ALA A O 1
ATOM 2686 N N . PRO A 1 335 ? -10.842 -4.058 -40.642 1.00 34.03 335 PRO A N 1
ATOM 2687 C CA . PRO A 1 335 ? -10.982 -2.896 -39.767 1.00 34.03 335 PRO A CA 1
ATOM 2688 C C . PRO A 1 335 ? -12.096 -3.062 -38.717 1.00 34.03 335 PRO A C 1
ATOM 2690 O O . PRO A 1 335 ? -13.100 -3.720 -38.963 1.00 34.03 335 PRO A O 1
ATOM 2693 N N . PHE A 1 336 ? -11.925 -2.368 -37.584 1.00 32.50 336 PHE A N 1
ATOM 2694 C CA . PHE A 1 336 ? -12.802 -2.287 -36.398 1.00 32.50 336 PHE A CA 1
ATOM 2695 C C . PHE A 1 336 ? -12.682 -3.431 -35.374 1.00 32.50 336 PHE A C 1
ATOM 2697 O O . PHE A 1 336 ? -13.563 -4.269 -35.223 1.00 32.50 336 PHE A O 1
ATOM 2704 N N . SER A 1 337 ? -11.619 -3.382 -34.565 1.00 35.34 337 SER A N 1
ATOM 2705 C CA . SER A 1 337 ? -11.510 -4.133 -33.306 1.00 35.34 337 SER A CA 1
ATOM 2706 C C . SER A 1 337 ? -10.950 -3.217 -32.208 1.00 35.34 337 SER A C 1
ATOM 2708 O O . SER A 1 337 ? -9.800 -2.777 -32.312 1.00 35.34 337 SER A O 1
ATOM 2710 N N . PHE A 1 338 ? -11.736 -2.911 -31.172 1.00 42.88 338 PHE A N 1
ATOM 2711 C CA . PHE A 1 338 ? -11.244 -2.250 -29.957 1.00 42.88 338 PHE A CA 1
ATOM 2712 C C . PHE A 1 338 ? -10.730 -3.336 -29.007 1.00 42.88 338 PHE A C 1
ATOM 2714 O O . PHE A 1 338 ? -11.466 -4.257 -28.675 1.00 42.88 338 PHE A O 1
ATOM 2721 N N . LEU A 1 339 ? -9.461 -3.259 -28.611 1.00 40.25 339 LEU A N 1
ATOM 2722 C CA . LEU A 1 339 ? -8.840 -4.218 -27.698 1.00 40.25 339 LEU A CA 1
ATOM 2723 C C . LEU A 1 339 ? -8.646 -3.548 -26.335 1.00 40.25 339 LEU A C 1
ATOM 2725 O O . LEU A 1 339 ? -8.183 -2.411 -26.276 1.00 40.25 339 LEU A O 1
ATOM 2729 N N . VAL A 1 340 ? -8.990 -4.259 -25.263 1.00 38.78 340 VAL A N 1
ATOM 2730 C CA . VAL A 1 340 ? -8.539 -3.993 -23.891 1.00 38.78 340 VAL A CA 1
ATOM 2731 C C . VAL A 1 340 ? -8.094 -5.343 -23.341 1.00 38.78 340 VAL A C 1
ATOM 2733 O O . VAL A 1 340 ? -8.841 -6.316 -23.431 1.00 38.78 340 VAL A O 1
ATOM 2736 N N . ARG A 1 341 ? -6.863 -5.445 -22.837 1.00 42.34 341 ARG A N 1
ATOM 2737 C CA . ARG A 1 341 ? -6.390 -6.664 -22.177 1.00 42.34 341 ARG A CA 1
ATOM 2738 C C . ARG A 1 341 ? -7.000 -6.717 -20.782 1.00 42.34 341 ARG A C 1
ATOM 2740 O O . ARG A 1 341 ? -6.963 -5.739 -20.037 1.00 42.34 341 ARG A O 1
ATOM 2747 N N . ILE A 1 342 ? -7.564 -7.874 -20.464 1.00 40.94 342 ILE A N 1
ATOM 2748 C CA . ILE A 1 342 ? -8.172 -8.164 -19.177 1.00 40.94 342 ILE A CA 1
ATOM 2749 C C . ILE A 1 342 ? -7.182 -9.032 -18.388 1.00 40.94 342 ILE A C 1
ATOM 2751 O O . ILE A 1 342 ? -6.674 -10.037 -18.876 1.00 40.94 342 ILE A O 1
ATOM 2755 N N . SER A 1 343 ? -6.859 -8.639 -17.169 1.00 38.75 343 SER A N 1
ATOM 2756 C CA . SER A 1 343 ? -6.086 -9.456 -16.240 1.00 38.75 343 SER A CA 1
ATOM 2757 C C . SER A 1 343 ? -7.072 -10.075 -15.262 1.00 38.75 343 SER A C 1
ATOM 2759 O O . SER A 1 343 ? -7.626 -9.377 -14.420 1.00 38.75 343 SER A O 1
ATOM 2761 N N . ALA A 1 344 ? -7.343 -11.370 -15.408 1.00 36.06 344 ALA A N 1
ATOM 2762 C CA . ALA A 1 344 ? -8.180 -12.118 -14.479 1.00 36.06 344 ALA A CA 1
ATOM 2763 C C . ALA A 1 344 ? -7.284 -12.931 -13.539 1.00 36.06 344 ALA A C 1
ATOM 2765 O O . ALA A 1 344 ? -6.451 -13.713 -13.993 1.00 36.06 344 ALA A O 1
ATOM 2766 N N . PHE A 1 345 ? -7.458 -12.760 -12.233 1.00 33.00 345 PHE A N 1
ATOM 2767 C CA . PHE A 1 345 ? -6.846 -13.604 -11.217 1.00 33.00 345 PHE A CA 1
ATOM 2768 C C . PHE A 1 345 ? -7.795 -14.768 -10.932 1.00 33.00 345 PHE A C 1
ATOM 2770 O O . PHE A 1 345 ? -8.739 -14.646 -10.154 1.00 33.00 345 PHE A O 1
ATOM 2777 N N . ALA A 1 346 ? -7.560 -15.911 -11.578 1.00 26.84 346 ALA A N 1
ATOM 2778 C CA . ALA A 1 346 ? -8.164 -17.160 -11.136 1.00 26.84 346 ALA A CA 1
ATOM 2779 C C . ALA A 1 346 ? -7.464 -17.599 -9.840 1.00 26.84 346 ALA A C 1
ATOM 2781 O O . ALA A 1 346 ? -6.235 -17.674 -9.781 1.00 26.84 346 ALA A O 1
ATOM 2782 N N . SER A 1 347 ? -8.258 -17.825 -8.793 1.00 24.97 347 SER A N 1
ATOM 2783 C CA . SER A 1 347 ? -7.815 -18.256 -7.465 1.00 24.97 347 SER A CA 1
ATOM 2784 C C . SER A 1 347 ? -6.745 -19.352 -7.541 1.00 24.97 347 SER A C 1
ATOM 2786 O O . SER A 1 347 ? -6.955 -20.386 -8.168 1.00 24.97 347 SER A O 1
ATOM 2788 N N . VAL A 1 348 ? -5.602 -19.080 -6.903 1.00 30.69 348 VAL A N 1
ATOM 2789 C CA . VAL A 1 348 ? -4.544 -20.016 -6.486 1.00 30.69 348 VAL A CA 1
ATOM 2790 C C . VAL A 1 348 ? -4.290 -21.174 -7.467 1.00 30.69 348 VAL A C 1
ATOM 2792 O O . VAL A 1 348 ? -4.716 -22.293 -7.201 1.00 30.69 348 VAL A O 1
ATOM 2795 N N . LYS A 1 349 ? -3.564 -20.915 -8.571 1.00 31.45 349 LYS A N 1
ATOM 2796 C CA . LYS A 1 349 ? -2.489 -21.796 -9.110 1.00 31.45 349 LYS A CA 1
ATOM 2797 C C . LYS A 1 349 ? -1.918 -21.414 -10.481 1.00 31.45 349 LYS A C 1
ATOM 2799 O O . LYS A 1 349 ? -0.920 -22.003 -10.867 1.00 31.45 349 LYS A O 1
ATOM 2804 N N . THR A 1 350 ? -2.437 -20.416 -11.190 1.00 30.52 350 THR A N 1
ATOM 2805 C CA . THR A 1 350 ? -1.802 -19.947 -12.437 1.00 30.52 350 THR A CA 1
ATOM 2806 C C . THR A 1 350 ? -1.949 -18.438 -12.579 1.00 30.52 350 THR A C 1
ATOM 2808 O O . THR A 1 350 ? -3.059 -17.930 -12.746 1.00 30.52 350 THR A O 1
ATOM 2811 N N . ARG A 1 351 ? -0.832 -17.702 -12.526 1.00 32.19 351 ARG A N 1
ATOM 2812 C CA . ARG A 1 351 ? -0.784 -16.305 -12.979 1.00 32.19 351 ARG A CA 1
ATOM 2813 C C . ARG A 1 351 ? -0.867 -16.312 -14.507 1.00 32.19 351 ARG A C 1
ATOM 2815 O O . ARG A 1 351 ? 0.146 -16.431 -15.183 1.00 32.19 351 ARG A O 1
ATOM 2822 N N . SER A 1 352 ? -2.068 -16.211 -15.068 1.00 33.03 352 SER A N 1
ATOM 2823 C CA . SER A 1 352 ? -2.250 -16.119 -16.522 1.00 33.03 352 SER A CA 1
ATOM 2824 C C . SER A 1 352 ? -3.097 -14.899 -16.874 1.00 33.03 352 SER A C 1
ATOM 2826 O O . SER A 1 352 ? -4.225 -14.759 -16.416 1.00 33.03 352 SER A O 1
ATOM 2828 N N . ALA A 1 353 ? -2.553 -14.003 -17.700 1.00 34.41 353 ALA A N 1
ATOM 2829 C CA . ALA A 1 353 ? -3.292 -12.864 -18.240 1.00 34.41 353 ALA A CA 1
ATOM 2830 C C . ALA A 1 353 ? -4.220 -13.326 -19.380 1.00 34.41 353 ALA A C 1
ATOM 2832 O O . ALA A 1 353 ? -3.752 -13.917 -20.354 1.00 34.41 353 ALA A O 1
ATOM 2833 N N . VAL A 1 354 ? -5.520 -13.031 -19.291 1.00 35.19 354 VAL A N 1
ATOM 2834 C CA . VAL A 1 354 ? -6.552 -13.509 -20.229 1.00 35.19 354 VAL A CA 1
ATOM 2835 C C . VAL A 1 354 ? -6.890 -12.424 -21.257 1.00 35.19 354 VAL A C 1
ATOM 2837 O O . VAL A 1 354 ? -7.530 -11.421 -20.957 1.00 35.19 354 VAL A O 1
ATOM 2840 N N . ARG A 1 355 ? -6.508 -12.599 -22.523 1.00 35.00 355 ARG A N 1
ATOM 2841 C CA . ARG A 1 355 ? -6.870 -11.630 -23.572 1.00 35.00 355 ARG A CA 1
ATOM 2842 C C . ARG A 1 355 ? -8.321 -11.863 -24.017 1.00 35.00 355 ARG A C 1
ATOM 2844 O O . ARG A 1 355 ? -8.593 -12.830 -24.714 1.00 35.00 355 ARG A O 1
ATOM 2851 N N . VAL A 1 356 ? -9.246 -10.986 -23.620 1.00 36.97 356 VAL A N 1
ATOM 2852 C CA . VAL A 1 356 ? -10.656 -11.035 -24.054 1.00 36.97 356 VAL A CA 1
ATOM 2853 C C . VAL A 1 356 ? -10.863 -10.092 -25.243 1.00 36.97 356 VAL A C 1
ATOM 2855 O O . VAL A 1 356 ? -10.571 -8.900 -25.162 1.00 36.97 356 VAL A O 1
ATOM 2858 N N . LEU A 1 357 ? -11.361 -10.624 -26.361 1.00 35.44 357 LEU A N 1
ATOM 2859 C CA . LEU A 1 357 ? -11.771 -9.851 -27.537 1.00 35.44 357 LEU A CA 1
ATOM 2860 C C . LEU A 1 357 ? -13.254 -9.482 -27.400 1.00 35.44 357 LEU A C 1
ATOM 2862 O O . LEU A 1 357 ? -14.119 -10.345 -27.484 1.00 35.44 357 LEU A O 1
ATOM 2866 N N . LEU A 1 358 ? -13.557 -8.197 -27.201 1.00 34.94 358 LEU A N 1
ATOM 2867 C CA . LEU A 1 358 ? -14.933 -7.693 -27.226 1.00 34.94 358 LEU A CA 1
ATOM 2868 C C . LEU A 1 358 ? -15.260 -7.196 -28.641 1.00 34.94 358 LEU A C 1
ATOM 2870 O O . LEU A 1 358 ? -14.710 -6.190 -29.099 1.00 34.94 358 LEU A O 1
ATOM 2874 N N . ARG A 1 359 ? -16.153 -7.896 -29.351 1.00 33.44 359 ARG A N 1
ATOM 2875 C CA . ARG A 1 359 ? -16.667 -7.466 -30.660 1.00 33.44 359 ARG A CA 1
ATOM 2876 C C . ARG A 1 359 ? -17.966 -6.685 -30.461 1.00 33.44 359 ARG A C 1
ATOM 2878 O O . ARG A 1 359 ? -18.978 -7.252 -30.078 1.00 33.44 359 ARG A O 1
ATOM 2885 N N . ALA A 1 360 ? -17.948 -5.382 -30.735 1.00 30.62 360 ALA A N 1
ATOM 2886 C CA . ALA A 1 360 ? -19.166 -4.574 -30.769 1.00 30.62 360 ALA A CA 1
ATOM 2887 C C . ALA A 1 360 ? -19.847 -4.732 -32.136 1.00 30.62 360 ALA A C 1
ATOM 2889 O O . ALA A 1 360 ? -19.225 -4.441 -33.160 1.00 30.62 360 ALA A O 1
ATOM 2890 N N . VAL A 1 361 ? -21.104 -5.186 -32.157 1.00 31.67 361 VAL A N 1
ATOM 2891 C CA . VAL A 1 361 ? -21.880 -5.333 -33.402 1.00 31.67 361 VAL A CA 1
ATOM 2892 C C . VAL A 1 361 ? -22.689 -4.060 -33.703 1.00 31.67 361 VAL A C 1
ATOM 2894 O O . VAL A 1 361 ? -22.775 -3.684 -34.867 1.00 31.67 361 VAL A O 1
ATOM 2897 N N . THR A 1 362 ? -23.165 -3.310 -32.695 1.00 28.91 362 THR A N 1
ATOM 2898 C CA . THR A 1 362 ? -23.855 -2.003 -32.849 1.00 28.91 362 THR A CA 1
ATOM 2899 C C . THR A 1 362 ? -23.826 -1.167 -31.543 1.00 28.91 362 THR A C 1
ATOM 2901 O O . THR A 1 362 ? -23.450 -1.691 -30.495 1.00 28.91 362 THR A O 1
ATOM 2904 N N . PRO A 1 363 ? -24.202 0.139 -31.555 1.00 35.66 363 PRO A N 1
ATOM 2905 C CA . PRO A 1 363 ? -24.101 1.040 -30.392 1.00 35.66 363 PRO A CA 1
ATOM 2906 C C . PRO A 1 363 ? -24.969 0.700 -29.168 1.00 35.66 363 PRO A C 1
ATOM 2908 O O . PRO A 1 363 ? -24.741 1.296 -28.117 1.00 35.66 363 PRO A O 1
ATOM 2911 N N . ALA A 1 364 ? -25.957 -0.191 -29.300 1.00 32.03 364 ALA A N 1
ATOM 2912 C CA . ALA A 1 364 ? -26.943 -0.491 -28.256 1.00 32.03 364 ALA A CA 1
ATOM 2913 C C . ALA A 1 364 ? -26.753 -1.861 -27.580 1.00 32.03 364 ALA A C 1
ATOM 2915 O O . ALA A 1 364 ? -27.284 -2.064 -26.495 1.00 32.03 364 ALA A O 1
ATOM 2916 N N . ASP A 1 365 ? -25.958 -2.765 -28.160 1.00 35.03 365 ASP A N 1
ATOM 2917 C CA . ASP A 1 365 ? -25.802 -4.134 -27.664 1.00 35.03 365 ASP A CA 1
ATOM 2918 C C . ASP A 1 365 ? -24.322 -4.480 -27.462 1.00 35.03 365 ASP A C 1
ATOM 2920 O O . ASP A 1 365 ? -23.605 -4.869 -28.388 1.00 35.03 365 ASP A O 1
ATOM 2924 N N . TRP A 1 366 ? -23.854 -4.367 -26.217 1.00 40.16 366 TRP A N 1
ATOM 2925 C CA . TRP A 1 366 ? -22.613 -5.007 -25.786 1.00 40.16 366 TRP A CA 1
ATOM 2926 C C . TRP A 1 366 ? -22.936 -6.455 -25.413 1.00 40.16 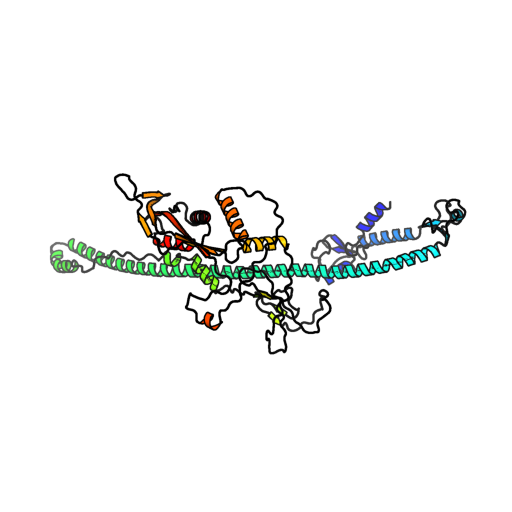366 TRP A C 1
ATOM 2928 O O . TRP A 1 366 ? -23.284 -6.738 -24.270 1.00 40.16 366 TRP A O 1
ATOM 2938 N N . ARG A 1 367 ? -22.845 -7.383 -26.370 1.00 34.22 367 ARG A N 1
ATOM 2939 C CA . ARG A 1 367 ? -22.877 -8.824 -26.073 1.00 34.22 367 ARG A CA 1
ATOM 2940 C C . ARG A 1 367 ? -21.462 -9.386 -26.143 1.00 34.22 367 ARG A C 1
ATOM 2942 O O . ARG A 1 367 ? -20.771 -9.220 -27.144 1.00 34.22 367 ARG A O 1
ATOM 2949 N N . ALA A 1 368 ? -21.019 -10.026 -25.064 1.00 36.41 368 ALA A N 1
ATOM 2950 C CA . ALA A 1 368 ? -19.786 -10.801 -25.060 1.00 36.41 368 ALA A CA 1
ATOM 2951 C C . ALA A 1 368 ? -20.032 -12.105 -25.834 1.00 36.41 368 ALA A C 1
ATOM 2953 O O . ALA A 1 368 ? -20.553 -13.067 -25.278 1.00 36.41 368 ALA A O 1
ATOM 2954 N N . GLU A 1 369 ? -19.702 -12.136 -27.124 1.00 31.98 369 GLU A N 1
ATOM 2955 C CA . GLU A 1 369 ? -19.802 -13.353 -27.933 1.00 31.98 369 GLU A CA 1
ATOM 2956 C C . GLU A 1 369 ? -18.413 -13.929 -28.228 1.00 31.98 369 GLU A C 1
ATOM 2958 O O . GLU A 1 369 ? -17.596 -13.295 -28.889 1.00 31.98 369 GLU A O 1
ATOM 2963 N N . ARG A 1 370 ? -18.201 -15.156 -27.725 1.00 29.09 370 ARG A N 1
ATOM 2964 C CA . ARG A 1 370 ? -17.098 -16.105 -27.981 1.00 29.09 370 ARG A CA 1
ATOM 2965 C C . ARG A 1 370 ? -15.664 -15.584 -27.769 1.00 29.09 370 ARG A C 1
ATOM 2967 O O . ARG A 1 370 ? -15.096 -14.864 -28.582 1.00 29.09 370 ARG A O 1
ATOM 2974 N N . CYS A 1 371 ? -15.039 -16.074 -26.697 1.00 30.20 371 CYS A N 1
ATOM 2975 C CA . CYS A 1 371 ? -13.612 -15.913 -26.421 1.00 30.20 371 CYS A CA 1
ATOM 2976 C C . CYS A 1 371 ? -12.774 -16.921 -27.224 1.00 30.20 371 CYS A C 1
ATOM 2978 O O . CYS A 1 371 ? -12.877 -18.122 -26.987 1.00 30.20 371 CYS A O 1
ATOM 2980 N N . G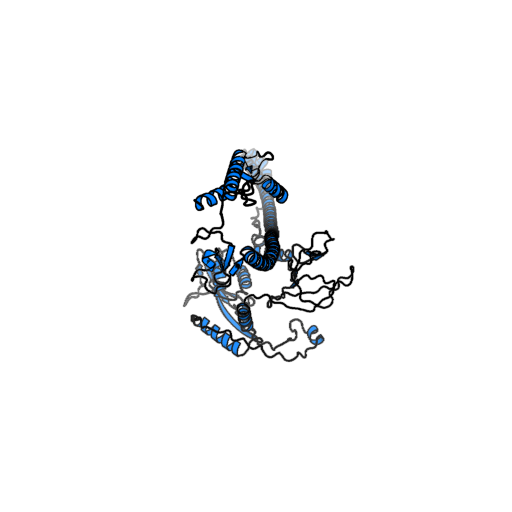LU A 1 372 ? -11.884 -16.440 -28.092 1.00 29.03 372 GLU A N 1
ATOM 2981 C CA . GLU A 1 372 ? -10.679 -17.186 -28.472 1.00 29.03 372 GLU A CA 1
ATOM 2982 C C . GLU A 1 372 ? -9.528 -16.733 -27.568 1.00 29.03 372 GLU A C 1
ATOM 2984 O O . GLU A 1 372 ? -9.141 -15.562 -27.552 1.00 29.03 372 GLU A O 1
ATOM 2989 N N . VAL A 1 373 ? -9.020 -17.661 -26.756 1.00 30.42 373 VAL A N 1
ATOM 2990 C CA . VAL A 1 373 ? -7.942 -17.413 -25.796 1.00 30.42 373 VAL A CA 1
ATOM 2991 C C . VAL A 1 373 ? -6.604 -17.527 -26.526 1.00 30.42 373 VAL A C 1
ATOM 2993 O O . VAL A 1 373 ? -6.159 -18.623 -26.844 1.00 30.42 373 VAL A O 1
ATOM 2996 N N . LEU A 1 374 ? -5.940 -16.394 -26.767 1.00 28.45 374 LEU A N 1
ATOM 2997 C CA . LEU A 1 374 ? -4.541 -16.359 -27.206 1.00 28.45 374 LEU A CA 1
ATOM 2998 C C . LEU A 1 374 ? -3.664 -15.900 -26.035 1.00 28.45 374 LEU A C 1
ATOM 3000 O O . LEU A 1 374 ? -3.611 -14.709 -25.709 1.00 28.45 374 LEU A O 1
ATOM 3004 N N . VAL A 1 375 ? -3.008 -16.866 -25.386 1.00 28.58 375 VAL A N 1
ATOM 3005 C CA . VAL A 1 375 ? -2.047 -16.643 -24.298 1.00 28.58 375 VAL A CA 1
ATOM 3006 C C . VAL A 1 375 ? -0.690 -16.287 -24.905 1.00 28.58 375 VAL A C 1
ATOM 3008 O O . VAL A 1 375 ? -0.128 -17.069 -25.660 1.00 28.58 375 VAL A O 1
ATOM 3011 N N . PHE A 1 376 ? -0.155 -15.115 -24.559 1.00 27.44 376 PHE A N 1
ATOM 3012 C CA . PHE A 1 376 ? 1.263 -14.791 -24.743 1.00 27.44 376 PHE A CA 1
ATOM 3013 C C . PHE A 1 376 ? 1.853 -14.506 -23.359 1.00 27.44 376 PHE A C 1
ATOM 3015 O O . PHE A 1 376 ? 1.458 -13.532 -22.703 1.00 27.44 376 PHE A O 1
ATOM 3022 N N . VAL A 1 377 ? 2.735 -15.400 -22.908 1.00 28.50 377 VAL A N 1
ATOM 3023 C CA . VAL A 1 377 ? 3.481 -15.312 -21.645 1.00 28.50 377 VAL A CA 1
ATOM 3024 C C . VAL A 1 377 ? 4.667 -14.363 -21.850 1.00 28.50 377 VAL A C 1
ATOM 3026 O O . VAL A 1 377 ? 5.283 -14.359 -22.911 1.00 28.50 377 VAL A O 1
ATOM 3029 N N . ARG A 1 378 ? 4.921 -13.489 -20.870 1.00 28.77 378 ARG A N 1
ATOM 3030 C CA . ARG A 1 378 ? 6.073 -12.576 -20.828 1.00 28.77 378 ARG A CA 1
ATOM 3031 C C . ARG A 1 378 ? 7.081 -13.226 -19.877 1.00 28.77 378 ARG A C 1
ATOM 3033 O O . ARG A 1 378 ? 6.703 -13.482 -18.740 1.00 28.77 378 ARG A O 1
ATOM 3040 N N . GLU A 1 379 ? 8.280 -13.523 -20.368 1.00 32.44 379 GLU A N 1
ATOM 3041 C CA . GLU A 1 379 ? 9.351 -14.246 -19.663 1.00 32.44 379 GLU A CA 1
ATOM 3042 C C . GLU A 1 379 ? 9.815 -13.491 -18.395 1.00 32.44 379 GLU A C 1
ATOM 3044 O O . GLU A 1 379 ? 10.595 -12.542 -18.467 1.00 32.44 379 GLU A O 1
ATOM 3049 N N . GLU A 1 380 ? 9.326 -13.903 -17.222 1.00 32.22 380 GLU A N 1
ATOM 3050 C CA . GLU A 1 380 ? 10.233 -14.205 -16.098 1.00 32.22 380 GLU A CA 1
ATOM 3051 C C . GLU A 1 380 ? 11.073 -15.419 -16.554 1.00 32.22 380 GLU A C 1
ATOM 3053 O O . GLU A 1 380 ? 10.584 -16.170 -17.402 1.00 32.22 380 GLU A O 1
ATOM 3058 N N . SER A 1 381 ? 12.337 -15.583 -16.129 1.00 42.62 381 SER A N 1
ATOM 3059 C CA . SER A 1 381 ? 13.168 -16.695 -16.630 1.00 42.62 381 SER A CA 1
ATOM 3060 C C . SER A 1 381 ? 12.386 -17.998 -16.451 1.00 42.62 381 SER A C 1
ATOM 3062 O O . SER A 1 381 ? 12.057 -18.356 -15.321 1.00 42.62 381 SER A O 1
ATOM 3064 N N . GLU A 1 382 ? 12.023 -18.660 -17.563 1.00 49.59 382 GLU A N 1
ATOM 3065 C CA . GLU A 1 382 ? 11.115 -19.823 -17.553 1.00 49.59 382 GLU A CA 1
ATOM 3066 C C . GLU A 1 382 ? 11.528 -20.810 -16.459 1.00 49.59 382 GLU A C 1
ATOM 3068 O O . GLU A 1 382 ? 10.689 -21.278 -15.700 1.00 49.59 382 GLU A O 1
ATOM 3073 N N . VAL A 1 383 ? 12.839 -20.972 -16.286 1.00 47.88 383 VAL A N 1
ATOM 3074 C CA . VAL A 1 383 ? 13.503 -21.814 -15.293 1.00 47.88 383 VAL A CA 1
ATOM 3075 C C . VAL A 1 383 ? 13.061 -21.550 -13.845 1.00 47.88 383 VAL A C 1
ATOM 3077 O O . VAL A 1 383 ? 12.662 -22.493 -13.173 1.00 47.88 383 VAL A O 1
ATOM 3080 N N . GLU A 1 384 ? 13.063 -20.305 -13.349 1.00 43.69 384 GLU A N 1
ATOM 3081 C CA . GLU A 1 384 ? 12.720 -20.025 -11.938 1.00 43.69 384 GLU A CA 1
ATOM 3082 C C . GLU A 1 384 ? 11.230 -20.276 -11.665 1.00 43.69 384 GLU A C 1
ATOM 3084 O O . GLU A 1 384 ? 10.849 -20.871 -10.655 1.00 43.69 384 GLU A O 1
ATOM 3089 N N . THR A 1 385 ? 10.367 -19.881 -12.605 1.00 50.59 385 THR A N 1
ATOM 3090 C CA . THR A 1 385 ? 8.925 -20.142 -12.502 1.00 50.59 385 THR A CA 1
ATOM 3091 C C . THR A 1 385 ? 8.578 -21.620 -12.680 1.00 50.59 385 THR A C 1
ATOM 3093 O O . THR A 1 385 ? 7.643 -22.112 -12.047 1.00 50.59 385 THR A O 1
ATOM 3096 N N . GLU A 1 386 ? 9.317 -22.346 -13.520 1.00 57.75 386 GLU A N 1
ATOM 3097 C CA . GLU A 1 386 ? 9.146 -23.782 -13.733 1.00 57.75 386 GLU A CA 1
ATOM 3098 C C . GLU A 1 386 ? 9.600 -24.583 -12.513 1.00 57.75 386 GLU A C 1
ATOM 3100 O O . GLU A 1 386 ? 8.899 -25.516 -12.125 1.00 57.75 386 GLU A O 1
ATOM 3105 N N . GLU A 1 387 ? 10.696 -24.192 -11.861 1.00 54.00 387 GLU A N 1
ATOM 3106 C CA . GLU A 1 387 ? 11.165 -24.807 -10.616 1.00 54.00 387 GLU A CA 1
ATOM 3107 C C . GLU A 1 387 ? 10.152 -24.626 -9.477 1.00 54.00 387 GLU A C 1
ATOM 3109 O O . GLU A 1 387 ? 9.793 -25.599 -8.807 1.00 54.00 387 GLU A O 1
ATOM 3114 N N . GLU A 1 388 ? 9.614 -23.416 -9.282 1.00 51.47 388 GLU A N 1
ATOM 3115 C CA . GLU A 1 388 ? 8.578 -23.176 -8.268 1.00 51.47 388 GLU A CA 1
ATOM 3116 C C . GLU A 1 388 ? 7.302 -23.986 -8.540 1.00 51.47 388 GLU A C 1
ATOM 3118 O O . GLU A 1 388 ? 6.705 -24.561 -7.620 1.00 51.47 388 GLU A O 1
ATOM 3123 N N . VAL A 1 389 ? 6.873 -24.054 -9.804 1.00 58.91 389 VAL A N 1
ATOM 3124 C CA . VAL A 1 389 ? 5.703 -24.842 -10.208 1.00 58.91 389 VAL A CA 1
ATOM 3125 C C . VAL A 1 389 ? 5.963 -26.332 -10.017 1.00 58.91 389 VAL A C 1
ATOM 3127 O O . VAL A 1 389 ? 5.087 -27.021 -9.492 1.00 58.91 389 VAL A O 1
ATOM 3130 N N . ASP A 1 390 ? 7.140 -26.837 -10.386 1.00 63.53 390 ASP A N 1
ATOM 3131 C CA . ASP A 1 390 ? 7.483 -28.248 -10.224 1.00 63.53 390 ASP A CA 1
ATOM 3132 C C . ASP A 1 390 ? 7.470 -28.642 -8.746 1.00 63.53 390 ASP A C 1
ATOM 3134 O O . ASP A 1 390 ? 6.764 -29.580 -8.373 1.00 63.53 390 ASP A O 1
ATOM 3138 N N . ILE A 1 391 ? 8.099 -27.839 -7.880 1.00 61.28 391 ILE A N 1
ATOM 3139 C CA . ILE A 1 391 ? 8.100 -28.042 -6.425 1.00 61.28 391 ILE A CA 1
ATOM 3140 C C . ILE A 1 391 ? 6.671 -28.060 -5.868 1.00 61.28 391 ILE A C 1
ATOM 3142 O O . ILE A 1 391 ? 6.311 -28.944 -5.082 1.00 61.28 391 ILE A O 1
ATOM 3146 N N . LEU A 1 392 ? 5.822 -27.104 -6.260 1.00 61.66 392 LEU A N 1
ATOM 3147 C CA . LEU A 1 392 ? 4.433 -27.034 -5.791 1.00 61.66 392 LEU A CA 1
ATOM 3148 C C . LEU A 1 392 ? 3.588 -28.212 -6.282 1.00 61.66 392 LEU A C 1
ATOM 3150 O O . LEU A 1 392 ? 2.669 -28.654 -5.586 1.00 61.66 392 LEU A O 1
ATOM 3154 N N . MET A 1 393 ? 3.876 -28.706 -7.481 1.00 69.19 393 MET A N 1
ATOM 3155 C CA . MET A 1 393 ? 3.139 -29.796 -8.099 1.00 69.19 393 MET A CA 1
ATOM 3156 C C . MET A 1 393 ? 3.661 -31.168 -7.651 1.00 69.19 393 MET A C 1
ATOM 3158 O O . MET A 1 393 ? 2.891 -32.126 -7.719 1.00 69.19 393 MET A O 1
ATOM 3162 N N . SER A 1 394 ? 4.906 -31.282 -7.183 1.00 70.38 394 SER A N 1
ATOM 3163 C CA . SER A 1 394 ? 5.514 -32.515 -6.665 1.00 70.38 394 SER A CA 1
ATOM 3164 C C . SER A 1 394 ? 5.433 -32.640 -5.137 1.00 70.38 394 SER A C 1
ATOM 3166 O O . SER A 1 394 ? 5.897 -33.632 -4.582 1.00 70.38 394 SER A O 1
ATOM 3168 N N . SER A 1 395 ? 4.842 -31.669 -4.431 1.00 67.56 395 SER A N 1
ATOM 3169 C CA . SER A 1 395 ? 4.716 -31.663 -2.962 1.00 67.56 395 SER A CA 1
ATOM 3170 C C . SER A 1 395 ? 3.367 -32.195 -2.459 1.00 67.56 395 SER A C 1
ATOM 3172 O O . SER A 1 395 ? 2.335 -31.996 -3.096 1.00 67.56 395 SER A O 1
ATOM 3174 N N . ASP A 1 396 ? 3.343 -32.817 -1.271 1.00 70.69 396 ASP A N 1
ATOM 3175 C CA . ASP A 1 396 ? 2.101 -33.201 -0.570 1.00 70.69 396 ASP A CA 1
ATOM 3176 C C . ASP A 1 396 ? 1.143 -31.991 -0.440 1.00 70.69 396 ASP A C 1
ATOM 3178 O O . ASP A 1 396 ? 1.525 -30.946 0.094 1.00 70.69 396 ASP A O 1
ATOM 3182 N N . ILE A 1 397 ? -0.137 -32.143 -0.806 1.00 72.19 397 ILE A N 1
ATOM 3183 C CA . ILE A 1 397 ? -1.162 -31.160 -0.418 1.00 72.19 397 ILE A CA 1
ATOM 3184 C C . ILE A 1 397 ? -1.508 -31.442 1.044 1.00 72.19 397 ILE A C 1
ATOM 3186 O O . ILE A 1 397 ? -2.184 -32.417 1.372 1.00 72.19 397 ILE A O 1
ATOM 3190 N N . TYR A 1 398 ? -0.991 -30.602 1.935 1.00 69.06 398 TYR A N 1
ATOM 3191 C CA . TYR A 1 398 ? -1.075 -30.794 3.378 1.00 69.06 398 TYR A CA 1
ATOM 3192 C C . TYR A 1 398 ? -2.030 -29.797 4.037 1.00 69.06 398 TYR A C 1
ATOM 3194 O O . TYR A 1 398 ? -1.849 -28.581 3.925 1.00 69.06 398 TYR A O 1
ATOM 3202 N N . SER A 1 399 ? -2.994 -30.309 4.800 1.00 65.25 399 SER A N 1
ATOM 3203 C CA . SER A 1 399 ? -3.805 -29.527 5.735 1.00 65.25 399 SER A CA 1
ATOM 3204 C C . SER A 1 399 ? -3.648 -30.087 7.143 1.00 65.25 399 SER A C 1
ATOM 3206 O O . SER A 1 399 ? -3.689 -31.300 7.328 1.00 65.25 399 SER A O 1
ATOM 3208 N N . ALA A 1 400 ? -3.491 -29.219 8.136 1.00 60.88 400 ALA A N 1
ATOM 3209 C CA . ALA A 1 400 ? -3.466 -29.613 9.538 1.00 60.88 400 ALA A CA 1
ATOM 3210 C C . ALA A 1 400 ? -4.348 -28.676 10.352 1.00 60.88 400 ALA A C 1
ATOM 3212 O O . ALA A 1 400 ? -4.331 -27.468 10.120 1.00 60.88 400 ALA A O 1
ATOM 3213 N N . THR A 1 401 ? -5.101 -29.248 11.281 1.00 64.38 401 THR A N 1
ATOM 3214 C CA . THR A 1 401 ? -6.035 -28.532 12.149 1.00 64.38 401 THR A CA 1
ATOM 3215 C C . THR A 1 401 ? -5.974 -29.109 13.553 1.00 64.38 401 THR A C 1
ATOM 3217 O O . THR A 1 401 ? -5.951 -30.328 13.732 1.00 64.38 401 THR A O 1
ATOM 3220 N N . LEU A 1 402 ? -5.953 -28.239 14.558 1.00 64.19 402 LEU A N 1
ATOM 3221 C CA . LEU A 1 402 ? -6.060 -28.631 15.961 1.00 64.19 402 LEU A CA 1
ATOM 3222 C C . LEU A 1 402 ? -7.543 -28.773 16.331 1.00 64.19 402 LEU A C 1
ATOM 3224 O O . LEU A 1 402 ? -8.296 -27.809 16.218 1.00 64.19 402 LEU A O 1
ATOM 3228 N N . SER A 1 403 ? -7.977 -29.963 16.743 1.00 66.88 403 SER A N 1
ATOM 3229 C CA . SER A 1 403 ? -9.360 -30.181 17.181 1.00 66.88 403 SER A CA 1
ATOM 3230 C C . SER A 1 403 ? -9.556 -29.654 18.602 1.00 66.88 403 SER A C 1
ATOM 3232 O O . SER A 1 403 ? -8.889 -30.118 19.529 1.00 66.88 403 SER A O 1
ATOM 3234 N N . THR A 1 404 ? -10.488 -28.715 18.783 1.00 66.69 404 THR A N 1
ATOM 3235 C CA . THR A 1 404 ? -10.869 -28.174 20.102 1.00 66.69 404 THR A CA 1
ATOM 3236 C C . THR A 1 404 ? -12.062 -28.888 20.736 1.00 66.69 404 THR A C 1
ATOM 3238 O O . THR A 1 404 ? -12.295 -28.752 21.933 1.00 66.69 404 THR A O 1
ATOM 3241 N N . LYS A 1 405 ? -12.765 -29.735 19.971 1.00 67.31 405 LYS A N 1
ATOM 3242 C CA . LYS A 1 405 ? -14.018 -30.405 20.375 1.00 67.31 405 LYS A CA 1
ATOM 3243 C C . LYS A 1 405 ? -13.889 -31.322 21.596 1.00 67.31 405 LYS A C 1
ATOM 3245 O O . LYS A 1 405 ? -14.888 -31.609 22.243 1.00 67.31 405 LYS A O 1
ATOM 3250 N N . SER A 1 406 ? -12.687 -31.824 21.869 1.00 69.12 406 SER A N 1
ATOM 3251 C CA . SER A 1 406 ? -12.408 -32.802 22.928 1.00 69.12 406 SER A CA 1
ATOM 3252 C C . SER A 1 406 ? -11.484 -32.273 24.027 1.00 69.12 406 SER A C 1
ATOM 3254 O O . SER A 1 406 ? -11.013 -33.069 24.839 1.00 69.12 406 SER A O 1
ATOM 3256 N N . ILE A 1 407 ? -11.180 -30.969 24.045 1.00 76.50 407 ILE A N 1
ATOM 3257 C CA . ILE A 1 407 ? -10.239 -30.408 25.019 1.00 76.50 407 ILE A CA 1
ATOM 3258 C C . ILE A 1 407 ? -10.877 -30.371 26.410 1.00 76.50 407 ILE A C 1
ATOM 3260 O O . ILE A 1 407 ? -11.959 -29.819 26.594 1.00 76.50 407 ILE A O 1
ATOM 3264 N N . SER A 1 408 ? -10.177 -30.919 27.401 1.00 77.19 408 SER A N 1
ATOM 3265 C CA . SER A 1 408 ? -10.539 -30.802 28.815 1.00 77.19 408 SER A CA 1
ATOM 3266 C C . SER A 1 408 ? -9.323 -30.470 29.674 1.00 77.19 408 SER A C 1
ATOM 3268 O O . SER A 1 408 ? -8.184 -30.770 29.312 1.00 77.19 408 SER A O 1
ATOM 3270 N N . PHE A 1 409 ? -9.562 -29.841 30.823 1.00 79.75 409 PHE A N 1
ATOM 3271 C CA . PHE A 1 409 ? -8.518 -29.439 31.762 1.00 79.75 409 PHE A CA 1
ATOM 3272 C C . PHE A 1 409 ? -8.654 -30.240 33.055 1.00 79.75 409 PHE A C 1
ATOM 3274 O O . PHE A 1 409 ? -9.744 -30.346 33.611 1.00 79.75 409 PHE A O 1
ATOM 3281 N N . SER A 1 410 ? -7.548 -30.794 33.546 1.00 83.88 410 SER A N 1
ATOM 3282 C CA . SER A 1 410 ? -7.499 -31.501 34.832 1.00 83.88 410 SER A CA 1
ATOM 3283 C C . SER A 1 410 ? -6.359 -30.970 35.689 1.00 83.88 410 SER A C 1
ATOM 3285 O O . SER A 1 410 ? -5.267 -30.739 35.166 1.00 83.88 410 SER A O 1
ATOM 3287 N N . ARG A 1 411 ? -6.576 -30.807 36.999 1.00 83.25 411 ARG A N 1
ATOM 3288 C CA . ARG A 1 411 ? -5.536 -30.321 37.917 1.00 83.25 411 ARG A CA 1
ATOM 3289 C C . ARG A 1 411 ? -4.362 -31.304 37.942 1.00 83.25 411 ARG A C 1
ATOM 3291 O O . ARG A 1 411 ? -4.547 -32.517 38.025 1.00 83.25 411 ARG A O 1
ATOM 3298 N N . THR A 1 412 ? -3.154 -30.778 37.785 1.00 82.69 412 THR A N 1
ATOM 3299 C CA . THR A 1 412 ? -1.923 -31.573 37.846 1.00 82.69 412 THR A CA 1
ATOM 3300 C C . THR A 1 412 ? -1.603 -31.815 39.312 1.00 82.69 412 THR A C 1
ATOM 3302 O O . THR A 1 412 ? -1.701 -30.880 40.094 1.00 82.69 412 THR A O 1
ATOM 3305 N N . GLN A 1 413 ? -1.205 -33.028 39.692 1.00 83.50 413 GLN A N 1
ATOM 3306 C CA . GLN A 1 413 ? -0.854 -33.360 41.078 1.00 83.50 413 GLN A CA 1
ATOM 3307 C C . GLN A 1 413 ? 0.653 -33.601 41.226 1.00 83.50 413 GLN A C 1
ATOM 3309 O O . GLN A 1 413 ? 1.303 -34.100 40.304 1.00 83.50 413 GLN A O 1
ATOM 3314 N N . SER A 1 414 ? 1.207 -33.257 42.385 1.00 76.69 414 SER A N 1
ATOM 3315 C CA . SER A 1 414 ? 2.600 -33.495 42.775 1.00 76.69 414 SER A CA 1
ATOM 3316 C C . SER A 1 414 ? 2.681 -34.247 44.106 1.00 76.69 414 SER A C 1
ATOM 3318 O O . SER A 1 414 ? 1.826 -34.071 44.966 1.00 76.69 414 SER A O 1
ATOM 3320 N N . GLY A 1 415 ? 3.720 -35.077 44.262 1.00 61.91 415 GLY A N 1
ATOM 3321 C CA . GLY A 1 415 ? 3.991 -35.870 45.470 1.00 61.91 415 GLY A CA 1
ATOM 3322 C C . GLY A 1 415 ? 3.897 -37.385 45.240 1.00 61.91 415 GLY A C 1
ATOM 3323 O O . GLY A 1 415 ? 3.055 -37.869 44.485 1.00 61.91 415 GLY A O 1
ATOM 3324 N N . TRP A 1 416 ? 4.825 -38.141 45.841 1.00 47.31 416 TRP A N 1
ATOM 3325 C CA . TRP A 1 416 ? 4.982 -39.588 45.604 1.00 47.31 416 TRP A CA 1
ATOM 3326 C C . TRP A 1 416 ? 4.105 -40.456 46.526 1.00 47.31 416 TRP A C 1
ATOM 3328 O O . TRP A 1 416 ? 3.687 -41.536 46.116 1.00 47.31 416 TRP A O 1
ATOM 3338 N N . LEU A 1 417 ? 3.768 -39.961 47.727 1.00 48.72 417 LEU A N 1
ATOM 3339 C CA . LEU A 1 417 ? 2.870 -40.631 48.688 1.00 48.72 417 LEU A CA 1
ATOM 3340 C C . LEU A 1 417 ? 1.584 -39.848 48.989 1.00 48.72 417 LEU A C 1
ATOM 3342 O O . LEU A 1 417 ? 0.523 -40.453 49.092 1.00 48.72 417 LEU A O 1
ATOM 3346 N N . PHE A 1 418 ? 1.655 -38.520 49.077 1.00 53.72 418 PHE A N 1
ATOM 3347 C CA . PHE A 1 418 ? 0.489 -37.645 49.192 1.00 53.72 418 PHE A CA 1
ATOM 3348 C C . PHE A 1 418 ? 0.387 -36.833 47.908 1.00 53.72 418 PHE A C 1
ATOM 3350 O O . PHE A 1 418 ? 1.363 -36.203 47.505 1.00 53.72 418 PHE A O 1
ATOM 3357 N N . ARG A 1 419 ? -0.755 -36.924 47.223 1.00 65.19 419 ARG A N 1
ATOM 3358 C CA . ARG A 1 419 ? -1.008 -36.166 45.998 1.00 65.19 419 ARG A CA 1
ATOM 3359 C C . ARG A 1 419 ? -1.650 -34.844 46.378 1.00 65.19 419 ARG A C 1
ATOM 3361 O O . ARG A 1 419 ? -2.804 -34.826 46.791 1.00 65.19 419 ARG A O 1
ATOM 3368 N N . GLU A 1 420 ? -0.905 -33.765 46.216 1.00 78.44 420 GLU A N 1
ATOM 3369 C CA . GLU A 1 420 ? -1.418 -32.405 46.344 1.00 78.44 420 GLU A CA 1
ATOM 3370 C C . GLU A 1 420 ? -1.480 -31.752 44.973 1.00 78.44 420 GLU A C 1
ATOM 3372 O O . GLU A 1 420 ? -0.726 -32.099 44.059 1.00 78.44 420 GLU A O 1
ATOM 3377 N N . ASP A 1 421 ? -2.398 -30.809 44.816 1.00 84.62 421 ASP A N 1
ATOM 3378 C CA . ASP A 1 421 ? -2.516 -30.075 43.572 1.00 84.62 421 ASP A CA 1
ATOM 3379 C C . ASP A 1 421 ? -1.281 -29.206 43.342 1.00 84.62 421 ASP A C 1
ATOM 3381 O O . ASP A 1 421 ? -0.839 -28.437 44.195 1.00 84.62 421 ASP A O 1
ATOM 3385 N N . LYS A 1 422 ? -0.705 -29.359 42.154 1.00 83.25 422 LYS A N 1
ATOM 3386 C CA . LYS A 1 422 ? 0.550 -28.737 41.776 1.00 83.25 422 LYS A CA 1
ATOM 3387 C C . LYS A 1 422 ? 0.324 -27.247 41.540 1.00 83.25 422 LYS A C 1
ATOM 3389 O O . LYS A 1 422 ? -0.375 -26.853 40.604 1.00 83.25 422 LYS A O 1
ATOM 3394 N N . THR A 1 423 ? 1.012 -26.439 42.331 1.00 82.62 423 THR A N 1
ATOM 3395 C CA . THR A 1 423 ? 1.151 -24.998 42.124 1.00 82.62 423 THR A CA 1
ATOM 3396 C C . THR A 1 423 ? 2.601 -24.672 41.777 1.00 82.62 423 THR A C 1
ATOM 3398 O O . THR A 1 423 ? 3.534 -25.334 42.233 1.00 82.62 423 THR A O 1
ATOM 3401 N N . GLU A 1 424 ? 2.814 -23.694 40.903 1.00 82.00 424 GLU A N 1
ATOM 3402 C CA . GLU A 1 424 ? 4.144 -23.268 40.471 1.00 82.00 424 GLU A CA 1
ATOM 3403 C C . GLU A 1 424 ? 4.163 -21.744 40.331 1.00 82.00 424 GLU A C 1
ATOM 3405 O O . GLU A 1 424 ? 3.173 -21.124 39.939 1.00 82.00 424 GLU A O 1
ATOM 3410 N N . ARG A 1 425 ? 5.290 -21.114 40.674 1.00 77.25 425 ARG A N 1
ATOM 3411 C CA . ARG A 1 425 ? 5.465 -19.677 40.457 1.00 77.25 425 ARG A CA 1
ATOM 3412 C C . ARG A 1 425 ? 5.893 -19.454 39.011 1.00 77.25 425 ARG A C 1
ATOM 3414 O O . ARG A 1 425 ? 6.992 -19.845 38.627 1.00 77.25 425 ARG A O 1
ATOM 3421 N N . VAL A 1 426 ? 5.036 -18.809 38.225 1.00 67.75 426 VAL A N 1
ATOM 3422 C CA . VAL A 1 426 ? 5.306 -18.485 36.822 1.00 67.75 426 VAL A CA 1
ATOM 3423 C C . VAL A 1 426 ? 5.405 -16.970 36.676 1.00 67.75 426 VAL A C 1
ATOM 3425 O O . VAL A 1 426 ? 4.417 -16.245 36.781 1.00 67.75 426 VAL A O 1
ATOM 3428 N N . GLY A 1 427 ? 6.632 -16.477 36.497 1.00 73.06 427 GLY A N 1
ATOM 3429 C CA . GLY A 1 427 ? 6.919 -15.044 36.571 1.00 73.06 427 GLY A CA 1
ATOM 3430 C C . GLY A 1 427 ? 6.605 -14.487 37.965 1.00 73.06 427 GLY A C 1
ATOM 3431 O O . GLY A 1 427 ? 7.123 -14.977 38.969 1.00 73.06 427 GLY A O 1
ATOM 3432 N N . SER A 1 428 ? 5.751 -13.465 38.027 1.00 74.88 428 SER A N 1
ATOM 3433 C CA . SER A 1 428 ? 5.286 -12.849 39.277 1.00 74.88 428 SER A CA 1
ATOM 3434 C C . SER A 1 428 ? 4.064 -13.532 39.898 1.00 74.88 428 SER A C 1
ATOM 3436 O O . SER A 1 428 ? 3.700 -13.187 41.020 1.00 74.88 428 SER A O 1
ATOM 3438 N N . PHE A 1 429 ? 3.438 -14.489 39.209 1.00 73.69 429 PHE A N 1
ATOM 3439 C CA . PHE A 1 429 ? 2.156 -15.065 39.611 1.00 73.69 429 PHE A CA 1
ATOM 3440 C C . PHE A 1 429 ? 2.338 -16.448 40.242 1.00 73.69 429 PHE A C 1
ATOM 3442 O O . PHE A 1 429 ? 3.078 -17.288 39.723 1.00 73.69 429 PHE A O 1
ATOM 3449 N N . LEU A 1 430 ? 1.652 -16.696 41.360 1.00 80.50 430 LEU A N 1
ATOM 3450 C CA . LEU A 1 430 ? 1.466 -18.050 41.879 1.00 80.50 430 LEU A CA 1
ATOM 3451 C C . LEU A 1 430 ? 0.313 -18.686 41.099 1.00 80.50 430 LEU A C 1
ATOM 3453 O O . LEU A 1 430 ? -0.779 -18.119 41.047 1.00 80.50 430 LEU A O 1
ATOM 3457 N N . ALA A 1 431 ? 0.579 -19.811 40.439 1.00 82.81 431 ALA A N 1
ATOM 3458 C CA . ALA A 1 431 ? -0.332 -20.376 39.459 1.00 82.81 431 ALA A CA 1
ATOM 3459 C C . ALA A 1 431 ? -0.599 -21.865 39.708 1.00 82.81 431 ALA A C 1
ATOM 3461 O O . ALA A 1 431 ? 0.313 -22.650 39.972 1.00 82.81 431 ALA A O 1
ATOM 3462 N N . ASP A 1 432 ? -1.860 -22.255 39.560 1.00 83.12 432 ASP A N 1
ATOM 3463 C CA . ASP A 1 432 ? -2.315 -23.638 39.572 1.00 83.12 432 ASP A CA 1
ATOM 3464 C C . ASP A 1 432 ? -2.003 -24.302 38.233 1.00 83.12 432 ASP A C 1
ATOM 3466 O O . ASP A 1 432 ? -2.278 -23.737 37.174 1.00 83.12 432 ASP A O 1
ATOM 3470 N N . CYS A 1 433 ? -1.450 -25.513 38.251 1.00 82.06 433 CYS A N 1
ATOM 3471 C CA . CYS A 1 433 ? -1.084 -26.228 37.032 1.00 82.06 433 CYS A CA 1
ATOM 3472 C C . CYS A 1 433 ? -2.202 -27.172 36.569 1.00 82.06 433 CYS A C 1
ATOM 3474 O O . CYS A 1 433 ? -2.616 -28.077 37.292 1.00 82.06 433 CYS A O 1
ATOM 3476 N N . PHE A 1 434 ? -2.603 -27.056 35.308 1.00 81.06 434 PHE A N 1
ATOM 3477 C CA . PHE A 1 434 ? -3.601 -27.890 34.644 1.00 81.06 434 PHE A CA 1
ATOM 3478 C C . PHE A 1 434 ? -2.977 -28.660 33.479 1.00 81.06 434 PHE A C 1
ATOM 3480 O O . PHE A 1 434 ? -2.294 -28.091 32.628 1.00 81.06 434 PHE A O 1
ATOM 3487 N N . ALA A 1 435 ? -3.241 -29.961 33.411 1.00 79.62 435 ALA A N 1
ATOM 3488 C CA . ALA A 1 435 ? -2.980 -30.759 32.225 1.00 79.62 435 ALA A CA 1
ATOM 3489 C C . ALA A 1 435 ? -4.109 -30.541 31.211 1.00 79.62 435 ALA A C 1
ATOM 3491 O O . ALA A 1 435 ? -5.289 -30.615 31.562 1.00 79.62 435 ALA A O 1
ATOM 3492 N N . VAL A 1 436 ? -3.733 -30.278 29.960 1.00 78.44 436 VAL A N 1
ATOM 3493 C CA . VAL A 1 436 ? -4.658 -30.157 28.832 1.00 78.44 436 VAL A CA 1
ATOM 3494 C C . VAL A 1 436 ? -4.768 -31.522 28.168 1.00 78.44 436 VAL A C 1
ATOM 3496 O O . VAL A 1 436 ? -3.803 -32.027 27.588 1.00 78.44 436 VAL A O 1
ATOM 3499 N N . ASN A 1 437 ? -5.947 -32.122 28.265 1.00 80.00 437 ASN A N 1
ATOM 3500 C CA . ASN A 1 437 ? -6.260 -33.424 27.696 1.00 80.00 437 ASN A CA 1
ATOM 3501 C C . ASN A 1 437 ? -7.059 -33.259 26.402 1.00 80.00 437 ASN A C 1
ATOM 3503 O O . ASN A 1 437 ? -7.743 -32.258 26.207 1.00 80.00 437 ASN A O 1
ATOM 3507 N N . GLY A 1 438 ? -6.982 -34.254 25.516 1.00 73.06 438 GLY A N 1
ATOM 3508 C CA . GLY A 1 438 ? -7.796 -34.288 24.296 1.00 73.06 438 GLY A CA 1
ATOM 3509 C C . GLY A 1 438 ? -7.366 -33.308 23.200 1.00 73.06 438 GLY A C 1
ATOM 3510 O O . GLY A 1 438 ? -8.145 -33.057 22.281 1.00 73.06 438 GLY A O 1
ATOM 3511 N N . LEU A 1 439 ? -6.136 -32.783 23.275 1.00 72.25 439 LEU A N 1
ATOM 3512 C CA . LEU A 1 439 ? -5.534 -31.957 22.233 1.00 72.25 439 LEU A CA 1
ATOM 3513 C C . LEU A 1 439 ? -5.038 -32.841 21.078 1.00 72.25 439 LEU A C 1
ATOM 3515 O O . LEU A 1 439 ? -4.025 -33.539 21.202 1.00 72.25 439 LEU A O 1
ATOM 3519 N N . VAL A 1 440 ? -5.749 -32.816 19.949 1.00 72.62 440 VAL A N 1
ATOM 3520 C CA . VAL A 1 440 ? -5.450 -33.660 18.781 1.00 72.62 440 VAL A CA 1
ATOM 3521 C C . VAL A 1 440 ? -5.139 -32.792 17.571 1.00 72.62 440 VAL A C 1
ATOM 3523 O O . VAL A 1 440 ? -5.976 -32.001 17.141 1.00 72.62 440 VAL A O 1
ATOM 3526 N N . LEU A 1 441 ? -3.949 -32.965 16.991 1.00 70.31 441 LEU A N 1
ATOM 3527 C CA . LEU A 1 441 ? -3.645 -32.437 15.663 1.00 70.31 441 LEU A CA 1
ATOM 3528 C C . LEU A 1 441 ? -4.102 -33.456 14.626 1.00 70.31 441 LEU A C 1
ATOM 3530 O O . LEU A 1 441 ? -3.567 -34.568 14.551 1.00 70.31 441 LEU A O 1
ATOM 3534 N N . GLU A 1 442 ? -5.085 -33.062 13.833 1.00 72.31 442 GLU A N 1
ATOM 3535 C CA . GLU A 1 442 ? -5.551 -33.821 12.687 1.00 72.31 442 GLU A CA 1
ATOM 3536 C C . GLU A 1 442 ? -4.842 -33.289 11.445 1.00 72.31 442 GLU A C 1
ATOM 3538 O O . GLU A 1 442 ? -4.996 -32.132 11.059 1.00 72.31 442 GLU A O 1
ATOM 3543 N N . SER A 1 443 ? -4.023 -34.139 10.837 1.00 71.81 443 SER A N 1
ATOM 3544 C CA . SER A 1 443 ? -3.272 -33.828 9.629 1.00 71.81 443 SER A CA 1
ATOM 3545 C C . SER A 1 443 ? -3.786 -34.681 8.483 1.00 71.81 443 SER A C 1
ATOM 3547 O O . SER A 1 443 ? -3.863 -35.904 8.594 1.00 71.81 443 SER A O 1
ATOM 3549 N N . ARG A 1 444 ? -4.071 -34.047 7.353 1.00 74.06 444 ARG A N 1
ATOM 3550 C CA . ARG A 1 444 ? -4.510 -34.689 6.121 1.00 74.06 444 ARG A CA 1
ATOM 3551 C C . ARG A 1 444 ? -3.513 -34.380 5.007 1.00 74.06 444 ARG A C 1
ATOM 3553 O O . ARG A 1 444 ? -3.168 -33.223 4.770 1.00 74.06 444 ARG A O 1
ATOM 3560 N N . LYS A 1 445 ? -3.033 -35.431 4.343 1.00 79.19 445 LYS A N 1
ATOM 3561 C CA . LYS A 1 445 ? -2.145 -35.364 3.177 1.00 79.19 445 LYS A CA 1
ATOM 3562 C C . LYS A 1 445 ? -2.873 -35.914 1.964 1.00 79.19 445 LYS A C 1
ATOM 3564 O O . LYS A 1 445 ? -3.223 -37.090 1.954 1.00 79.19 445 LYS A O 1
ATOM 3569 N N . ARG A 1 446 ? -3.070 -35.069 0.961 1.00 79.38 446 ARG A N 1
ATOM 3570 C CA . ARG A 1 446 ? -3.582 -35.435 -0.359 1.00 79.38 446 ARG A CA 1
ATOM 3571 C C . ARG A 1 446 ? -2.412 -35.654 -1.315 1.00 79.38 446 ARG A C 1
ATOM 3573 O O . ARG A 1 446 ? -1.455 -34.872 -1.299 1.00 79.38 446 ARG A O 1
ATOM 3580 N N . ARG A 1 447 ? -2.462 -36.763 -2.054 1.00 81.94 447 ARG A N 1
ATOM 3581 C CA . ARG A 1 447 ? -1.353 -37.307 -2.860 1.00 81.94 447 ARG A CA 1
ATOM 3582 C C . ARG A 1 447 ? -1.783 -37.816 -4.232 1.00 81.94 447 ARG A C 1
ATOM 3584 O O . ARG A 1 447 ? -0.963 -38.362 -4.954 1.00 81.94 447 ARG A O 1
ATOM 3591 N N . GLU A 1 448 ? -3.041 -37.632 -4.610 1.00 76.38 448 GLU A N 1
ATOM 3592 C CA . GLU A 1 448 ? -3.580 -38.045 -5.911 1.00 76.38 448 GLU A CA 1
ATOM 3593 C C . GLU A 1 448 ? -2.907 -37.348 -7.107 1.00 76.38 448 GLU A C 1
ATOM 3595 O O . GLU A 1 448 ? -3.028 -37.797 -8.245 1.00 76.38 448 GLU A O 1
ATOM 3600 N N . HIS A 1 449 ? -2.202 -36.241 -6.856 1.00 76.56 449 HIS A N 1
ATOM 3601 C CA . HIS A 1 449 ? -1.435 -35.474 -7.837 1.00 76.56 449 HIS A CA 1
ATOM 3602 C C . HIS A 1 449 ? 0.071 -35.786 -7.818 1.00 76.56 449 HIS A C 1
ATOM 3604 O O . HIS A 1 449 ? 0.828 -35.085 -8.491 1.00 76.56 449 HIS A O 1
ATOM 3610 N N . LEU A 1 450 ? 0.510 -36.798 -7.061 1.00 78.12 450 LEU A N 1
ATOM 3611 C CA . LEU A 1 450 ? 1.911 -37.209 -6.933 1.00 78.12 450 LEU A CA 1
ATOM 3612 C C . LEU A 1 450 ? 2.165 -38.546 -7.634 1.00 78.12 450 LEU A C 1
ATOM 3614 O O . LEU A 1 450 ? 1.342 -39.456 -7.552 1.00 78.12 450 LEU A O 1
ATOM 3618 N N . SER A 1 451 ? 3.318 -38.675 -8.292 1.00 78.94 451 SER A N 1
ATOM 3619 C CA . SER A 1 451 ? 3.827 -39.967 -8.760 1.00 78.94 451 SER A CA 1
ATOM 3620 C C . SER A 1 451 ? 4.447 -40.764 -7.602 1.00 78.94 451 SER A C 1
ATOM 3622 O O . SER A 1 451 ? 4.683 -40.234 -6.512 1.00 78.94 451 SER A O 1
ATOM 3624 N N . GLU A 1 452 ? 4.757 -42.043 -7.825 1.00 79.00 452 GLU A N 1
ATOM 3625 C CA . GLU A 1 452 ? 5.500 -42.842 -6.839 1.00 79.00 452 GLU A CA 1
ATOM 3626 C C . GLU A 1 452 ? 6.887 -42.246 -6.545 1.00 79.00 452 GLU A C 1
ATOM 3628 O O . GLU A 1 452 ? 7.313 -42.205 -5.388 1.00 79.00 452 GLU A O 1
ATOM 3633 N N . GLU A 1 453 ? 7.553 -41.702 -7.566 1.00 77.00 453 GLU A N 1
ATOM 3634 C CA . GLU A 1 453 ? 8.841 -41.013 -7.438 1.00 77.00 453 GLU A CA 1
ATOM 3635 C C . GLU A 1 453 ? 8.728 -39.745 -6.583 1.00 77.00 453 GLU A C 1
ATOM 3637 O O . GLU A 1 453 ? 9.560 -39.526 -5.700 1.00 77.00 453 GLU A O 1
ATOM 3642 N N . ASP A 1 454 ? 7.671 -38.947 -6.772 1.00 75.94 454 ASP A N 1
ATOM 3643 C CA . ASP A 1 454 ? 7.408 -37.752 -5.962 1.00 75.94 454 ASP A CA 1
ATOM 3644 C C . ASP A 1 454 ? 7.181 -38.127 -4.492 1.00 75.94 454 ASP A C 1
ATOM 3646 O O . ASP A 1 454 ? 7.690 -37.479 -3.576 1.00 75.94 454 ASP A O 1
ATOM 3650 N N . ILE A 1 455 ? 6.440 -39.211 -4.240 1.00 76.12 455 ILE A N 1
ATOM 3651 C CA . ILE A 1 455 ? 6.178 -39.709 -2.885 1.00 76.12 455 ILE A CA 1
ATOM 3652 C C . ILE A 1 455 ? 7.482 -40.161 -2.213 1.00 76.12 455 ILE A C 1
ATOM 3654 O O . ILE A 1 455 ? 7.689 -39.865 -1.030 1.00 76.12 455 ILE A O 1
ATOM 3658 N N . LEU A 1 456 ? 8.367 -40.848 -2.944 1.00 76.50 456 LEU A N 1
ATOM 3659 C CA . LEU A 1 456 ? 9.679 -41.273 -2.451 1.00 76.50 456 LEU A CA 1
ATOM 3660 C C . LEU A 1 456 ? 10.608 -40.078 -2.199 1.00 76.50 456 LEU A C 1
ATOM 3662 O O . LEU A 1 456 ? 11.214 -40.002 -1.128 1.00 76.50 456 LEU A O 1
ATOM 3666 N N . ARG A 1 457 ? 10.658 -39.108 -3.120 1.00 74.62 457 ARG A N 1
ATOM 3667 C CA . ARG A 1 457 ? 11.430 -37.863 -2.981 1.00 74.62 457 ARG A CA 1
ATOM 3668 C C . ARG A 1 457 ? 10.968 -37.062 -1.765 1.00 74.62 457 ARG A C 1
ATOM 3670 O O . ARG A 1 457 ? 11.781 -36.710 -0.913 1.00 74.62 457 ARG A O 1
ATOM 3677 N N . ASN A 1 458 ? 9.660 -36.861 -1.612 1.00 69.81 458 ASN A N 1
ATOM 3678 C CA . ASN A 1 458 ? 9.082 -36.163 -0.462 1.00 69.81 458 ASN A CA 1
ATOM 3679 C C . ASN A 1 458 ? 9.375 -36.881 0.860 1.00 69.81 458 ASN A C 1
ATOM 3681 O O . ASN A 1 458 ? 9.593 -36.235 1.887 1.00 69.81 458 ASN A O 1
ATOM 3685 N N . LYS A 1 459 ? 9.388 -38.219 0.851 1.00 72.25 459 LYS A N 1
ATOM 3686 C CA . LYS A 1 459 ? 9.759 -39.019 2.022 1.00 72.25 459 LYS A CA 1
ATOM 3687 C C . LYS A 1 459 ? 11.237 -38.825 2.378 1.00 72.25 459 LYS A C 1
ATOM 3689 O O . LYS A 1 459 ? 11.529 -38.578 3.545 1.00 72.25 459 LYS A O 1
ATOM 3694 N N . ALA A 1 460 ? 12.133 -38.859 1.391 1.00 67.44 460 ALA A N 1
ATOM 3695 C CA . ALA A 1 460 ? 13.566 -38.650 1.588 1.00 67.44 460 ALA A CA 1
ATOM 3696 C C . ALA A 1 460 ? 13.881 -37.238 2.113 1.00 67.44 460 ALA A C 1
ATOM 3698 O O . ALA A 1 460 ? 14.588 -37.103 3.107 1.00 67.44 460 ALA A O 1
ATOM 3699 N N . VAL A 1 461 ? 13.292 -36.190 1.525 1.00 60.06 461 VAL A N 1
ATOM 3700 C CA . VAL A 1 461 ? 13.462 -34.794 1.978 1.00 60.06 461 VAL A CA 1
ATOM 3701 C C . VAL A 1 461 ? 13.019 -34.623 3.436 1.00 60.06 461 VAL A C 1
ATOM 3703 O O . VAL A 1 461 ? 13.747 -34.057 4.253 1.00 60.06 461 VAL A O 1
ATOM 3706 N N . MET A 1 462 ? 11.856 -35.174 3.799 1.00 54.75 462 MET A N 1
ATOM 3707 C CA . MET A 1 462 ? 11.353 -35.121 5.176 1.00 54.75 462 MET A CA 1
ATOM 3708 C C . MET A 1 462 ? 12.225 -35.910 6.165 1.00 54.75 462 MET A C 1
ATOM 3710 O O . MET A 1 462 ? 12.370 -35.489 7.315 1.00 54.75 462 MET A O 1
ATOM 3714 N N . GLU A 1 463 ? 12.811 -37.038 5.755 1.00 54.97 463 GLU A N 1
ATOM 3715 C CA . GLU A 1 463 ? 13.735 -37.817 6.590 1.00 54.97 463 GLU A CA 1
ATOM 3716 C C . GLU A 1 463 ? 15.065 -37.082 6.827 1.00 54.97 463 GLU A C 1
ATOM 3718 O O . GLU A 1 463 ? 15.559 -37.088 7.958 1.00 54.97 463 GLU A O 1
ATOM 3723 N N . THR A 1 464 ? 15.602 -36.385 5.820 1.00 48.41 464 THR A N 1
ATOM 3724 C CA . THR A 1 464 ? 16.819 -35.558 5.935 1.00 48.41 464 THR A CA 1
ATOM 3725 C C . THR A 1 464 ? 16.606 -34.369 6.876 1.00 48.41 464 THR A C 1
ATOM 3727 O O . THR A 1 464 ? 17.432 -34.122 7.758 1.00 48.41 464 THR A O 1
ATOM 3730 N N . TRP A 1 465 ? 15.455 -33.690 6.776 1.00 35.78 465 TRP A N 1
ATOM 3731 C CA . TRP A 1 465 ? 15.070 -32.611 7.697 1.00 35.78 465 TRP A CA 1
ATOM 3732 C C . TRP A 1 465 ? 14.843 -33.099 9.130 1.00 35.78 465 TRP A C 1
ATOM 3734 O O . TRP A 1 465 ? 15.227 -32.426 10.083 1.00 35.78 465 TRP A O 1
ATOM 3744 N N . SER A 1 466 ? 14.260 -34.288 9.305 1.00 38.69 466 SER A N 1
ATOM 3745 C CA . SER A 1 466 ? 13.992 -34.846 10.639 1.00 38.69 466 SER A CA 1
ATOM 3746 C C . SER A 1 466 ? 15.265 -35.294 11.371 1.00 38.69 466 SER A C 1
ATOM 3748 O O . SER A 1 466 ? 15.257 -35.383 12.596 1.00 38.69 466 SER A O 1
ATOM 3750 N N . LYS A 1 467 ? 16.354 -35.569 10.640 1.00 41.59 467 LYS A N 1
ATOM 3751 C CA . LYS A 1 467 ? 17.656 -35.996 11.186 1.00 41.59 467 LYS A CA 1
ATOM 3752 C C . LYS A 1 467 ? 18.683 -34.858 11.309 1.00 41.59 467 LYS A C 1
ATOM 3754 O O . LYS A 1 467 ? 19.811 -35.119 11.711 1.00 41.59 467 LYS A O 1
ATOM 3759 N N . GLY A 1 468 ? 18.308 -33.613 10.995 1.00 32.84 468 GLY A N 1
ATOM 3760 C CA . GLY A 1 468 ? 19.177 -32.438 11.147 1.00 32.84 468 GLY A CA 1
ATOM 3761 C C . GLY A 1 468 ? 20.338 -32.354 10.148 1.00 32.84 468 GLY A C 1
ATOM 3762 O O . GLY A 1 468 ? 21.334 -31.696 10.435 1.00 32.84 468 GLY A O 1
ATOM 3763 N N . GLY A 1 469 ? 20.243 -33.025 8.995 1.00 35.28 469 GLY A N 1
ATOM 3764 C CA . GLY A 1 469 ? 21.281 -32.966 7.964 1.00 35.28 469 GLY A CA 1
ATOM 3765 C C . GLY A 1 469 ? 21.239 -31.654 7.175 1.00 35.28 469 GLY A C 1
ATOM 3766 O O . GLY A 1 469 ? 20.177 -31.264 6.689 1.00 35.28 469 GLY A O 1
ATOM 3767 N N . ASN A 1 470 ? 22.393 -30.997 7.015 1.00 34.44 470 ASN A N 1
ATOM 3768 C CA . ASN A 1 470 ? 22.559 -29.887 6.072 1.00 34.44 470 ASN A CA 1
ATOM 3769 C C . ASN A 1 470 ? 22.357 -30.406 4.642 1.00 34.44 470 ASN A C 1
ATOM 3771 O O . ASN A 1 470 ? 23.035 -31.347 4.227 1.00 34.44 470 ASN A O 1
ATOM 3775 N N . MET A 1 471 ? 21.447 -29.790 3.883 1.00 39.53 471 MET A N 1
ATOM 3776 C CA . MET A 1 471 ? 21.367 -30.031 2.444 1.00 39.53 471 MET A CA 1
ATOM 3777 C C . MET A 1 471 ? 22.558 -29.332 1.791 1.00 39.53 471 MET A C 1
ATOM 3779 O O . MET A 1 471 ? 22.575 -28.111 1.678 1.00 39.53 471 MET A O 1
ATOM 3783 N N . ALA A 1 472 ? 23.571 -30.107 1.406 1.00 33.25 472 ALA A N 1
ATOM 3784 C CA . ALA A 1 472 ? 24.556 -29.638 0.448 1.00 33.25 472 ALA A CA 1
ATOM 3785 C C . ALA A 1 472 ? 23.826 -29.312 -0.863 1.00 33.25 472 ALA A C 1
ATOM 3787 O O . ALA A 1 472 ? 23.021 -30.123 -1.335 1.00 33.25 472 ALA A O 1
ATOM 3788 N N . GLU A 1 473 ? 24.097 -28.128 -1.418 1.00 37.22 473 GLU A N 1
ATOM 3789 C CA . GLU A 1 473 ? 23.781 -27.756 -2.797 1.00 37.22 473 GLU A CA 1
ATOM 3790 C C . GLU A 1 473 ? 24.440 -28.771 -3.733 1.00 37.22 473 GLU A C 1
ATOM 3792 O O . GLU A 1 473 ? 25.581 -28.621 -4.167 1.00 37.22 473 GLU A O 1
ATOM 3797 N N . HIS A 1 474 ? 23.738 -29.863 -4.008 1.00 34.47 474 HIS A N 1
ATOM 3798 C CA . HIS A 1 474 ? 24.061 -30.695 -5.146 1.00 34.47 474 HIS A CA 1
ATOM 3799 C C . HIS A 1 474 ? 23.419 -30.041 -6.361 1.00 34.47 474 HIS A C 1
ATOM 3801 O O . HIS A 1 474 ? 22.212 -29.828 -6.399 1.00 34.47 474 HIS A O 1
ATOM 3807 N N . SER A 1 475 ? 24.265 -29.693 -7.324 1.00 34.78 475 SER A N 1
ATOM 3808 C CA . SER A 1 475 ? 23.914 -29.272 -8.673 1.00 34.78 475 SER A CA 1
ATOM 3809 C C . SER A 1 475 ? 22.943 -30.278 -9.300 1.00 34.78 475 SER A C 1
ATOM 3811 O O . SER A 1 475 ? 23.362 -31.339 -9.767 1.00 34.78 475 SER A O 1
ATOM 3813 N N . TYR A 1 476 ? 21.651 -29.963 -9.282 1.00 37.72 476 TYR A N 1
ATOM 3814 C CA . TYR A 1 476 ? 20.643 -30.680 -10.050 1.00 37.72 476 TYR A CA 1
ATOM 3815 C C . TYR A 1 476 ? 20.360 -29.854 -11.301 1.00 37.72 476 TYR A C 1
ATOM 3817 O O . TYR A 1 476 ? 19.792 -28.772 -11.214 1.00 37.72 476 TYR A O 1
ATOM 3825 N N . GLU A 1 477 ? 20.764 -30.355 -12.469 1.00 35.25 477 GLU A N 1
ATOM 3826 C CA . GLU A 1 477 ? 20.110 -29.941 -13.711 1.00 35.25 477 GLU A CA 1
ATOM 3827 C C . GLU A 1 477 ? 18.617 -30.298 -13.580 1.00 35.25 477 GLU A C 1
ATOM 3829 O O . GLU A 1 477 ? 18.304 -31.432 -13.193 1.00 35.25 477 GLU A O 1
ATOM 3834 N N . PRO A 1 478 ? 17.682 -29.366 -13.838 1.00 42.97 478 PRO A N 1
ATOM 3835 C CA . PRO A 1 478 ? 16.263 -29.610 -13.628 1.00 42.97 478 PRO A CA 1
ATOM 3836 C C . PRO A 1 478 ? 15.756 -30.637 -14.648 1.00 42.97 478 PRO A C 1
ATOM 3838 O O . PRO A 1 478 ? 15.454 -30.329 -15.801 1.00 42.97 478 PRO A O 1
ATOM 3841 N N . VAL A 1 479 ? 15.667 -31.901 -14.231 1.00 49.94 479 VAL A N 1
ATOM 3842 C CA . VAL A 1 479 ? 15.015 -32.953 -15.016 1.00 49.94 479 VAL A CA 1
ATOM 3843 C C . VAL A 1 479 ? 13.509 -32.722 -14.946 1.00 49.94 479 VAL A C 1
ATOM 3845 O O . VAL A 1 479 ? 12.885 -32.913 -13.903 1.00 49.94 479 VAL A O 1
ATOM 3848 N N . ARG A 1 480 ? 12.928 -32.310 -16.076 1.00 56.09 480 ARG A N 1
ATOM 3849 C CA . ARG A 1 480 ? 11.498 -32.025 -16.227 1.00 56.09 480 ARG A CA 1
ATOM 3850 C C . ARG A 1 480 ? 10.645 -33.217 -15.781 1.00 56.09 480 ARG A C 1
ATOM 3852 O O . ARG A 1 480 ? 10.729 -34.304 -16.356 1.00 56.09 480 ARG A O 1
ATOM 3859 N N . ARG A 1 481 ? 9.773 -32.992 -14.796 1.00 63.59 481 ARG A N 1
ATOM 3860 C CA . ARG A 1 481 ? 8.771 -33.956 -14.332 1.00 63.59 481 ARG A CA 1
ATOM 3861 C C . ARG A 1 481 ? 7.862 -34.417 -15.472 1.00 63.59 481 ARG A C 1
ATOM 3863 O O . ARG A 1 481 ? 7.270 -33.601 -16.182 1.00 63.59 481 ARG A O 1
ATOM 3870 N N . GLN A 1 482 ? 7.692 -35.730 -15.619 1.00 65.31 482 GLN A N 1
ATOM 3871 C CA . GLN A 1 482 ? 6.693 -36.277 -16.537 1.00 65.31 482 GLN A CA 1
ATOM 3872 C C . GLN A 1 482 ? 5.278 -36.001 -16.016 1.00 65.31 482 GLN A C 1
ATOM 3874 O O . GLN A 1 482 ? 4.979 -36.170 -14.833 1.00 65.31 482 GLN A O 1
ATOM 3879 N N . SER A 1 483 ? 4.390 -35.571 -16.914 1.00 66.69 483 SER A N 1
ATOM 3880 C CA . SER A 1 483 ? 2.983 -35.354 -16.576 1.00 66.69 483 SER A CA 1
ATOM 3881 C C . SER A 1 483 ? 2.314 -36.673 -16.197 1.00 66.69 483 SER A C 1
ATOM 3883 O O . SER A 1 483 ? 2.511 -37.692 -16.856 1.00 66.69 483 SER A O 1
ATOM 3885 N N . LEU A 1 484 ? 1.482 -36.647 -15.156 1.00 72.50 484 LEU A N 1
ATOM 3886 C CA . LEU A 1 484 ? 0.699 -37.813 -14.765 1.00 72.50 484 LEU A CA 1
ATOM 3887 C C . LEU A 1 484 ? -0.276 -38.221 -15.880 1.00 72.50 484 LEU A C 1
ATOM 3889 O O . LEU A 1 484 ? -0.923 -37.370 -16.493 1.00 72.50 484 LEU A O 1
ATOM 3893 N N . THR A 1 485 ? -0.473 -39.526 -16.064 1.00 75.44 485 THR A N 1
ATOM 3894 C CA . THR A 1 485 ? -1.465 -40.096 -16.995 1.00 75.44 485 THR A CA 1
ATOM 3895 C C . THR A 1 485 ? -2.861 -39.557 -16.717 1.00 75.44 485 THR A C 1
ATOM 3897 O O . THR A 1 485 ? -3.273 -39.515 -15.561 1.00 75.44 485 THR A O 1
ATOM 3900 N N . SER A 1 486 ? -3.595 -39.112 -17.739 1.00 70.38 486 SER A N 1
ATOM 3901 C CA . SER A 1 486 ? -4.931 -38.527 -17.560 1.00 70.38 486 SER A CA 1
ATOM 3902 C C . SER A 1 486 ? -5.875 -39.492 -16.829 1.00 70.38 486 SER A C 1
ATOM 3904 O O . SER A 1 486 ? -5.833 -40.690 -17.117 1.00 70.38 486 SER A O 1
ATOM 3906 N N . PRO A 1 487 ? -6.737 -39.006 -15.915 1.00 71.75 487 PRO A N 1
ATOM 3907 C CA . PRO A 1 487 ? -7.744 -39.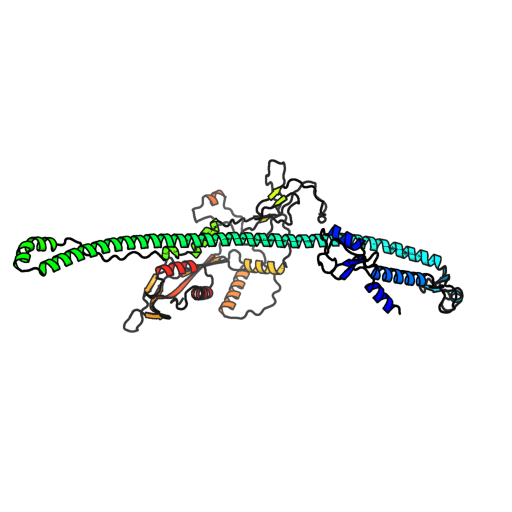857 -15.288 1.00 71.75 487 PRO A CA 1
ATOM 3908 C C . PRO A 1 487 ? -8.688 -40.446 -16.342 1.00 71.75 487 PRO A C 1
ATOM 3910 O O . PRO A 1 487 ? -8.892 -39.849 -17.403 1.00 71.75 487 PRO A O 1
ATOM 3913 N N . SER A 1 488 ? -9.280 -41.601 -16.037 1.00 74.25 488 SER A N 1
ATOM 3914 C CA . SER A 1 488 ? -10.347 -42.166 -16.862 1.00 74.25 488 SER A CA 1
ATOM 3915 C C . SER A 1 488 ? -11.494 -41.157 -17.021 1.00 74.25 488 SER A C 1
ATOM 3917 O O . SER A 1 488 ? -11.770 -40.404 -16.079 1.00 74.25 488 SER A O 1
ATOM 3919 N N . PRO A 1 489 ? -12.177 -41.131 -18.180 1.00 72.00 489 PRO A N 1
ATOM 3920 C CA . PRO A 1 489 ? -13.348 -40.289 -18.381 1.00 72.00 489 PRO A CA 1
ATOM 3921 C C . PRO A 1 489 ? -14.366 -40.510 -17.265 1.00 72.00 489 PRO A C 1
ATOM 3923 O O . PRO A 1 489 ? -14.657 -41.649 -16.898 1.00 72.00 489 PRO A O 1
ATOM 3926 N N . ASN A 1 490 ? -14.877 -39.417 -16.708 1.00 71.75 490 ASN A N 1
ATOM 3927 C CA . ASN A 1 490 ? -15.863 -39.494 -15.645 1.00 71.75 490 ASN A CA 1
ATOM 3928 C C . ASN A 1 490 ? -17.193 -40.012 -16.210 1.00 71.75 490 ASN A C 1
ATOM 3930 O O . ASN A 1 490 ? -17.661 -39.509 -17.230 1.00 71.75 490 ASN A O 1
ATOM 3934 N N . THR A 1 491 ? -17.789 -41.004 -15.553 1.00 77.69 491 THR A N 1
ATOM 3935 C CA . THR A 1 491 ? -19.083 -41.584 -15.937 1.00 77.69 491 THR A CA 1
ATOM 3936 C C . THR A 1 491 ? -20.267 -40.926 -15.227 1.00 77.69 491 THR A C 1
ATOM 3938 O O . THR A 1 491 ? -21.401 -41.274 -15.533 1.00 77.69 491 THR A O 1
ATOM 3941 N N . LEU A 1 492 ? -20.016 -40.002 -14.291 1.00 80.00 492 LEU A N 1
ATOM 3942 C CA . LEU A 1 492 ? -21.051 -39.300 -13.528 1.00 80.00 492 LEU A CA 1
ATOM 3943 C C . LEU A 1 492 ? -21.843 -38.333 -14.411 1.00 80.00 492 LEU A C 1
ATOM 3945 O O . LEU A 1 492 ? -21.256 -37.468 -15.072 1.00 80.00 492 LEU A O 1
ATOM 3949 N N . SER A 1 493 ? -23.170 -38.443 -14.378 1.00 79.94 493 SER A N 1
ATOM 3950 C CA . SER A 1 493 ? -24.046 -37.479 -15.038 1.00 79.94 493 SER A CA 1
ATOM 3951 C C . SER A 1 493 ? -24.171 -36.185 -14.230 1.00 79.94 493 SER A C 1
ATOM 3953 O O . SER A 1 493 ? -23.886 -36.115 -13.030 1.00 79.94 493 SER A O 1
ATOM 3955 N N . TRP A 1 494 ? -24.607 -35.122 -14.903 1.00 78.56 494 TRP A N 1
ATOM 3956 C CA . TRP A 1 494 ? -24.867 -33.844 -14.249 1.00 78.56 494 TRP A CA 1
ATOM 3957 C C . TRP A 1 494 ? -25.991 -33.962 -13.211 1.00 78.56 494 TRP A C 1
ATOM 3959 O O . TRP A 1 494 ? -25.895 -33.399 -12.121 1.00 78.56 494 TRP A O 1
ATOM 3969 N N . GLU A 1 495 ? -27.022 -34.744 -13.524 1.00 82.75 495 GLU A N 1
ATOM 3970 C CA . GLU A 1 495 ? -28.168 -35.018 -12.660 1.00 82.75 495 GLU A CA 1
ATOM 3971 C C . GLU A 1 495 ? -27.748 -35.758 -11.384 1.00 82.75 495 GLU A C 1
ATOM 3973 O O . GLU A 1 495 ? -28.164 -35.381 -10.290 1.00 82.75 495 GLU A O 1
ATOM 3978 N N . GLU A 1 496 ? -26.876 -36.763 -11.493 1.00 81.44 496 GLU A N 1
ATOM 3979 C CA . GLU A 1 496 ? -26.319 -37.485 -10.340 1.00 81.44 496 GLU A CA 1
ATOM 3980 C C . GLU A 1 496 ? -25.502 -36.562 -9.426 1.00 81.44 496 GLU A C 1
ATOM 3982 O O . GLU A 1 496 ? -25.554 -36.678 -8.202 1.00 81.44 496 GLU A O 1
ATOM 3987 N N . TYR A 1 497 ? -24.773 -35.604 -10.002 1.00 81.62 497 TYR A N 1
ATOM 3988 C CA . TYR A 1 497 ? -23.983 -34.649 -9.231 1.00 81.62 497 TYR A CA 1
ATOM 3989 C C . TYR A 1 497 ? -24.846 -33.653 -8.439 1.00 81.62 497 TYR A C 1
ATOM 3991 O O . TYR A 1 497 ? -24.585 -33.420 -7.258 1.00 81.62 497 TYR A O 1
ATOM 3999 N N . ILE A 1 498 ? -25.879 -33.066 -9.058 1.00 84.00 498 ILE A N 1
ATOM 4000 C CA . ILE A 1 498 ? -26.714 -32.035 -8.409 1.00 84.00 498 ILE A CA 1
ATOM 4001 C C . ILE A 1 498 ? -27.720 -32.603 -7.402 1.00 84.00 498 ILE A C 1
ATOM 4003 O O . ILE A 1 498 ? -28.180 -31.874 -6.526 1.00 84.00 498 ILE A O 1
ATOM 4007 N N . THR A 1 499 ? -28.071 -33.885 -7.527 1.00 84.88 499 THR A N 1
ATOM 4008 C CA . THR A 1 499 ? -28.994 -34.580 -6.614 1.00 84.88 499 THR A CA 1
ATOM 4009 C C . THR A 1 499 ? -28.294 -35.223 -5.415 1.00 84.88 499 THR A C 1
ATOM 4011 O O . THR A 1 499 ? -28.960 -35.796 -4.553 1.00 84.88 499 THR A O 1
ATOM 4014 N N . ALA A 1 500 ? -26.966 -35.121 -5.327 1.00 82.94 500 ALA A N 1
ATOM 4015 C CA . ALA A 1 500 ? -26.198 -35.714 -4.245 1.00 82.94 500 ALA A CA 1
ATOM 4016 C C . ALA A 1 500 ? -26.495 -35.085 -2.874 1.00 82.94 500 ALA A C 1
ATOM 4018 O O . ALA A 1 500 ? -26.731 -33.881 -2.747 1.00 82.94 500 ALA A O 1
ATOM 4019 N N . GLU A 1 501 ? -26.435 -35.909 -1.823 1.00 86.75 501 GLU A N 1
ATOM 4020 C CA . GLU A 1 501 ? -26.651 -35.466 -0.444 1.00 86.75 501 GLU A CA 1
ATOM 4021 C C . GLU A 1 501 ? -25.677 -34.346 -0.044 1.00 86.75 501 GLU A C 1
ATOM 4023 O O . GLU A 1 501 ? -24.488 -34.351 -0.386 1.00 86.75 501 GLU A O 1
ATOM 4028 N N . HIS A 1 502 ? -26.171 -33.395 0.752 1.00 66.38 502 HIS A N 1
ATOM 4029 C CA . HIS A 1 502 ? -25.365 -32.284 1.245 1.00 66.38 502 HIS A CA 1
ATOM 4030 C C . HIS A 1 502 ? -24.160 -32.805 2.052 1.00 66.38 502 HIS A C 1
ATOM 4032 O O . HIS A 1 502 ? -24.317 -33.524 3.037 1.00 66.38 502 HIS A O 1
ATOM 4038 N N . GLY A 1 503 ? -22.944 -32.457 1.618 1.00 68.69 503 GLY A N 1
ATOM 4039 C CA . GLY A 1 503 ? -21.692 -32.949 2.208 1.00 68.69 503 GLY A CA 1
ATOM 4040 C C . GLY A 1 503 ? -21.156 -34.267 1.626 1.00 68.69 503 GLY A C 1
ATOM 4041 O O . GLY A 1 503 ? -20.089 -34.710 2.049 1.00 68.69 503 GLY A O 1
ATOM 4042 N N . ARG A 1 504 ? -21.838 -34.872 0.642 1.00 76.25 504 ARG A N 1
ATOM 4043 C CA . ARG A 1 504 ? -21.430 -36.111 -0.050 1.00 76.25 504 ARG A CA 1
ATOM 4044 C C . ARG A 1 504 ? -21.481 -35.970 -1.576 1.00 76.25 504 ARG A C 1
ATOM 4046 O O . ARG A 1 504 ? -22.013 -36.828 -2.273 1.00 76.25 504 ARG A O 1
ATOM 4053 N N . ALA A 1 505 ? -20.922 -34.882 -2.102 1.00 74.94 505 ALA A N 1
ATOM 4054 C CA . ALA A 1 505 ? -20.828 -34.689 -3.547 1.00 74.94 505 ALA A CA 1
ATOM 4055 C C . ALA A 1 505 ? -19.982 -35.809 -4.206 1.00 74.94 505 ALA A C 1
ATOM 4057 O O . ALA A 1 505 ? -18.934 -36.169 -3.652 1.00 74.94 505 ALA A O 1
ATOM 4058 N N . PRO A 1 506 ? -20.386 -36.343 -5.376 1.00 74.44 506 PRO A N 1
ATOM 4059 C CA . PRO A 1 506 ? -19.627 -37.352 -6.100 1.00 74.44 506 PRO A CA 1
ATOM 4060 C C . PRO A 1 506 ? -18.264 -36.801 -6.516 1.00 74.44 506 PRO A C 1
ATOM 4062 O O . PRO A 1 506 ? -18.137 -35.639 -6.911 1.00 74.44 506 PRO A O 1
ATOM 4065 N N . HIS A 1 507 ? -17.227 -37.630 -6.423 1.00 71.62 507 HIS A N 1
ATOM 4066 C CA . HIS A 1 507 ? -15.870 -37.197 -6.726 1.00 71.62 507 HIS A CA 1
ATOM 4067 C C . HIS A 1 507 ? -15.665 -37.000 -8.237 1.00 71.62 507 HIS A C 1
ATOM 4069 O O . HIS A 1 507 ? -15.840 -37.929 -9.021 1.00 71.62 507 HIS A O 1
ATOM 4075 N N . LEU A 1 508 ? -15.229 -35.804 -8.642 1.00 71.00 508 LEU A N 1
ATOM 4076 C CA . LEU A 1 508 ? -14.903 -35.478 -10.031 1.00 71.00 508 LEU A CA 1
ATOM 4077 C C . LEU A 1 508 ? -13.376 -35.531 -10.225 1.00 71.00 508 LEU A C 1
ATOM 4079 O O . LEU A 1 508 ? -12.664 -34.621 -9.803 1.00 71.00 508 LEU A O 1
ATOM 4083 N N . GLY A 1 509 ? -12.857 -36.587 -10.861 1.00 73.56 509 GLY A N 1
ATOM 4084 C CA . GLY A 1 509 ? -11.434 -36.709 -11.224 1.00 73.56 509 GLY A CA 1
ATOM 4085 C C . GLY A 1 509 ? -10.734 -37.949 -10.656 1.00 73.56 509 GLY A C 1
ATOM 4086 O O . GLY A 1 509 ? -11.374 -38.968 -10.422 1.00 73.56 509 GLY A O 1
ATOM 4087 N N . ARG A 1 510 ? -9.409 -37.866 -10.444 1.00 76.25 510 ARG A N 1
ATOM 4088 C CA . ARG A 1 510 ? -8.585 -38.967 -9.894 1.00 76.25 510 ARG A CA 1
ATOM 4089 C C . ARG A 1 510 ? -9.037 -39.363 -8.493 1.00 76.25 510 ARG A C 1
ATOM 4091 O O . ARG A 1 510 ? -9.271 -38.483 -7.676 1.00 76.25 510 ARG A O 1
ATOM 4098 N N . GLU A 1 511 ? -9.060 -40.655 -8.194 1.00 75.62 511 GLU A N 1
ATOM 4099 C CA . GLU A 1 511 ? -9.369 -41.152 -6.852 1.00 75.62 511 GLU A CA 1
ATOM 4100 C C . GLU A 1 511 ? -8.516 -40.457 -5.773 1.00 75.62 511 GLU A C 1
ATOM 4102 O O . GLU A 1 511 ? -7.298 -40.314 -5.911 1.00 75.62 511 GLU A O 1
ATOM 4107 N N . LEU A 1 512 ? -9.169 -39.979 -4.708 1.00 70.75 512 LEU A N 1
ATOM 4108 C CA . LEU A 1 512 ? -8.505 -39.229 -3.643 1.00 70.75 512 LEU A CA 1
ATOM 4109 C C . LEU A 1 512 ? -7.607 -40.146 -2.813 1.00 70.75 512 LEU A C 1
ATOM 4111 O O . LEU A 1 512 ? -8.072 -40.886 -1.948 1.00 70.75 512 LEU A O 1
ATOM 4115 N N . LEU A 1 513 ? -6.296 -40.009 -2.995 1.00 75.12 513 LEU A N 1
ATOM 4116 C CA . LEU A 1 513 ? -5.301 -40.637 -2.133 1.00 75.12 513 LEU A CA 1
ATOM 4117 C C . LEU A 1 513 ? -5.058 -39.751 -0.913 1.00 75.12 513 LEU A C 1
ATOM 4119 O O . LEU A 1 513 ? -4.181 -38.882 -0.891 1.00 75.12 513 LEU A O 1
ATOM 4123 N N . CYS A 1 514 ? -5.875 -39.971 0.112 1.00 74.38 514 CYS A N 1
ATOM 4124 C CA . CYS A 1 514 ? -5.850 -39.217 1.352 1.00 74.38 514 CYS A CA 1
ATOM 4125 C C . CYS A 1 514 ? -5.229 -40.044 2.483 1.00 74.38 514 CYS A C 1
ATOM 4127 O O . CYS A 1 514 ? -5.769 -41.071 2.887 1.00 74.38 514 CYS A O 1
ATOM 4129 N N . LYS A 1 515 ? -4.111 -39.571 3.043 1.00 79.62 515 LYS A N 1
ATOM 4130 C CA . LYS A 1 515 ? -3.550 -40.109 4.286 1.00 79.62 515 LYS A CA 1
ATOM 4131 C C . LYS A 1 515 ? -3.874 -39.174 5.440 1.00 79.62 515 LYS A C 1
ATOM 4133 O O . LYS A 1 515 ? -3.358 -38.056 5.505 1.00 79.62 515 LYS A O 1
ATOM 4138 N N . GLU A 1 516 ? -4.690 -39.656 6.365 1.00 79.62 516 GLU A N 1
ATOM 4139 C CA . GLU A 1 516 ? -4.974 -38.969 7.620 1.00 79.62 516 GLU A CA 1
ATOM 4140 C C . GLU A 1 516 ? -4.050 -39.467 8.729 1.00 79.62 516 GLU A C 1
ATOM 4142 O O . GLU A 1 516 ? -3.704 -40.645 8.810 1.00 79.62 516 GLU A O 1
ATOM 4147 N N . SER A 1 517 ? -3.625 -38.547 9.584 1.00 77.19 517 SER A N 1
ATOM 4148 C CA . SER A 1 517 ? -2.846 -38.840 10.776 1.00 77.19 517 SER A CA 1
ATOM 4149 C C . SER A 1 517 ? -3.399 -38.020 11.924 1.00 77.19 517 SER A C 1
ATOM 4151 O O . SER A 1 517 ? -3.560 -36.807 11.800 1.00 77.19 517 SER A O 1
ATOM 4153 N N . LYS A 1 518 ? -3.629 -38.674 13.061 1.00 79.69 518 LYS A N 1
ATOM 4154 C CA . LYS A 1 518 ? -4.004 -38.012 14.309 1.00 79.69 518 LYS A CA 1
ATOM 4155 C C . LYS A 1 518 ? -2.840 -38.113 15.278 1.00 79.69 518 LYS A C 1
ATOM 4157 O O . LYS A 1 518 ? -2.357 -39.211 15.547 1.00 79.69 518 LYS A O 1
ATOM 4162 N N . LYS A 1 519 ? -2.366 -36.974 15.777 1.00 74.12 519 LYS A N 1
ATOM 4163 C CA . LYS A 1 519 ? -1.312 -36.930 16.793 1.00 74.12 519 LYS A CA 1
ATOM 4164 C C . LYS A 1 519 ? -1.851 -36.267 18.052 1.00 74.12 519 LYS A C 1
ATOM 4166 O O . LYS A 1 519 ? -2.276 -35.117 18.011 1.00 74.12 519 LYS A O 1
ATOM 4171 N N . ASN A 1 520 ? -1.816 -37.009 19.154 1.00 75.69 520 ASN A N 1
ATOM 4172 C CA . ASN A 1 520 ? -2.184 -36.500 20.470 1.00 75.69 520 ASN A CA 1
ATOM 4173 C C . ASN A 1 520 ? -1.020 -35.703 21.059 1.00 75.69 520 ASN A C 1
ATOM 4175 O O . ASN A 1 520 ? 0.129 -36.154 21.013 1.00 75.69 520 ASN A O 1
ATOM 4179 N N . PHE A 1 521 ? -1.329 -34.548 21.634 1.00 68.31 521 PHE A N 1
ATOM 4180 C CA . PHE A 1 521 ? -0.373 -33.708 22.341 1.00 68.31 521 PHE A CA 1
ATOM 4181 C C . PHE A 1 521 ? -0.731 -33.6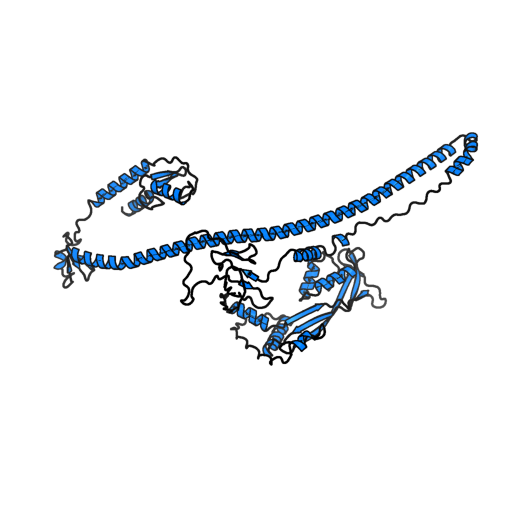55 23.821 1.00 68.31 521 PHE A C 1
ATOM 4183 O O . PHE A 1 521 ? -1.903 -33.616 24.191 1.00 68.31 521 PHE A O 1
ATOM 4190 N N . LYS A 1 522 ? 0.300 -33.662 24.666 1.00 68.38 522 LYS A N 1
ATOM 4191 C CA . LYS A 1 522 ? 0.176 -33.348 26.088 1.00 68.38 522 LYS A CA 1
ATOM 4192 C C . LYS A 1 522 ? 0.672 -31.923 26.264 1.00 68.38 522 LYS A C 1
ATOM 4194 O O . LYS A 1 522 ? 1.803 -31.654 25.880 1.00 68.38 522 LYS A O 1
ATOM 4199 N N . ALA A 1 523 ? -0.152 -31.056 26.834 1.00 72.19 523 ALA A N 1
ATOM 4200 C CA . ALA A 1 523 ? 0.238 -29.694 27.174 1.00 72.19 523 ALA A CA 1
ATOM 4201 C C . ALA A 1 523 ? -0.085 -29.414 28.644 1.00 72.19 523 ALA A C 1
ATOM 4203 O O . ALA A 1 523 ? -0.959 -30.056 29.237 1.00 72.19 523 ALA A O 1
ATOM 4204 N N . THR A 1 524 ? 0.626 -28.461 29.242 1.00 72.50 524 THR A N 1
ATOM 4205 C CA . THR A 1 524 ? 0.376 -28.022 30.617 1.00 72.50 524 THR A CA 1
ATOM 4206 C C . THR A 1 524 ? 0.238 -26.511 30.647 1.00 72.50 524 THR A C 1
ATOM 4208 O O . THR A 1 524 ? 1.048 -25.770 30.092 1.00 72.50 524 THR A O 1
ATOM 4211 N N . VAL A 1 525 ? -0.810 -26.048 31.309 1.00 74.88 525 VAL A N 1
ATOM 4212 C CA . VAL A 1 525 ? -1.135 -24.634 31.444 1.00 74.88 525 VAL A CA 1
ATOM 4213 C C . VAL A 1 525 ? -1.104 -24.307 32.923 1.00 74.88 525 VAL A C 1
ATOM 4215 O O . VAL A 1 525 ? -1.737 -24.997 33.714 1.00 74.88 525 VAL A O 1
ATOM 4218 N N . ALA A 1 526 ? -0.369 -23.274 33.306 1.00 76.94 526 ALA A N 1
ATOM 4219 C CA . ALA A 1 526 ? -0.431 -22.730 34.651 1.00 76.94 526 ALA A CA 1
ATOM 4220 C C . ALA A 1 526 ? -1.381 -21.524 34.639 1.00 76.94 526 ALA A C 1
ATOM 4222 O O . ALA A 1 526 ? -1.377 -20.755 33.687 1.00 76.94 526 ALA A O 1
ATOM 4223 N N . MET A 1 527 ? -2.249 -21.371 35.637 1.00 74.00 527 MET A N 1
ATOM 4224 C CA . MET A 1 527 ? -3.236 -20.285 35.682 1.00 74.00 527 MET A CA 1
ATOM 4225 C C . MET A 1 527 ? -3.302 -19.661 37.066 1.00 74.00 527 MET A C 1
ATOM 4227 O O . MET A 1 527 ? -3.275 -20.368 38.066 1.00 74.00 527 MET A O 1
ATOM 4231 N N . SER A 1 528 ? -3.398 -18.337 37.121 1.00 78.88 528 SER A N 1
ATOM 4232 C CA . SER A 1 528 ? -3.511 -17.581 38.369 1.00 78.88 528 SER A CA 1
ATOM 4233 C C . SER A 1 528 ? -4.805 -16.777 38.358 1.00 78.88 528 SER A C 1
ATOM 4235 O O . SER A 1 528 ? -5.162 -16.218 37.321 1.00 78.88 528 SER A O 1
ATOM 4237 N N . GLN A 1 529 ? -5.502 -16.717 39.496 1.00 71.31 529 GLN A N 1
ATOM 4238 C CA . GLN A 1 529 ? -6.705 -15.886 39.647 1.00 71.31 529 GLN A CA 1
ATOM 4239 C C . GLN A 1 529 ? -6.383 -14.391 39.529 1.00 71.31 529 GLN A C 1
ATOM 4241 O O . GLN A 1 529 ? -7.217 -13.615 39.076 1.00 71.31 529 GLN A O 1
ATOM 4246 N N . ASP A 1 530 ? -5.143 -14.014 39.845 1.00 72.06 530 ASP A N 1
ATOM 4247 C CA . ASP A 1 530 ? -4.637 -12.646 39.732 1.00 72.06 530 ASP A CA 1
ATOM 4248 C C . ASP A 1 530 ? -4.205 -12.290 38.295 1.00 72.06 530 ASP A C 1
ATOM 4250 O O . ASP A 1 530 ? -3.674 -11.205 38.046 1.00 72.06 530 ASP A O 1
ATOM 4254 N N . PHE A 1 531 ? -4.399 -13.201 37.331 1.00 65.75 531 PHE A N 1
ATOM 4255 C CA . PHE A 1 531 ? -4.057 -12.997 35.927 1.00 65.75 531 PHE A CA 1
ATOM 4256 C C . PHE A 1 531 ? -5.319 -12.732 35.077 1.00 65.75 531 PHE A C 1
ATOM 4258 O O . PHE A 1 531 ? -6.283 -13.492 35.160 1.00 65.75 531 PHE A O 1
ATOM 4265 N N . PRO A 1 532 ? -5.334 -11.711 34.193 1.00 57.56 532 PRO A N 1
ATOM 4266 C CA . PRO A 1 532 ? -6.551 -11.211 33.528 1.00 57.56 532 PRO A CA 1
ATOM 4267 C C . PRO A 1 532 ? -7.175 -12.133 32.455 1.00 57.56 532 PRO A C 1
ATOM 4269 O O . PRO A 1 532 ? -8.074 -11.710 31.732 1.00 57.56 532 PRO A O 1
ATOM 4272 N N . LEU A 1 533 ? -6.708 -13.377 32.303 1.00 59.97 533 LEU A N 1
ATOM 4273 C CA . LEU A 1 533 ? -7.179 -14.331 31.290 1.00 59.97 533 LEU A CA 1
ATOM 4274 C C . LEU A 1 533 ? -7.535 -15.677 31.941 1.00 59.97 533 LEU A C 1
ATOM 4276 O O . LEU A 1 533 ? -6.653 -16.418 32.369 1.00 59.97 533 LEU A O 1
ATOM 4280 N N . GLY A 1 534 ? -8.834 -15.992 31.976 1.00 64.88 534 GLY A N 1
ATOM 4281 C CA . GLY A 1 534 ? -9.375 -17.265 32.466 1.00 64.88 534 GLY A CA 1
ATOM 4282 C C . GLY A 1 534 ? -9.364 -18.399 31.427 1.00 64.88 534 GLY A C 1
ATOM 4283 O O . GLY A 1 534 ? -9.032 -18.192 30.259 1.00 64.88 534 GLY A O 1
ATOM 4284 N N . ILE A 1 535 ? -9.745 -19.611 31.859 1.00 61.03 535 ILE A N 1
ATOM 4285 C CA . ILE A 1 535 ? -9.716 -20.854 31.051 1.00 61.03 535 ILE A CA 1
ATOM 4286 C C . ILE A 1 535 ? -10.541 -20.720 29.762 1.00 61.03 535 ILE A C 1
ATOM 4288 O O . ILE A 1 535 ? -10.118 -21.176 28.701 1.00 61.03 535 ILE A O 1
ATOM 4292 N N . GLU A 1 536 ? -11.690 -20.049 29.826 1.00 62.78 536 GLU A N 1
ATOM 4293 C CA . GLU A 1 536 ? -12.579 -19.869 28.671 1.00 62.78 536 GLU A CA 1
ATOM 4294 C C . GLU A 1 536 ? -11.937 -19.018 27.564 1.00 62.78 536 GLU A C 1
ATOM 4296 O O . GLU A 1 536 ? -12.072 -19.313 26.376 1.00 62.78 536 GLU A O 1
ATOM 4301 N N . SER A 1 537 ? -11.142 -18.012 27.937 1.00 64.75 537 SER A N 1
ATOM 4302 C CA . SER A 1 537 ? -10.385 -17.196 26.983 1.00 64.75 537 SER A CA 1
ATOM 4303 C C . SER A 1 537 ? -9.264 -17.986 26.305 1.00 64.75 537 SER A C 1
ATOM 4305 O O . SER A 1 537 ? -8.901 -17.684 25.169 1.00 64.75 537 SER A O 1
ATOM 4307 N N . LEU A 1 538 ? -8.726 -19.015 26.966 1.00 63.31 538 LEU A N 1
ATOM 4308 C CA . LEU A 1 538 ? -7.664 -19.855 26.417 1.00 63.31 538 LEU A CA 1
ATOM 4309 C C . LEU A 1 538 ? -8.170 -20.779 25.302 1.00 63.31 538 LEU A C 1
ATOM 4311 O O . LEU A 1 538 ? -7.452 -20.978 24.324 1.00 63.31 538 LEU A O 1
ATOM 4315 N N . LEU A 1 539 ? -9.398 -21.300 25.401 1.00 62.16 539 LEU A N 1
ATOM 4316 C CA . LEU A 1 539 ? -10.006 -22.099 24.329 1.00 62.16 539 LEU A CA 1
ATOM 4317 C C . LEU A 1 539 ? -10.155 -21.280 23.040 1.00 62.16 539 LEU A C 1
ATOM 4319 O O . LEU A 1 539 ? -9.745 -21.739 21.977 1.00 62.16 539 LEU A O 1
ATOM 4323 N N . ASN A 1 540 ? -10.598 -20.025 23.154 1.00 60.81 540 ASN A N 1
ATOM 4324 C CA . ASN A 1 540 ? -10.677 -19.096 22.021 1.00 60.81 540 ASN A CA 1
ATOM 4325 C C . ASN A 1 540 ? -9.295 -18.814 21.401 1.00 60.81 540 ASN A C 1
ATOM 4327 O O . ASN A 1 540 ? -9.151 -18.727 20.183 1.00 60.81 540 ASN A O 1
ATOM 4331 N N . VAL A 1 541 ? -8.250 -18.705 22.228 1.00 60.88 541 VAL A N 1
ATOM 4332 C CA . VAL A 1 541 ? -6.867 -18.534 21.754 1.00 60.88 541 VAL A CA 1
ATOM 4333 C C . VAL A 1 541 ? -6.372 -19.792 21.029 1.00 60.88 541 VAL A C 1
ATOM 4335 O O . VAL A 1 541 ? -5.756 -19.673 19.971 1.00 60.88 541 VAL A O 1
ATOM 4338 N N . LEU A 1 542 ? -6.669 -20.990 21.542 1.00 59.12 542 LEU A N 1
ATOM 4339 C CA . LEU A 1 542 ? -6.304 -22.264 20.913 1.00 59.12 542 LEU A CA 1
ATOM 4340 C C . LEU A 1 542 ? -7.035 -22.497 19.579 1.00 59.12 542 LEU A C 1
ATOM 4342 O O . LEU A 1 542 ? -6.429 -23.038 18.655 1.00 59.12 542 LEU A O 1
ATOM 4346 N N . GLU A 1 543 ? -8.281 -22.035 19.437 1.00 60.38 543 GLU A N 1
ATOM 4347 C CA . GLU A 1 543 ? -9.021 -22.062 18.164 1.00 60.38 543 GLU A CA 1
ATOM 4348 C C . GLU A 1 543 ? -8.408 -21.136 17.110 1.00 60.38 543 GLU A C 1
ATOM 4350 O O . GLU A 1 543 ? -8.214 -21.541 15.964 1.00 60.38 543 GLU A O 1
ATOM 4355 N N . VAL A 1 544 ? -8.005 -19.924 17.501 1.00 55.22 544 VAL A N 1
ATOM 4356 C CA . VAL A 1 544 ? -7.295 -18.981 16.615 1.00 55.22 544 VAL A CA 1
ATOM 4357 C C . VAL A 1 544 ? -5.919 -19.522 16.198 1.00 55.22 544 VAL A C 1
ATOM 4359 O O . VAL A 1 544 ? -5.410 -19.214 15.120 1.00 55.22 544 VAL A O 1
ATOM 4362 N N . ILE A 1 545 ? -5.317 -20.354 17.045 1.00 54.31 545 ILE A N 1
ATOM 4363 C CA . ILE A 1 545 ? -4.009 -20.982 16.848 1.00 54.31 545 ILE A CA 1
ATOM 4364 C C . ILE A 1 545 ? -4.086 -22.313 16.061 1.00 54.31 545 ILE A C 1
ATOM 4366 O O . ILE A 1 545 ? -3.080 -22.797 15.532 1.00 54.31 545 ILE A O 1
ATOM 4370 N N . ALA A 1 546 ? -5.270 -22.907 15.921 1.00 52.72 546 ALA A N 1
ATOM 4371 C CA . ALA A 1 546 ? -5.472 -24.171 15.216 1.00 52.72 546 ALA A CA 1
ATOM 4372 C C . ALA A 1 546 ? -4.927 -24.240 13.763 1.00 52.72 546 ALA A C 1
ATOM 4374 O O . ALA A 1 546 ? -4.568 -25.344 13.344 1.00 52.72 546 ALA A O 1
ATOM 4375 N N . PRO A 1 547 ? -4.802 -23.135 12.989 1.00 48.53 547 PRO A N 1
ATOM 4376 C CA . PRO A 1 547 ? -4.246 -23.167 11.630 1.00 48.53 547 PRO A CA 1
ATOM 4377 C C . PRO A 1 547 ? -2.706 -23.186 11.536 1.00 48.53 547 PRO A C 1
ATOM 4379 O O . PRO A 1 547 ? -2.166 -23.251 10.425 1.00 48.53 547 PRO A O 1
ATOM 4382 N N . PHE A 1 548 ? -1.958 -23.069 12.643 1.00 53.03 548 PHE A N 1
ATOM 4383 C CA . PHE A 1 548 ? -0.499 -22.909 12.575 1.00 53.03 548 PHE A CA 1
ATOM 4384 C C . PHE A 1 548 ? 0.214 -24.224 12.213 1.00 53.03 548 PHE A C 1
ATOM 4386 O O . PHE A 1 548 ? 0.311 -25.162 12.998 1.00 53.03 548 PHE A O 1
ATOM 4393 N N . LYS A 1 549 ? 0.792 -24.259 11.003 1.00 50.50 549 LYS A N 1
ATOM 4394 C CA . LYS A 1 549 ? 1.426 -25.443 10.386 1.00 50.50 549 LYS A CA 1
ATOM 4395 C C . LYS A 1 549 ? 2.711 -25.940 11.075 1.00 50.50 549 LYS A C 1
ATOM 4397 O O . LYS A 1 549 ? 3.164 -27.040 10.770 1.00 50.50 549 LYS A O 1
ATOM 4402 N N . HIS A 1 550 ? 3.305 -25.162 11.986 1.00 56.47 550 HIS A N 1
ATOM 4403 C CA . HIS A 1 550 ? 4.554 -25.508 12.675 1.00 56.47 550 HIS A CA 1
ATOM 4404 C C . HIS A 1 550 ? 4.454 -25.217 14.173 1.00 56.47 550 HIS A C 1
ATOM 4406 O O . HIS A 1 550 ? 4.328 -24.061 14.570 1.00 56.47 550 HIS A O 1
ATOM 4412 N N . PHE A 1 551 ? 4.594 -26.251 15.006 1.00 54.06 551 PHE A N 1
ATOM 4413 C CA . PHE A 1 551 ? 4.494 -26.127 16.466 1.00 54.06 551 PHE A CA 1
ATOM 4414 C C . PHE A 1 551 ? 5.554 -25.181 17.064 1.00 54.06 551 PHE A C 1
ATOM 4416 O O . PHE A 1 551 ? 5.271 -24.469 18.020 1.00 54.06 551 PHE A O 1
ATOM 4423 N N . ASN A 1 552 ? 6.742 -25.092 16.452 1.00 52.84 552 ASN A N 1
ATOM 4424 C CA . ASN A 1 552 ? 7.770 -24.116 16.841 1.00 52.84 552 ASN A CA 1
ATOM 4425 C C . ASN A 1 552 ? 7.333 -22.670 16.564 1.00 52.84 552 ASN A C 1
ATOM 4427 O O . ASN A 1 552 ? 7.502 -21.817 17.427 1.00 52.84 552 ASN A O 1
ATOM 4431 N N . LYS A 1 553 ? 6.694 -22.411 15.414 1.00 50.22 553 LYS A N 1
ATOM 4432 C CA . LYS A 1 553 ? 6.129 -21.090 15.091 1.00 50.22 553 LYS A CA 1
ATOM 4433 C C . LYS A 1 553 ? 4.919 -20.761 15.963 1.00 50.22 553 LYS A C 1
ATOM 4435 O O . LYS A 1 553 ? 4.698 -19.601 16.270 1.00 50.22 553 LYS A O 1
ATOM 4440 N N . LEU A 1 554 ? 4.153 -21.771 16.378 1.00 54.16 554 LEU A N 1
ATOM 4441 C CA . LEU A 1 554 ? 3.100 -21.641 17.387 1.00 54.16 554 LEU A CA 1
ATOM 4442 C C . LEU A 1 554 ? 3.705 -21.251 18.744 1.00 54.16 554 LEU A C 1
ATOM 4444 O O . LEU A 1 554 ? 3.275 -20.264 19.331 1.00 54.16 554 LEU A O 1
ATOM 4448 N N . ARG A 1 555 ? 4.750 -21.945 19.209 1.00 56.41 555 ARG A N 1
ATOM 4449 C CA . ARG A 1 555 ? 5.474 -21.584 20.436 1.00 56.41 555 ARG A CA 1
ATOM 4450 C C . ARG A 1 555 ? 5.999 -20.145 20.382 1.00 56.41 555 ARG A C 1
ATOM 4452 O O . ARG A 1 555 ? 5.794 -19.398 21.331 1.00 56.41 555 ARG A O 1
ATOM 4459 N N . GLU A 1 556 ? 6.597 -19.737 19.265 1.00 57.66 556 GLU A N 1
ATOM 4460 C CA . GLU A 1 556 ? 7.042 -18.354 19.035 1.00 57.66 556 GLU A CA 1
ATOM 4461 C C . GLU A 1 556 ? 5.871 -17.363 18.979 1.00 57.66 556 GLU A C 1
ATOM 4463 O O . GLU A 1 556 ? 5.946 -16.291 19.565 1.00 57.66 556 GLU A O 1
ATOM 4468 N N . PHE A 1 557 ? 4.758 -17.709 18.328 1.00 56.22 557 PHE A N 1
ATOM 4469 C CA . PHE A 1 557 ? 3.556 -16.872 18.260 1.00 56.22 557 PHE A CA 1
ATOM 4470 C C . PHE A 1 557 ? 2.948 -16.634 19.648 1.00 56.22 557 PHE A C 1
ATOM 4472 O O . PHE A 1 557 ? 2.628 -15.496 19.991 1.00 56.22 557 PHE A O 1
ATOM 4479 N N . VAL A 1 558 ? 2.846 -17.690 20.458 1.00 55.41 558 VAL A N 1
ATOM 4480 C CA . VAL A 1 558 ? 2.415 -17.644 21.864 1.00 55.41 558 VAL A CA 1
ATOM 4481 C C . VAL A 1 558 ? 3.362 -16.754 22.666 1.00 55.41 558 VAL A C 1
ATOM 4483 O O . VAL A 1 558 ? 2.897 -15.860 23.362 1.00 55.41 558 VAL A O 1
ATOM 4486 N N . GLN A 1 559 ? 4.677 -16.903 22.499 1.00 58.09 559 GLN A N 1
ATOM 4487 C CA . GLN A 1 559 ? 5.673 -16.061 23.171 1.00 58.09 559 GLN A CA 1
ATOM 4488 C C . GLN A 1 559 ? 5.660 -14.591 22.712 1.00 58.09 559 GLN A C 1
ATOM 4490 O O . GLN A 1 559 ? 5.931 -13.708 23.517 1.00 58.09 559 GLN A O 1
ATOM 4495 N N . MET A 1 560 ? 5.349 -14.309 21.442 1.00 54.00 560 MET A N 1
ATOM 4496 C CA . MET A 1 560 ? 5.362 -12.950 20.879 1.00 54.00 560 MET A CA 1
ATOM 4497 C C . MET A 1 560 ? 4.061 -12.168 21.090 1.00 54.00 560 MET A C 1
ATOM 4499 O O . MET A 1 560 ? 4.071 -10.938 21.036 1.00 54.00 560 MET A O 1
ATOM 4503 N N . LYS A 1 561 ? 2.919 -12.851 21.228 1.00 55.00 561 LYS A N 1
ATOM 4504 C CA . LYS A 1 561 ? 1.599 -12.207 21.355 1.00 55.00 561 LYS A CA 1
ATOM 4505 C C . LYS A 1 561 ? 1.063 -12.192 22.774 1.00 55.00 561 LYS A C 1
ATOM 4507 O O . LYS A 1 561 ? 0.189 -11.373 23.056 1.00 55.00 561 LYS A O 1
ATOM 4512 N N . LEU A 1 562 ? 1.561 -13.066 23.639 1.00 56.03 562 LEU A N 1
ATOM 4513 C CA . LEU A 1 562 ? 1.161 -13.097 25.035 1.00 56.03 562 LEU A CA 1
ATOM 4514 C C . LEU A 1 562 ? 2.144 -12.261 25.866 1.00 56.03 562 LEU A C 1
ATOM 4516 O O . LEU A 1 562 ? 3.327 -12.198 25.527 1.00 56.03 562 LEU A O 1
ATOM 4520 N N . PRO A 1 563 ? 1.675 -11.577 26.922 1.00 48.22 563 PRO A N 1
ATOM 4521 C CA . PRO A 1 563 ? 2.537 -10.748 27.756 1.00 48.22 563 PRO A CA 1
ATOM 4522 C C . PRO A 1 563 ? 3.731 -11.537 28.327 1.00 48.22 563 PRO A C 1
ATOM 4524 O O . PRO A 1 563 ? 3.590 -12.731 28.610 1.00 48.22 563 PRO A O 1
ATOM 4527 N N . PRO A 1 564 ? 4.892 -10.898 28.562 1.00 48.06 564 PRO A N 1
ATOM 4528 C CA . PRO A 1 564 ? 5.999 -11.528 29.279 1.00 48.06 564 PRO A CA 1
ATOM 4529 C C . PRO A 1 564 ? 5.519 -12.104 30.621 1.00 48.06 564 PRO A C 1
ATOM 4531 O O . PRO A 1 564 ? 4.900 -11.395 31.411 1.00 48.06 564 PRO A O 1
ATOM 4534 N N . GLY A 1 565 ? 5.778 -13.393 30.868 1.00 51.72 565 GLY A N 1
ATOM 4535 C CA . GLY A 1 565 ? 5.280 -14.110 32.051 1.00 51.72 565 GLY A CA 1
ATOM 4536 C C . GLY A 1 565 ? 3.955 -14.856 31.855 1.00 51.72 565 GLY A C 1
ATOM 4537 O O . GLY A 1 565 ? 3.455 -15.432 32.818 1.00 51.72 565 GLY A O 1
ATOM 4538 N N . PHE A 1 566 ? 3.397 -14.888 30.637 1.00 53.91 566 PHE A N 1
ATOM 4539 C CA . PHE A 1 566 ? 2.184 -15.654 30.354 1.00 53.91 566 PHE A CA 1
ATOM 4540 C C . PHE A 1 566 ? 2.397 -17.166 30.587 1.00 53.91 566 PHE A C 1
ATOM 4542 O O . PHE A 1 566 ? 3.283 -17.767 29.969 1.00 53.91 566 PHE A O 1
ATOM 4549 N N . PRO A 1 567 ? 1.596 -17.804 31.454 1.00 52.78 567 PRO A N 1
ATOM 4550 C CA . PRO A 1 567 ? 1.907 -19.115 32.021 1.00 52.78 567 PRO A CA 1
ATOM 4551 C C . PRO A 1 567 ? 1.479 -20.321 31.159 1.00 52.78 567 PRO A C 1
ATOM 4553 O O . PRO A 1 567 ? 0.861 -21.269 31.640 1.00 52.78 567 PRO A O 1
ATOM 4556 N N . VAL A 1 568 ? 1.836 -20.335 29.872 1.00 50.78 568 VAL A N 1
ATOM 4557 C CA . VAL A 1 568 ? 1.553 -21.471 28.973 1.00 50.78 568 VAL A CA 1
ATOM 4558 C C . VAL A 1 568 ? 2.840 -22.178 28.553 1.00 50.78 568 VAL A C 1
ATOM 4560 O O . VAL A 1 568 ? 3.705 -21.585 27.909 1.00 50.78 568 VAL A O 1
ATOM 4563 N N . LYS A 1 569 ? 2.947 -23.473 28.884 1.00 51.19 569 LYS A N 1
ATOM 4564 C CA . LYS A 1 569 ? 4.039 -24.362 28.468 1.00 51.19 569 LYS A CA 1
ATOM 4565 C C . LYS A 1 569 ? 3.467 -25.445 27.543 1.00 51.19 569 LYS A C 1
ATOM 4567 O O . LYS A 1 569 ? 2.963 -26.468 28.006 1.00 51.19 569 LYS A O 1
ATOM 4572 N N . LEU A 1 570 ? 3.496 -25.159 26.238 1.00 47.31 570 LEU A N 1
ATOM 4573 C CA . LEU A 1 570 ? 3.066 -26.082 25.178 1.00 47.31 570 LEU A CA 1
ATOM 4574 C C . LEU A 1 570 ? 4.066 -27.215 24.955 1.00 47.31 570 LEU A C 1
ATOM 4576 O O . LEU A 1 570 ? 5.284 -26.918 24.888 1.00 47.31 570 LEU A O 1
#